Protein AF-0000000065776203 (afdb_homodimer)

Secondary structure (DSSP, 8-state):
--HHHHHHHGGG-EEEEES-SSHHHHHHHHHHHHHT-EEEE-SSPPSS-SS--SEEEEE-BTTBSHHHHHHHHHHS-TT-EEEEEES---HHHHHHHHHTT-SEEEESSP-HHHHHHHHHHHHHHHHHHHHHHHHHHHHHHHHHHHHHHHHHHHHHHHHH---HHHHHHHHHHHHHHHT--HHHHHHHHH-S----/--HHHHHHHGGG-EEEEES-SSHHHHHHHHHHHHHT-EEEE-SSPPSS-SS--SEEEEE-BTTBSHHHHHHHHHHS-TT-EEEEEES---HHHHHHHHHTT-SEEEESSP-HHHHHHHHHHHHHHHHHHHHHHHHHHHHHHHHHHHHHHHHHHHHHHHHH---HHHHHHHHHHHHHHHT--HHHHHHHHH-S----

InterPro domains:
  IPR005561 ANTAR domain [PF03861] (137-190)
  IPR005561 ANTAR domain [PS50921] (129-190)
  IPR005561 ANTAR domain [SM01012] (135-190)
  IPR008327 Signal transduction response regulator, antiterminator [PIRSF036382] (5-193)
  IPR011006 CheY-like superfamily [SSF52172] (5-190)
  IPR036388 Winged helix-like DNA-binding domain superfamily [G3DSA:1.10.10.10] (145-196)
  IPR049021 AmiR, N-terminal [PF21332] (13-123)

Radius of gyration: 26.41 Å; Cα contacts (8 Å, |Δi|>4): 602; chains: 2; bounding box: 47×75×57 Å

Sequence (392 aa):
MSANSLLGSLRELQVLVLNPPGEVSDALVLQLIRIGCSVRQCWPPPESFDVPVDVVFTSIFQNRHHDEIAALLAAGTPRTTLVALVEYESPAVLSQIIELECHGVITQPLDAHRVLPVLVSARRISEEMAKLKQKTEQLQERIAGQARINQAKALLMQRHGWDEREAHQYLSREAMKRREPILKIAQELLGNEPSAMSANSLLGSLRELQVLVLNPPGEVSDALVLQLIRIGCSVRQCWPPPESFDVPVDVVFTSIFQNRHHDEIAALLAAGTPRTTLVALVEYESPAVLSQIIELECHGVITQPLDAHRVLPVLVSARRISEEMAKLKQKTEQLQERIAGQARINQAKALLMQRHGWDEREAHQYLSREAMKRREPILKIAQELLGNEPSA

Solvent-accessible surface area (backbone atoms only — not comparable to full-atom values): 20903 Å² total; per-residue (Å²): 132,56,48,69,57,54,62,64,45,44,44,72,33,32,34,37,36,40,42,67,89,50,70,61,45,51,52,49,52,53,45,41,47,71,69,37,30,43,77,46,78,43,63,74,79,57,84,59,78,91,58,84,56,43,32,37,39,30,55,60,50,82,90,54,62,55,68,53,50,50,51,29,54,68,71,51,55,79,51,44,19,36,33,37,35,31,74,67,79,45,72,65,40,49,35,47,43,50,74,65,58,35,36,28,58,44,54,52,78,81,51,74,76,48,51,60,56,33,50,54,37,14,44,53,47,22,49,51,50,36,51,44,52,50,51,38,51,52,48,51,49,53,53,51,42,52,51,44,38,52,49,31,30,51,51,43,19,69,75,70,67,41,50,52,60,56,25,47,49,49,42,49,49,54,10,59,75,66,71,43,57,46,52,58,50,20,41,60,73,65,39,87,62,71,81,126,132,56,47,68,57,53,64,64,46,44,43,73,32,30,33,36,37,39,40,67,89,48,71,62,45,50,52,49,52,54,45,41,46,73,69,37,32,46,77,46,78,41,63,74,77,58,85,59,76,91,58,86,57,44,33,37,40,30,56,60,50,82,88,52,63,56,68,53,50,48,50,29,53,68,70,52,56,80,50,45,20,36,34,37,36,32,73,67,79,45,71,65,39,49,35,48,43,50,74,66,58,35,37,27,57,43,54,53,78,80,50,75,75,48,51,59,56,33,50,54,37,13,44,54,47,23,49,51,50,36,51,43,52,50,51,38,51,52,48,51,50,52,53,52,43,52,50,44,38,52,50,32,30,50,50,44,20,69,75,69,68,40,51,53,62,56,25,47,49,49,42,47,49,53,9,58,76,66,72,45,57,46,54,58,49,19,40,59,73,66,39,86,61,72,81,126

Structure (mmCIF, N/CA/C/O backbone):
data_AF-0000000065776203-model_v1
#
loop_
_entity.id
_entity.type
_entity.pdbx_description
1 polymer 'Aliphatic amidase regulator'
#
loop_
_atom_site.group_PDB
_atom_site.id
_atom_site.type_symbol
_atom_site.label_atom_id
_atom_site.label_alt_id
_atom_site.label_comp_id
_atom_site.label_asym_id
_atom_site.label_entity_id
_atom_site.label_seq_id
_atom_site.pdbx_PDB_ins_code
_atom_site.Cartn_x
_atom_site.Cartn_y
_atom_site.Cartn_z
_atom_site.occupancy
_atom_site.B_iso_or_equiv
_atom_site.auth_seq_id
_atom_site.auth_comp_id
_atom_site.auth_asym_id
_atom_site.auth_atom_id
_atom_site.pdbx_PDB_model_num
ATOM 1 N N . MET A 1 1 ? 7.875 4.293 -9.797 1 56.88 1 MET A N 1
ATOM 2 C CA . MET A 1 1 ? 8.992 3.609 -10.445 1 56.88 1 MET A CA 1
ATOM 3 C C . MET A 1 1 ? 8.562 2.984 -11.766 1 56.88 1 MET A C 1
ATOM 5 O O . MET A 1 1 ? 7.477 2.406 -11.859 1 56.88 1 MET A O 1
ATOM 9 N N . SER A 1 2 ? 9.305 3.299 -12.805 1 76.25 2 SER A N 1
ATOM 10 C CA . SER A 1 2 ? 8.977 2.736 -14.109 1 76.25 2 SER A CA 1
ATOM 11 C C . SER A 1 2 ? 9.18 1.226 -14.133 1 76.25 2 SER A C 1
ATOM 13 O O . SER A 1 2 ? 9.961 0.689 -13.344 1 76.25 2 SER A O 1
ATOM 15 N N . ALA A 1 3 ? 8.484 0.518 -14.883 1 80.38 3 ALA A N 1
ATOM 16 C CA . ALA A 1 3 ? 8.609 -0.928 -15.039 1 80.38 3 ALA A CA 1
ATOM 17 C C . ALA A 1 3 ? 10.039 -1.313 -15.43 1 80.38 3 ALA A C 1
ATOM 19 O O . ALA A 1 3 ? 10.586 -2.289 -14.914 1 80.38 3 ALA A O 1
ATOM 20 N N . ASN A 1 4 ? 10.586 -0.528 -16.266 1 77.44 4 ASN A N 1
ATOM 21 C CA . ASN A 1 4 ? 11.945 -0.801 -16.719 1 77.44 4 ASN A CA 1
ATOM 22 C C . ASN A 1 4 ? 12.961 -0.682 -15.594 1 77.44 4 ASN A C 1
ATOM 24 O O . ASN A 1 4 ? 13.883 -1.488 -15.492 1 77.44 4 ASN A O 1
ATOM 28 N N . SER A 1 5 ? 12.742 0.289 -14.742 1 81.88 5 SER A N 1
ATOM 29 C CA . SER A 1 5 ? 13.625 0.485 -13.602 1 81.88 5 SER A CA 1
ATOM 30 C C . SER A 1 5 ? 13.516 -0.667 -12.609 1 81.88 5 SER A C 1
ATOM 32 O O . SER A 1 5 ? 14.523 -1.144 -12.086 1 81.88 5 SER A O 1
ATOM 34 N N . LEU A 1 6 ? 12.328 -1.126 -12.445 1 84.06 6 LEU A N 1
ATOM 35 C CA . LEU A 1 6 ? 12.117 -2.232 -11.516 1 84.06 6 LEU A CA 1
ATOM 36 C C . LEU A 1 6 ? 12.758 -3.514 -12.039 1 84.06 6 LEU A C 1
ATOM 38 O O . LEU A 1 6 ? 13.438 -4.219 -11.297 1 84.06 6 LEU A O 1
ATOM 42 N N . LEU A 1 7 ? 12.625 -3.795 -13.258 1 83.62 7 LEU A N 1
ATOM 43 C CA . LEU A 1 7 ? 13.18 -5.008 -13.852 1 83.62 7 LEU A CA 1
ATOM 44 C C . LEU A 1 7 ? 14.703 -4.973 -13.844 1 83.62 7 LEU A C 1
ATOM 46 O O . LEU A 1 7 ? 15.352 -6 -13.625 1 83.62 7 LEU A O 1
ATOM 50 N N . GLY A 1 8 ? 15.25 -3.768 -14.047 1 84.38 8 GLY A N 1
ATOM 51 C CA . GLY A 1 8 ? 16.703 -3.6 -14.023 1 84.38 8 GLY A CA 1
ATOM 52 C C . GLY A 1 8 ? 17.281 -3.754 -12.633 1 84.38 8 GLY A C 1
ATOM 53 O O . GLY A 1 8 ? 18.453 -4.145 -12.484 1 84.38 8 GLY A O 1
ATOM 54 N N . SER A 1 9 ? 16.453 -3.471 -11.648 1 89.62 9 SER A N 1
ATOM 55 C CA . SER A 1 9 ? 16.969 -3.453 -10.281 1 89.62 9 SER A CA 1
ATOM 56 C C . SER A 1 9 ? 16.891 -4.836 -9.641 1 89.62 9 SER A C 1
ATOM 58 O O . SER A 1 9 ? 17.391 -5.039 -8.531 1 89.62 9 SER A O 1
ATOM 60 N N . LEU A 1 10 ? 16.312 -5.797 -10.383 1 89.06 10 LEU A N 1
ATOM 61 C CA . LEU A 1 10 ? 16.172 -7.133 -9.82 1 89.06 10 LEU A CA 1
ATOM 62 C C . LEU A 1 10 ? 17.531 -7.762 -9.547 1 89.06 10 LEU A C 1
ATOM 64 O O . LEU A 1 10 ? 17.703 -8.5 -8.57 1 89.06 10 LEU A O 1
ATOM 68 N N . ARG A 1 11 ? 18.516 -7.422 -10.422 1 89.12 11 ARG A N 1
ATOM 69 C CA . ARG A 1 11 ? 19.844 -8.016 -10.336 1 89.12 11 ARG A CA 1
ATOM 70 C C . ARG A 1 11 ? 20.578 -7.527 -9.094 1 89.12 11 ARG A C 1
ATOM 72 O O . ARG A 1 11 ? 21.578 -8.117 -8.688 1 89.12 11 ARG A O 1
ATOM 79 N N . GLU A 1 12 ? 20.094 -6.469 -8.531 1 91.38 12 GLU A N 1
ATOM 80 C CA . GLU A 1 12 ? 20.75 -5.879 -7.367 1 91.38 12 GLU A CA 1
ATOM 81 C C . GLU A 1 12 ? 20.078 -6.32 -6.07 1 91.38 12 GLU A C 1
ATOM 83 O O . GLU A 1 12 ? 20.562 -6.012 -4.977 1 91.38 12 GLU A O 1
ATOM 88 N N . LEU A 1 13 ? 19.062 -7.129 -6.227 1 94.5 13 LEU A N 1
ATOM 89 C CA . LEU A 1 13 ? 18.266 -7.469 -5.051 1 94.5 13 LEU A CA 1
ATOM 90 C C . LEU A 1 13 ? 18.969 -8.539 -4.215 1 94.5 13 LEU A C 1
ATOM 92 O O . LEU A 1 13 ? 19.484 -9.516 -4.758 1 94.5 13 LEU A O 1
ATOM 96 N N . GLN A 1 14 ? 19.031 -8.305 -2.963 1 95.81 14 GLN A N 1
ATOM 97 C CA . GLN A 1 14 ? 19.453 -9.32 -1.997 1 95.81 14 GLN A CA 1
ATOM 98 C C . GLN A 1 14 ? 18.266 -10.164 -1.542 1 95.81 14 GLN A C 1
ATOM 100 O O . GLN A 1 14 ? 17.375 -9.68 -0.848 1 95.81 14 GLN A O 1
ATOM 105 N N . VAL A 1 15 ? 18.312 -11.461 -1.897 1 97.31 15 VAL A N 1
ATOM 106 C CA . VAL A 1 15 ? 17.156 -12.336 -1.668 1 97.31 15 VAL A CA 1
ATOM 107 C C . VAL A 1 15 ? 17.516 -13.398 -0.628 1 97.31 15 VAL A C 1
ATOM 109 O O . VAL A 1 15 ? 18.594 -13.984 -0.68 1 97.31 15 VAL A O 1
ATOM 112 N N . LEU A 1 16 ? 16.672 -13.586 0.312 1 96.94 16 LEU A N 1
ATOM 113 C CA . LEU A 1 16 ? 16.812 -14.641 1.312 1 96.94 16 LEU A CA 1
ATOM 114 C C . LEU A 1 16 ? 15.742 -15.711 1.121 1 96.94 16 LEU A C 1
ATOM 116 O O . LEU A 1 16 ? 14.547 -15.406 1.095 1 96.94 16 LEU A O 1
ATOM 120 N N . VAL A 1 17 ? 16.172 -16.953 0.948 1 97.06 17 VAL A N 1
ATOM 121 C CA . VAL A 1 17 ? 15.273 -18.094 0.872 1 97.06 17 VAL A CA 1
ATOM 122 C C . VAL A 1 17 ? 15.195 -18.781 2.23 1 97.06 17 VAL A C 1
ATOM 124 O O . VAL A 1 17 ? 16.156 -19.422 2.662 1 97.06 17 VAL A O 1
ATOM 127 N N . LEU A 1 18 ? 14.031 -18.562 2.869 1 94.94 18 LEU A N 1
ATOM 128 C CA . LEU A 1 18 ? 13.758 -19.141 4.172 1 94.94 18 LEU A CA 1
ATOM 129 C C . LEU A 1 18 ? 12.875 -20.375 4.035 1 94.94 18 LEU A C 1
ATOM 131 O O . LEU A 1 18 ? 11.68 -20.328 4.328 1 94.94 18 LEU A O 1
ATOM 135 N N . ASN A 1 19 ? 13.461 -21.438 3.666 1 93.38 19 ASN A N 1
ATOM 136 C CA . ASN A 1 19 ? 12.781 -22.688 3.363 1 93.38 19 ASN A CA 1
ATOM 137 C C . ASN A 1 19 ? 13.664 -23.906 3.658 1 93.38 19 ASN A C 1
ATOM 139 O O . ASN A 1 19 ? 14.875 -23.859 3.418 1 93.38 19 ASN A O 1
ATOM 143 N N . PRO A 1 20 ? 13.102 -24.984 4.16 1 91.94 20 PRO A N 1
ATOM 144 C CA . PRO A 1 20 ? 13.914 -26.188 4.367 1 91.94 20 PRO A CA 1
ATOM 145 C C . PRO A 1 20 ? 14.648 -26.641 3.104 1 91.94 20 PRO A C 1
ATOM 147 O O . PRO A 1 20 ? 14.109 -26.516 2 1 91.94 20 PRO A O 1
ATOM 150 N N . PRO A 1 21 ? 15.859 -27.141 3.338 1 93.5 21 PRO A N 1
ATOM 151 C CA . PRO A 1 21 ? 16.562 -27.656 2.16 1 93.5 21 PRO A CA 1
ATOM 152 C C . PRO A 1 21 ? 15.766 -28.734 1.429 1 93.5 21 PRO A C 1
ATOM 154 O O . PRO A 1 21 ? 15.055 -29.516 2.062 1 93.5 21 PRO A O 1
ATOM 157 N N . GLY A 1 22 ? 15.828 -28.734 0.081 1 94 22 GLY A N 1
ATOM 158 C CA . GLY A 1 22 ? 15.109 -29.688 -0.745 1 94 22 GLY A CA 1
ATOM 159 C C . GLY A 1 22 ? 14.898 -29.203 -2.168 1 94 22 GLY A C 1
ATOM 160 O O . GLY A 1 22 ? 15.469 -28.188 -2.578 1 94 22 GLY A O 1
ATOM 161 N N . GLU A 1 23 ? 14.117 -29.906 -2.881 1 93.5 23 GLU A N 1
ATOM 162 C CA . GLU A 1 23 ? 13.93 -29.672 -4.309 1 93.5 23 GLU A CA 1
ATOM 163 C C . GLU A 1 23 ? 13.344 -28.297 -4.574 1 93.5 23 GLU A C 1
ATOM 165 O O . GLU A 1 23 ? 13.75 -27.609 -5.516 1 93.5 23 GLU A O 1
ATOM 170 N N . VAL A 1 24 ? 12.469 -27.922 -3.725 1 92.19 24 VAL A N 1
ATOM 171 C CA . VAL A 1 24 ? 11.805 -26.641 -3.92 1 92.19 24 VAL A CA 1
ATOM 172 C C . VAL A 1 24 ? 12.797 -25.5 -3.727 1 92.19 24 VAL A C 1
ATOM 174 O O . VAL A 1 24 ? 12.875 -24.594 -4.555 1 92.19 24 VAL A O 1
ATOM 177 N N . SER A 1 25 ? 13.555 -25.531 -2.635 1 94.69 25 SER A N 1
ATOM 178 C CA . SER A 1 25 ? 14.562 -24.516 -2.359 1 94.69 25 SER A CA 1
ATOM 179 C C . SER A 1 25 ? 15.617 -24.469 -3.461 1 94.69 25 SER A C 1
ATOM 181 O O . SER A 1 25 ? 16.016 -23.391 -3.9 1 94.69 25 SER A O 1
ATOM 183 N N . ASP A 1 26 ? 16 -25.641 -3.904 1 95.62 26 ASP A N 1
ATOM 184 C CA . ASP A 1 26 ? 17.016 -25.719 -4.957 1 95.62 26 ASP A CA 1
ATOM 185 C C . ASP A 1 26 ? 16.516 -25.062 -6.242 1 95.62 26 ASP A C 1
ATOM 187 O O . ASP A 1 26 ? 17.234 -24.281 -6.855 1 95.62 26 ASP A O 1
ATOM 191 N N . ALA A 1 27 ? 15.297 -25.438 -6.582 1 95.38 27 ALA A N 1
ATOM 192 C CA . ALA A 1 27 ? 14.703 -24.891 -7.801 1 95.38 27 ALA A CA 1
ATOM 193 C C . ALA A 1 27 ? 14.555 -23.375 -7.703 1 95.38 27 ALA A C 1
ATOM 195 O O . ALA A 1 27 ? 14.836 -22.641 -8.656 1 95.38 27 ALA A O 1
ATOM 196 N N . LEU A 1 28 ? 14.133 -22.922 -6.566 1 96.62 28 LEU A N 1
ATOM 197 C CA . LEU A 1 28 ? 13.922 -21.484 -6.352 1 96.62 28 LEU A CA 1
ATOM 198 C C . LEU A 1 28 ? 15.25 -20.734 -6.43 1 96.62 28 LEU A C 1
ATOM 200 O O . LEU A 1 28 ? 15.344 -19.719 -7.113 1 96.62 28 LEU A O 1
ATOM 204 N N . VAL A 1 29 ? 16.281 -21.203 -5.75 1 96.81 29 VAL A N 1
ATOM 205 C CA . VAL A 1 29 ? 17.594 -20.578 -5.734 1 96.81 29 VAL A CA 1
ATOM 206 C C . VAL A 1 29 ? 18.141 -20.484 -7.152 1 96.81 29 VAL A C 1
ATOM 208 O O . VAL A 1 29 ? 18.625 -19.438 -7.578 1 96.81 29 VAL A O 1
ATOM 211 N N . LEU A 1 30 ? 18.031 -21.594 -7.898 1 96.31 30 LEU A N 1
ATOM 212 C CA . LEU A 1 30 ? 18.531 -21.609 -9.266 1 96.31 30 LEU A CA 1
ATOM 213 C C . LEU A 1 30 ? 17.812 -20.578 -10.133 1 96.31 30 LEU A C 1
ATOM 215 O O . LEU A 1 30 ? 18.453 -19.859 -10.898 1 96.31 30 LEU A O 1
ATOM 219 N N . GLN A 1 31 ? 16.516 -20.531 -9.977 1 95.25 31 GLN A N 1
ATOM 220 C CA . GLN A 1 31 ? 15.734 -19.594 -10.766 1 95.25 31 GLN A CA 1
ATOM 221 C C . GLN A 1 31 ? 16.094 -18.156 -10.414 1 95.25 31 GLN A C 1
ATOM 223 O O . GLN A 1 31 ? 16.234 -17.312 -11.305 1 95.25 31 GLN A O 1
ATOM 228 N N . LEU A 1 32 ? 16.312 -17.844 -9.172 1 96.81 32 LEU A N 1
ATOM 229 C CA . LEU A 1 32 ? 16.641 -16.5 -8.711 1 96.81 32 LEU A CA 1
ATOM 230 C C . LEU A 1 32 ? 18.016 -16.078 -9.188 1 96.81 32 LEU A C 1
ATOM 232 O O . LEU A 1 32 ? 18.234 -14.93 -9.555 1 96.81 32 LEU A O 1
ATOM 236 N N . ILE A 1 33 ? 18.922 -17.016 -9.242 1 95.44 33 ILE A N 1
ATOM 237 C CA . ILE A 1 33 ? 20.25 -16.766 -9.773 1 95.44 33 ILE A CA 1
ATOM 238 C C . ILE A 1 33 ? 20.172 -16.453 -11.266 1 95.44 33 ILE A C 1
ATOM 240 O O . ILE A 1 33 ? 20.812 -15.523 -11.75 1 95.44 33 ILE A O 1
ATOM 244 N N . ARG A 1 34 ? 19.312 -17.203 -11.984 1 93.62 34 ARG A N 1
ATOM 245 C CA . ARG A 1 34 ? 19.125 -16.984 -13.414 1 93.62 34 ARG A CA 1
ATOM 246 C C . ARG A 1 34 ? 18.562 -15.594 -13.68 1 93.62 34 ARG A C 1
ATOM 248 O O . ARG A 1 34 ? 18.891 -14.961 -14.688 1 93.62 34 ARG A O 1
ATOM 255 N N . ILE A 1 35 ? 17.734 -15.172 -12.805 1 92.62 35 ILE A N 1
ATOM 256 C CA . ILE A 1 35 ? 17.156 -13.836 -12.906 1 92.62 35 ILE A CA 1
ATOM 257 C C . ILE A 1 35 ? 18.234 -12.789 -12.648 1 92.62 35 ILE A C 1
ATOM 259 O O . ILE A 1 35 ? 18.172 -11.68 -13.188 1 92.62 35 ILE A O 1
ATOM 263 N N . GLY A 1 36 ? 19.234 -13.109 -11.836 1 93.81 36 GLY A N 1
ATOM 264 C CA . GLY A 1 36 ? 20.359 -12.227 -11.594 1 93.81 36 GLY A CA 1
ATOM 265 C C . GLY A 1 36 ? 20.438 -11.727 -10.164 1 93.81 36 GLY A C 1
ATOM 266 O O . GLY A 1 36 ? 21.234 -10.844 -9.844 1 93.81 36 GLY A O 1
ATOM 267 N N . CYS A 1 37 ? 19.672 -12.305 -9.25 1 96.62 37 CYS A N 1
ATOM 268 C CA . CYS A 1 37 ? 19.625 -11.852 -7.863 1 96.62 37 CYS A CA 1
ATOM 269 C C . CYS A 1 37 ? 20.781 -12.445 -7.062 1 96.62 37 CYS A C 1
ATOM 271 O O . CYS A 1 37 ? 21.359 -13.461 -7.457 1 96.62 37 CYS A O 1
ATOM 273 N N . SER A 1 38 ? 21.141 -11.75 -6.016 1 96 38 SER A N 1
ATOM 274 C CA . SER A 1 38 ? 22 -12.336 -4.992 1 96 38 SER A CA 1
ATOM 275 C C . SER A 1 38 ? 21.188 -13.133 -3.977 1 96 38 SER A C 1
ATOM 277 O O . SER A 1 38 ? 20.328 -12.586 -3.301 1 96 38 SER A O 1
ATOM 279 N N . VAL A 1 39 ? 21.531 -14.445 -3.895 1 97.25 39 VAL A N 1
ATOM 280 C CA . VAL A 1 39 ? 20.625 -15.32 -3.156 1 97.25 39 VAL A CA 1
ATOM 281 C C . VAL A 1 39 ? 21.359 -15.961 -1.988 1 97.25 39 VAL A C 1
ATOM 283 O O . VAL A 1 39 ? 22.5 -16.438 -2.146 1 97.25 39 VAL A O 1
ATOM 286 N N . ARG A 1 40 ? 20.766 -15.953 -0.908 1 95.94 40 ARG A N 1
ATOM 287 C CA . ARG A 1 40 ? 21.203 -16.703 0.262 1 95.94 40 ARG A CA 1
ATOM 288 C C . ARG A 1 40 ? 20.094 -17.625 0.765 1 95.94 40 ARG A C 1
ATOM 290 O O . ARG A 1 40 ? 18.906 -17.312 0.649 1 95.94 40 ARG A O 1
ATOM 297 N N . GLN A 1 41 ? 20.5 -18.766 1.298 1 95.12 41 GLN A N 1
ATOM 298 C CA . GLN A 1 41 ? 19.562 -19.703 1.899 1 95.12 41 GLN A CA 1
ATOM 299 C C . GLN A 1 41 ? 19.828 -19.875 3.391 1 95.12 41 GLN A C 1
ATOM 301 O O . GLN A 1 41 ? 21 -19.953 3.811 1 95.12 41 GLN A O 1
ATOM 306 N N . CYS A 1 42 ? 18.719 -19.859 4.129 1 93.56 42 CYS A N 1
ATOM 307 C CA . CYS A 1 42 ? 18.875 -20.031 5.57 1 93.56 42 CYS A CA 1
ATOM 308 C C . CYS A 1 42 ? 17.688 -20.781 6.156 1 93.56 42 CYS A C 1
ATOM 310 O O . CYS A 1 42 ? 16.531 -20.438 5.891 1 93.56 42 CYS A O 1
ATOM 312 N N . TRP A 1 43 ? 18.016 -21.797 7.027 1 92.25 43 TRP A N 1
ATOM 313 C CA . TRP A 1 43 ? 16.984 -22.547 7.738 1 92.25 43 TRP A CA 1
ATOM 314 C C . TRP A 1 43 ? 17.562 -23.266 8.953 1 92.25 43 TRP A C 1
ATOM 316 O O . TRP A 1 43 ? 18.625 -23.891 8.859 1 92.25 43 TRP A O 1
ATOM 326 N N . PRO A 1 44 ? 16.891 -23.375 9.953 1 91.19 44 PRO A N 1
ATOM 327 C CA . PRO A 1 44 ? 15.695 -22.609 10.32 1 91.19 44 PRO A CA 1
ATOM 328 C C . PRO A 1 44 ? 15.906 -21.109 10.281 1 91.19 44 PRO A C 1
ATOM 330 O O . PRO A 1 44 ? 17.031 -20.641 10.078 1 91.19 44 PRO A O 1
ATOM 333 N N . PRO A 1 45 ? 14.844 -20.281 10.406 1 91.38 45 PRO A N 1
ATOM 334 C CA . PRO A 1 45 ? 14.969 -18.828 10.328 1 91.38 45 PRO A CA 1
ATOM 335 C C . PRO A 1 45 ? 15.945 -18.266 11.359 1 91.38 45 PRO A C 1
ATOM 337 O O . PRO A 1 45 ? 15.93 -18.688 12.523 1 91.38 45 PRO A O 1
ATOM 340 N N . PRO A 1 46 ? 16.766 -17.344 10.922 1 90.5 46 PRO A N 1
ATOM 341 C CA . PRO A 1 46 ? 17.672 -16.688 11.867 1 90.5 46 PRO A CA 1
ATOM 342 C C . PRO A 1 46 ? 16.953 -15.703 12.789 1 90.5 46 PRO A C 1
ATOM 344 O O . PRO A 1 46 ? 15.789 -15.375 12.555 1 90.5 46 PRO A O 1
ATOM 347 N N . GLU A 1 47 ? 17.609 -15.281 13.781 1 86.94 47 GLU A N 1
ATOM 348 C CA . GLU A 1 47 ? 17.031 -14.336 14.727 1 86.94 47 GLU A CA 1
ATOM 349 C C . GLU A 1 47 ? 16.969 -12.93 14.133 1 86.94 47 GLU A C 1
ATOM 351 O O . GLU A 1 47 ? 16.094 -12.141 14.492 1 86.94 47 GLU A O 1
ATOM 356 N N . SER A 1 48 ? 17.938 -12.68 13.281 1 88.5 48 SER A N 1
ATOM 357 C CA . SER A 1 48 ? 18.016 -11.367 12.648 1 88.5 48 SER A CA 1
ATOM 358 C C . SER A 1 48 ? 18.688 -11.453 11.281 1 88.5 48 SER A C 1
ATOM 360 O O . SER A 1 48 ? 19.328 -12.461 10.953 1 88.5 48 SER A O 1
ATOM 362 N N . PHE A 1 49 ? 18.422 -10.438 10.562 1 86.62 49 PHE A N 1
ATOM 363 C CA . PHE A 1 49 ? 19.141 -10.328 9.289 1 86.62 49 PHE A CA 1
ATOM 364 C C . PHE A 1 49 ? 20.578 -9.922 9.516 1 86.62 49 PHE A C 1
ATOM 366 O O . PHE A 1 49 ? 20.859 -8.93 10.195 1 86.62 49 PHE A O 1
ATOM 373 N N . ASP A 1 50 ? 21.531 -10.656 9.031 1 84.62 50 ASP A N 1
ATOM 374 C CA . ASP A 1 50 ? 22.953 -10.297 9.148 1 84.62 50 ASP A CA 1
ATOM 375 C C . ASP A 1 50 ? 23.344 -9.25 8.109 1 84.62 50 ASP A C 1
ATOM 377 O O . ASP A 1 50 ? 24.297 -8.508 8.305 1 84.62 50 ASP A O 1
ATOM 381 N N . VAL A 1 51 ? 22.656 -9.25 7.066 1 86.19 51 VAL A N 1
ATOM 382 C CA . VAL A 1 51 ? 22.875 -8.328 5.961 1 86.19 51 VAL A CA 1
ATOM 383 C C . VAL A 1 51 ? 21.547 -7.809 5.449 1 86.19 51 VAL A C 1
ATOM 385 O O . VAL A 1 51 ? 20.5 -8.414 5.703 1 86.19 51 VAL A O 1
ATOM 388 N N . PRO A 1 52 ? 21.562 -6.746 4.742 1 90.31 52 PRO A N 1
ATOM 389 C CA . PRO A 1 52 ? 20.297 -6.23 4.191 1 90.31 52 PRO A CA 1
ATOM 390 C C . PRO A 1 52 ? 19.609 -7.223 3.256 1 90.31 52 PRO A C 1
ATOM 392 O O . PRO A 1 52 ? 20.281 -7.918 2.484 1 90.31 52 PRO A O 1
ATOM 395 N N . VAL A 1 53 ? 18.344 -7.352 3.418 1 95.38 53 VAL A N 1
ATOM 396 C CA . VAL A 1 53 ? 17.531 -8.242 2.596 1 95.38 53 VAL A CA 1
ATOM 397 C C . VAL A 1 53 ? 16.406 -7.441 1.935 1 95.38 53 VAL A C 1
ATOM 399 O O . VAL A 1 53 ? 15.656 -6.738 2.611 1 95.38 53 VAL A O 1
ATOM 402 N N . ASP A 1 54 ? 16.312 -7.609 0.65 1 95.88 54 ASP A N 1
ATOM 403 C CA . ASP A 1 54 ? 15.273 -6.902 -0.092 1 95.88 54 ASP A CA 1
ATOM 404 C C . ASP A 1 54 ? 14.016 -7.754 -0.222 1 95.88 54 ASP A C 1
ATOM 406 O O . ASP A 1 54 ? 12.898 -7.234 -0.2 1 95.88 54 ASP A O 1
ATOM 410 N N . VAL A 1 55 ? 14.297 -9.039 -0.376 1 97.38 55 VAL A N 1
ATOM 411 C CA . VAL A 1 55 ? 13.188 -9.953 -0.634 1 97.38 55 VAL A CA 1
ATOM 412 C C . VAL A 1 55 ? 13.375 -11.234 0.178 1 97.38 55 VAL A C 1
ATOM 414 O O . VAL A 1 55 ? 14.484 -11.773 0.259 1 97.38 55 VAL A O 1
ATOM 417 N N . VAL A 1 56 ? 12.328 -11.711 0.76 1 97.31 56 VAL A N 1
ATOM 418 C CA . VAL A 1 56 ? 12.305 -12.984 1.463 1 97.31 56 VAL A CA 1
ATOM 419 C C . VAL A 1 56 ? 11.297 -13.922 0.804 1 97.31 56 VAL A C 1
ATOM 421 O O . VAL A 1 56 ? 10.133 -13.555 0.61 1 97.31 56 VAL A O 1
ATOM 424 N N . PHE A 1 57 ? 11.758 -15.07 0.386 1 97.19 57 PHE A N 1
ATOM 425 C CA . PHE A 1 57 ? 10.883 -16.188 0.068 1 97.19 57 PHE A CA 1
ATOM 426 C C . PHE A 1 57 ? 10.797 -17.156 1.238 1 97.19 57 PHE A C 1
ATOM 428 O O . PHE A 1 57 ? 11.812 -17.656 1.715 1 97.19 57 PHE A O 1
ATOM 435 N N . THR A 1 58 ? 9.586 -17.438 1.695 1 95.44 58 THR A N 1
ATOM 436 C CA . THR A 1 58 ? 9.484 -18.328 2.85 1 95.44 58 THR A CA 1
ATOM 437 C C . THR A 1 58 ? 8.336 -19.312 2.666 1 95.44 58 THR A C 1
ATOM 439 O O . THR A 1 58 ? 7.277 -18.953 2.145 1 95.44 58 THR A O 1
ATOM 442 N N . SER A 1 59 ? 8.555 -20.531 3.039 1 92.12 59 SER A N 1
ATOM 443 C CA . SER A 1 59 ? 7.461 -21.5 3.111 1 92.12 59 SER A CA 1
ATOM 444 C C . SER A 1 59 ? 6.57 -21.234 4.324 1 92.12 59 SER A C 1
ATOM 446 O O . SER A 1 59 ? 7.059 -20.844 5.383 1 92.12 59 SER A O 1
ATOM 448 N N . ILE A 1 60 ? 5.387 -21.375 4.125 1 87.69 60 ILE A N 1
ATOM 449 C CA . ILE A 1 60 ? 4.41 -21.297 5.203 1 87.69 60 ILE A CA 1
ATOM 450 C C . ILE A 1 60 ? 3.916 -22.703 5.551 1 87.69 60 ILE A C 1
ATOM 452 O O . ILE A 1 60 ? 3.332 -23.391 4.711 1 87.69 60 ILE A O 1
ATOM 456 N N . PHE A 1 61 ? 4.438 -23.172 6.734 1 77.69 61 PHE A N 1
ATOM 457 C CA . PHE A 1 61 ? 4.012 -24.469 7.25 1 77.69 61 PHE A CA 1
ATOM 458 C C . PHE A 1 61 ? 2.977 -24.297 8.359 1 77.69 61 PHE A C 1
ATOM 460 O O . PHE A 1 61 ? 2.967 -23.281 9.055 1 77.69 61 PHE A O 1
ATOM 467 N N . GLN A 1 62 ? 2.066 -25.141 8.328 1 70.12 62 GLN A N 1
ATOM 468 C CA . GLN A 1 62 ? 1.116 -25.016 9.43 1 70.12 62 GLN A CA 1
ATOM 469 C C . GLN A 1 62 ? 1.832 -25.031 10.781 1 70.12 62 GLN A C 1
ATOM 471 O O . GLN A 1 62 ? 2.422 -26.031 11.172 1 70.12 62 GLN A O 1
ATOM 476 N N . ASN A 1 63 ? 1.791 -23.812 11.422 1 63.44 63 ASN A N 1
ATOM 477 C CA . ASN A 1 63 ? 2.117 -23.578 12.828 1 63.44 63 ASN A CA 1
ATOM 478 C C . ASN A 1 63 ? 3.59 -23.844 13.109 1 63.44 63 ASN A C 1
ATOM 480 O O . ASN A 1 63 ? 3.975 -24.047 14.266 1 63.44 63 ASN A O 1
ATOM 484 N N . ARG A 1 64 ? 4.406 -23.875 12.008 1 77.56 64 ARG A N 1
ATOM 485 C CA . ARG A 1 64 ? 5.824 -24.047 12.305 1 77.56 64 ARG A CA 1
ATOM 486 C C . ARG A 1 64 ? 6.617 -22.797 11.938 1 77.56 64 ARG A C 1
ATOM 488 O O . ARG A 1 64 ? 6.59 -22.359 10.789 1 77.56 64 ARG A O 1
ATOM 495 N N . HIS A 1 65 ? 7.23 -22.125 12.867 1 85.56 65 HIS A N 1
ATOM 496 C CA . HIS A 1 65 ? 8.195 -21.031 12.75 1 85.56 65 HIS A CA 1
ATOM 497 C C . HIS A 1 65 ? 7.5 -19.719 12.414 1 85.56 65 HIS A C 1
ATOM 499 O O . HIS A 1 65 ? 8.133 -18.781 11.922 1 85.56 65 HIS A O 1
ATOM 505 N N . HIS A 1 66 ? 6.203 -19.688 12.531 1 86.94 66 HIS A N 1
ATOM 506 C CA . HIS A 1 66 ? 5.438 -18.484 12.211 1 86.94 66 HIS A CA 1
ATOM 507 C C . HIS A 1 66 ? 5.922 -17.297 13.023 1 86.94 66 HIS A C 1
ATOM 509 O O . HIS A 1 66 ? 6.203 -16.234 12.461 1 86.94 66 HIS A O 1
ATOM 515 N N . ASP A 1 67 ? 6.035 -17.531 14.312 1 88.38 67 ASP A N 1
ATOM 516 C CA . ASP A 1 67 ? 6.441 -16.453 15.203 1 88.38 67 ASP A CA 1
ATOM 517 C C . ASP A 1 67 ? 7.871 -15.992 14.898 1 88.38 67 ASP A C 1
ATOM 519 O O . ASP A 1 67 ? 8.18 -14.805 14.969 1 88.38 67 ASP A O 1
ATOM 523 N N . GLU A 1 68 ? 8.68 -16.875 14.586 1 89.5 68 GLU A N 1
ATOM 524 C CA . GLU A 1 68 ? 10.078 -16.562 14.273 1 89.5 68 GLU A CA 1
ATOM 525 C C . GLU A 1 68 ? 10.195 -15.742 12.992 1 89.5 68 GLU A C 1
ATOM 527 O O . GLU A 1 68 ? 10.961 -14.781 12.93 1 89.5 68 GLU A O 1
ATOM 532 N N . ILE A 1 69 ? 9.422 -16.125 12.031 1 90.81 69 ILE A N 1
ATOM 533 C CA . ILE A 1 69 ? 9.438 -15.422 10.75 1 90.81 69 ILE A CA 1
ATOM 534 C C . ILE A 1 69 ? 8.883 -14.008 10.93 1 90.81 69 ILE A C 1
ATOM 536 O O . ILE A 1 69 ? 9.453 -13.039 10.43 1 90.81 69 ILE A O 1
ATOM 540 N N . ALA A 1 70 ? 7.809 -13.93 11.656 1 91 70 ALA A N 1
ATOM 541 C CA . ALA A 1 70 ? 7.191 -12.633 11.922 1 91 70 ALA A CA 1
ATOM 542 C C . ALA A 1 70 ? 8.172 -11.703 12.641 1 91 70 ALA A C 1
ATOM 544 O O . ALA A 1 70 ? 8.273 -10.523 12.289 1 91 70 ALA A O 1
ATOM 545 N N . ALA A 1 71 ? 8.859 -12.242 13.617 1 90.5 71 ALA A N 1
ATOM 546 C CA . ALA A 1 71 ? 9.828 -11.461 14.375 1 90.5 71 ALA A CA 1
ATOM 547 C C . ALA A 1 71 ? 10.977 -11 13.492 1 90.5 71 ALA A C 1
ATOM 549 O O . ALA A 1 71 ? 11.445 -9.859 13.609 1 90.5 71 ALA A O 1
ATOM 550 N N . LEU A 1 72 ? 11.375 -11.852 12.688 1 90.44 72 LEU A N 1
ATOM 551 C CA . LEU A 1 72 ? 12.461 -11.547 11.758 1 90.44 72 LEU A CA 1
ATOM 552 C C . LEU A 1 72 ? 12.086 -10.398 10.836 1 90.44 72 LEU A C 1
ATOM 554 O O . LEU A 1 72 ? 12.867 -9.469 10.641 1 90.44 72 LEU A O 1
ATOM 558 N N . LEU A 1 73 ? 10.891 -10.453 10.336 1 90.69 73 LEU A N 1
ATOM 559 C CA . LEU A 1 73 ? 10.406 -9.438 9.406 1 90.69 73 LEU A CA 1
ATOM 560 C C . LEU A 1 73 ? 10.203 -8.102 10.109 1 90.69 73 LEU A C 1
ATOM 562 O O . LEU A 1 73 ? 10.484 -7.043 9.539 1 90.69 73 LEU A O 1
ATOM 566 N N . ALA A 1 74 ? 9.766 -8.203 11.297 1 87 74 ALA A N 1
ATOM 567 C CA . ALA A 1 74 ? 9.539 -6.996 12.086 1 87 74 ALA A CA 1
ATOM 568 C C . ALA A 1 74 ? 10.852 -6.285 12.391 1 87 74 ALA A C 1
ATOM 570 O O . ALA A 1 74 ? 10.891 -5.062 12.531 1 87 74 ALA A O 1
ATOM 571 N N . ALA A 1 75 ? 11.883 -7.094 12.477 1 82.62 75 ALA A N 1
ATOM 572 C CA . ALA A 1 75 ? 13.195 -6.547 12.805 1 82.62 75 ALA A CA 1
ATOM 573 C C . ALA A 1 75 ? 13.859 -5.934 11.578 1 82.62 75 ALA A C 1
ATOM 575 O O . ALA A 1 75 ? 14.82 -5.168 11.695 1 82.62 75 ALA A O 1
ATOM 576 N N . GLY A 1 76 ? 13.328 -6.277 10.43 1 82 76 GLY A N 1
ATOM 577 C CA . GLY A 1 76 ? 13.898 -5.766 9.195 1 82 76 GLY A CA 1
ATOM 578 C C . GLY A 1 76 ? 13.359 -4.402 8.805 1 82 76 GLY A C 1
ATOM 579 O O . GLY A 1 76 ? 13.039 -3.586 9.664 1 82 76 GLY A O 1
ATOM 580 N N . THR A 1 77 ? 13.445 -4.141 7.555 1 83.25 77 THR A N 1
ATOM 581 C CA . THR A 1 77 ? 12.961 -2.871 7.031 1 83.25 77 THR A CA 1
ATOM 582 C C . THR A 1 77 ? 11.531 -3.008 6.523 1 83.25 77 THR A C 1
ATOM 584 O O . THR A 1 77 ? 11.117 -4.086 6.086 1 83.25 77 THR A O 1
ATOM 587 N N . PRO A 1 78 ? 10.781 -1.948 6.637 1 79.75 78 PRO A N 1
ATOM 588 C CA . PRO A 1 78 ? 9.406 -1.973 6.125 1 79.75 78 PRO A CA 1
ATOM 589 C C . PRO A 1 78 ? 9.344 -2.193 4.617 1 79.75 78 PRO A C 1
ATOM 591 O O . PRO A 1 78 ? 8.266 -2.445 4.07 1 79.75 78 PRO A O 1
ATOM 594 N N . ARG A 1 79 ? 10.453 -2.18 4.047 1 89.31 79 ARG A N 1
ATOM 595 C CA . ARG A 1 79 ? 10.5 -2.264 2.59 1 89.31 79 ARG A CA 1
ATOM 596 C C . ARG A 1 79 ? 10.758 -3.693 2.131 1 89.31 79 ARG A C 1
ATOM 598 O O . ARG A 1 79 ? 10.727 -3.98 0.932 1 89.31 79 ARG A O 1
ATOM 605 N N . THR A 1 80 ? 10.977 -4.562 3.105 1 95.38 80 THR A N 1
ATOM 606 C CA . THR A 1 80 ? 11.281 -5.938 2.732 1 95.38 80 THR A CA 1
ATOM 607 C C . THR A 1 80 ? 10.078 -6.598 2.059 1 95.38 80 THR A C 1
ATOM 609 O O . THR A 1 80 ? 8.961 -6.547 2.582 1 95.38 80 THR A O 1
ATOM 612 N N . THR A 1 81 ? 10.305 -7.164 0.87 1 97.31 81 THR A N 1
ATOM 613 C CA . THR A 1 81 ? 9.273 -7.879 0.129 1 97.31 81 THR A CA 1
ATOM 614 C C . THR A 1 81 ? 9.156 -9.32 0.616 1 97.31 81 THR A C 1
ATOM 616 O O . THR A 1 81 ? 10.172 -10.016 0.763 1 97.31 81 THR A O 1
ATOM 619 N N . LEU A 1 82 ? 7.98 -9.758 0.915 1 97.62 82 LEU A N 1
ATOM 620 C CA . LEU A 1 82 ? 7.77 -11.117 1.405 1 97.62 82 LEU A CA 1
ATOM 621 C C . LEU A 1 82 ? 6.906 -11.914 0.434 1 97.62 82 LEU A C 1
ATOM 623 O O . LEU A 1 82 ? 5.793 -11.508 0.102 1 97.62 82 LEU A O 1
ATOM 627 N N . VAL A 1 83 ? 7.426 -13.031 -0.026 1 98.12 83 VAL A N 1
ATOM 628 C CA . VAL A 1 83 ? 6.695 -13.945 -0.896 1 98.12 83 VAL A CA 1
ATOM 629 C C . VAL A 1 83 ? 6.535 -15.297 -0.205 1 98.12 83 VAL A C 1
ATOM 631 O O . VAL A 1 83 ? 7.523 -15.906 0.216 1 98.12 83 VAL A O 1
ATOM 634 N N . ALA A 1 84 ? 5.344 -15.789 -0.109 1 96.81 84 ALA A N 1
ATOM 635 C CA . ALA A 1 84 ? 5.055 -17.062 0.538 1 96.81 84 ALA A CA 1
ATOM 636 C C . ALA A 1 84 ? 5.121 -18.219 -0.463 1 96.81 84 ALA A C 1
ATOM 638 O O . ALA A 1 84 ? 4.633 -18.094 -1.589 1 96.81 84 ALA A O 1
ATOM 639 N N . LEU A 1 85 ? 5.754 -19.281 -0.06 1 95.19 85 LEU A N 1
ATOM 640 C CA . LEU A 1 85 ? 5.688 -20.562 -0.737 1 95.19 85 LEU A CA 1
ATOM 641 C C . LEU A 1 85 ? 4.707 -21.5 -0.034 1 95.19 85 LEU A C 1
ATOM 643 O O . LEU A 1 85 ? 4.879 -21.812 1.146 1 95.19 85 LEU A O 1
ATOM 647 N N . VAL A 1 86 ? 3.709 -21.922 -0.795 1 92.31 86 VAL A N 1
ATOM 648 C CA . VAL A 1 86 ? 2.643 -22.656 -0.137 1 92.31 86 VAL A CA 1
ATOM 649 C C . VAL A 1 86 ? 2.42 -23.984 -0.858 1 92.31 86 VAL A C 1
ATOM 651 O O . VAL A 1 86 ? 2.459 -24.047 -2.09 1 92.31 86 VAL A O 1
ATOM 654 N N . GLU A 1 87 ? 2.246 -25.031 -0.067 1 86.94 87 GLU A N 1
ATOM 655 C CA . GLU A 1 87 ? 1.976 -26.344 -0.632 1 86.94 87 GLU A CA 1
ATOM 656 C C . GLU A 1 87 ? 0.48 -26.656 -0.627 1 86.94 87 GLU A C 1
ATOM 658 O O . GLU A 1 87 ? -0.025 -27.328 -1.533 1 86.94 87 GLU A O 1
ATOM 663 N N . TYR A 1 88 ? -0.227 -26.297 0.389 1 82 88 TYR A N 1
ATOM 664 C CA . TYR A 1 88 ? -1.662 -26.531 0.494 1 82 88 TYR A CA 1
ATOM 665 C C . TYR A 1 88 ? -2.385 -25.281 0.99 1 82 88 TYR A C 1
ATOM 667 O O . TYR A 1 88 ? -1.762 -24.375 1.551 1 82 88 TYR A O 1
ATOM 675 N N . GLU A 1 89 ? -3.725 -25.156 0.717 1 82.38 89 GLU A N 1
ATOM 676 C CA . GLU A 1 89 ? -4.496 -23.969 1.062 1 82.38 89 GLU A CA 1
ATOM 677 C C . GLU A 1 89 ? -5.422 -24.25 2.246 1 82.38 89 GLU A C 1
ATOM 679 O O . GLU A 1 89 ? -6.617 -23.953 2.186 1 82.38 89 GLU A O 1
ATOM 684 N N . SER A 1 90 ? -4.785 -24.625 3.367 1 86.5 90 SER A N 1
ATOM 685 C CA . SER A 1 90 ? -5.578 -24.797 4.582 1 86.5 90 SER A CA 1
ATOM 686 C C . SER A 1 90 ? -5.922 -23.453 5.207 1 86.5 90 SER A C 1
ATOM 688 O O . SER A 1 90 ? -5.246 -22.453 4.953 1 86.5 90 SER A O 1
ATOM 690 N N . PRO A 1 91 ? -6.965 -23.406 5.996 1 87.69 91 PRO A N 1
ATOM 691 C CA . PRO A 1 91 ? -7.309 -22.156 6.688 1 87.69 91 PRO A CA 1
ATOM 692 C C . PRO A 1 91 ? -6.145 -21.594 7.496 1 87.69 91 PRO A C 1
ATOM 694 O O . PRO A 1 91 ? -5.953 -20.375 7.539 1 87.69 91 PRO A O 1
ATOM 697 N N . ALA A 1 92 ? -5.41 -22.438 8.102 1 88.5 92 ALA A N 1
ATOM 698 C CA . ALA A 1 92 ? -4.27 -22 8.906 1 88.5 92 ALA A CA 1
ATOM 699 C C . ALA A 1 92 ? -3.209 -21.328 8.039 1 88.5 92 ALA A C 1
ATOM 701 O O . ALA A 1 92 ? -2.656 -20.297 8.406 1 88.5 92 ALA A O 1
ATOM 702 N N . VAL A 1 93 ? -2.93 -21.859 6.891 1 90.25 93 VAL A N 1
ATOM 703 C CA . VAL A 1 93 ? -1.934 -21.328 5.973 1 90.25 93 VAL A CA 1
ATOM 704 C C . VAL A 1 93 ? -2.408 -19.984 5.422 1 90.25 93 VAL A C 1
ATOM 706 O O . VAL A 1 93 ? -1.633 -19.031 5.352 1 90.25 93 VAL A O 1
ATOM 709 N N . LEU A 1 94 ? -3.684 -19.938 5.102 1 92.69 94 LEU A N 1
ATOM 710 C CA . LEU A 1 94 ? -4.254 -18.688 4.594 1 92.69 94 LEU A CA 1
ATOM 711 C C . LEU A 1 94 ? -4.18 -17.594 5.641 1 92.69 94 LEU A C 1
ATOM 713 O O . LEU A 1 94 ? -3.838 -16.453 5.324 1 92.69 94 LEU A O 1
ATOM 717 N N . SER A 1 95 ? -4.465 -17.938 6.879 1 92.31 95 SER A N 1
ATOM 718 C CA . SER A 1 95 ? -4.371 -16.984 7.977 1 92.31 95 SER A CA 1
ATOM 719 C C . SER A 1 95 ? -2.945 -16.469 8.148 1 92.31 95 SER A C 1
ATOM 721 O O . SER A 1 95 ? -2.73 -15.281 8.391 1 92.31 95 SER A O 1
ATOM 723 N N . GLN A 1 96 ? -2.002 -17.328 7.988 1 91.88 96 GLN A N 1
ATOM 724 C CA . GLN A 1 96 ? -0.601 -16.953 8.148 1 91.88 96 GLN A CA 1
ATOM 725 C C . GLN A 1 96 ? -0.153 -16.016 7.031 1 91.88 96 GLN A C 1
ATOM 727 O O . GLN A 1 96 ? 0.604 -15.078 7.27 1 91.88 96 GLN A O 1
ATOM 732 N N . ILE A 1 97 ? -0.621 -16.266 5.812 1 94.06 97 ILE A N 1
ATOM 733 C CA . ILE A 1 97 ? -0.324 -15.398 4.676 1 94.06 97 ILE A CA 1
ATOM 734 C C . ILE A 1 97 ? -0.793 -13.977 4.973 1 94.06 97 ILE A C 1
ATOM 736 O O . ILE A 1 97 ? -0.062 -13.008 4.738 1 94.06 97 ILE A O 1
ATOM 740 N N . ILE A 1 98 ? -1.98 -13.859 5.547 1 94.12 98 ILE A N 1
ATOM 741 C CA . ILE A 1 98 ? -2.59 -12.57 5.859 1 94.12 98 ILE A CA 1
ATOM 742 C C . ILE A 1 98 ? -1.815 -11.898 6.992 1 94.12 98 ILE A C 1
ATOM 744 O O . ILE A 1 98 ? -1.443 -10.727 6.887 1 94.12 98 ILE A O 1
ATOM 748 N N . GLU A 1 99 ? -1.508 -12.664 8.008 1 92.31 99 GLU A N 1
ATOM 749 C CA . GLU A 1 99 ? -0.899 -12.125 9.219 1 92.31 99 GLU A CA 1
ATOM 750 C C . GLU A 1 99 ? 0.535 -11.672 8.961 1 92.31 99 GLU A C 1
ATOM 752 O O . GLU A 1 99 ? 0.99 -10.68 9.531 1 92.31 99 GLU A O 1
ATOM 757 N N . LEU A 1 100 ? 1.231 -12.398 8.094 1 93.06 100 LEU A N 1
ATOM 758 C CA . LEU A 1 100 ? 2.611 -12.047 7.773 1 93.06 100 LEU A CA 1
ATOM 759 C C . LEU A 1 100 ? 2.658 -10.93 6.742 1 93.06 100 LEU A C 1
ATOM 761 O O . LEU A 1 100 ? 3.734 -10.414 6.426 1 93.06 100 LEU A O 1
ATOM 765 N N . GLU A 1 101 ? 1.467 -10.594 6.184 1 94.94 101 GLU A N 1
ATOM 766 C CA . GLU A 1 101 ? 1.323 -9.523 5.199 1 94.94 101 GLU A CA 1
ATOM 767 C C . GLU A 1 101 ? 2.178 -9.789 3.965 1 94.94 101 GLU A C 1
ATOM 769 O O . GLU A 1 101 ? 2.918 -8.914 3.516 1 94.94 101 GLU A O 1
ATOM 774 N N . CYS A 1 102 ? 2.033 -10.992 3.469 1 97 102 CYS A N 1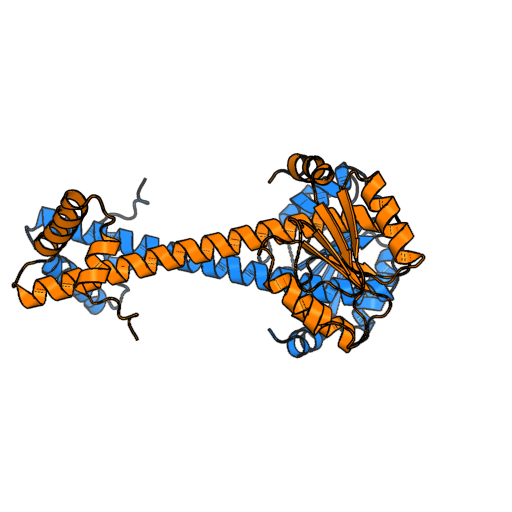
ATOM 775 C CA . CYS A 1 102 ? 2.791 -11.375 2.283 1 97 102 CYS A CA 1
ATOM 776 C C . CYS A 1 102 ? 2.412 -10.508 1.09 1 97 102 CYS A C 1
ATOM 778 O O . CYS A 1 102 ? 1.245 -10.148 0.919 1 97 102 CYS A O 1
ATOM 780 N N . HIS A 1 103 ? 3.424 -10.242 0.206 1 98 103 HIS A N 1
ATOM 781 C CA . HIS A 1 103 ? 3.227 -9.406 -0.973 1 98 103 HIS A CA 1
ATOM 782 C C . HIS A 1 103 ? 2.967 -10.258 -2.213 1 98 103 HIS A C 1
ATOM 784 O O . HIS A 1 103 ? 2.551 -9.742 -3.25 1 98 103 HIS A O 1
ATOM 790 N N . GLY A 1 104 ? 3.217 -11.516 -2.115 1 98 104 GLY A N 1
ATOM 791 C CA . GLY A 1 104 ? 3.004 -12.484 -3.178 1 98 104 GLY A CA 1
ATOM 792 C C . GLY A 1 104 ? 2.947 -13.914 -2.674 1 98 104 GLY A C 1
ATOM 793 O O . GLY A 1 104 ? 3.344 -14.195 -1.542 1 98 104 GLY A O 1
ATOM 794 N N . VAL A 1 105 ? 2.443 -14.797 -3.518 1 97.12 105 VAL A N 1
ATOM 795 C CA . VAL A 1 105 ? 2.291 -16.203 -3.158 1 97.12 105 VAL A CA 1
ATOM 796 C C . VAL A 1 105 ? 2.65 -17.078 -4.355 1 97.12 105 VAL A C 1
ATOM 798 O O . VAL A 1 105 ? 2.225 -16.812 -5.48 1 97.12 105 VAL A O 1
ATOM 801 N N . ILE A 1 106 ? 3.424 -18.062 -4.09 1 95.38 106 ILE A N 1
ATOM 802 C CA . ILE A 1 106 ? 3.723 -19.094 -5.066 1 95.38 106 ILE A CA 1
ATOM 803 C C . ILE A 1 106 ? 3.287 -20.453 -4.523 1 95.38 106 ILE A C 1
ATOM 805 O O . ILE A 1 106 ? 3.717 -20.875 -3.443 1 95.38 106 ILE A O 1
ATOM 809 N N . THR A 1 107 ? 2.445 -21.109 -5.211 1 91.94 107 THR A N 1
ATOM 810 C CA . THR A 1 107 ? 1.993 -22.422 -4.785 1 91.94 107 THR A CA 1
ATOM 811 C C . THR A 1 107 ? 2.912 -23.516 -5.332 1 91.94 107 THR A C 1
ATOM 813 O O . THR A 1 107 ? 3.482 -23.375 -6.414 1 91.94 107 THR A O 1
ATOM 816 N N . GLN A 1 108 ? 3.086 -24.547 -4.57 1 88.94 108 GLN A N 1
ATOM 817 C CA . GLN A 1 108 ? 3.873 -25.703 -4.98 1 88.94 108 GLN A CA 1
ATOM 818 C C . GLN A 1 108 ? 3.027 -26.688 -5.781 1 88.94 108 GLN A C 1
ATOM 820 O O . GLN A 1 108 ? 1.823 -26.812 -5.547 1 88.94 108 GLN A O 1
ATOM 825 N N . PRO A 1 109 ? 3.658 -27.359 -6.715 1 88.19 109 PRO A N 1
ATOM 826 C CA . PRO A 1 109 ? 5.082 -27.438 -7.051 1 88.19 109 PRO A CA 1
ATOM 827 C C . PRO A 1 109 ? 5.594 -26.172 -7.742 1 88.19 109 PRO A C 1
ATOM 829 O O . PRO A 1 109 ? 4.852 -25.531 -8.484 1 88.19 109 PRO A O 1
ATOM 832 N N . LEU A 1 110 ? 6.863 -25.891 -7.457 1 87.75 110 LEU A N 1
ATOM 833 C CA . LEU A 1 110 ? 7.469 -24.672 -7.988 1 87.75 110 LEU A CA 1
ATOM 834 C C . LEU A 1 110 ? 7.863 -24.859 -9.445 1 87.75 110 LEU A C 1
ATOM 836 O O . LEU A 1 110 ? 8.516 -25.844 -9.805 1 87.75 110 LEU A O 1
ATOM 840 N N . ASP A 1 111 ? 7.32 -24 -10.266 1 84 111 ASP A N 1
ATOM 841 C CA . ASP A 1 111 ? 7.738 -23.859 -11.656 1 84 111 ASP A CA 1
ATOM 842 C C . ASP A 1 111 ? 8.539 -22.578 -11.875 1 84 111 ASP A C 1
ATOM 844 O O . ASP A 1 111 ? 8.148 -21.5 -11.406 1 84 111 ASP A O 1
ATOM 848 N N . ALA A 1 112 ? 9.633 -22.766 -12.594 1 82.75 112 ALA A N 1
ATOM 849 C CA . ALA A 1 112 ? 10.562 -21.656 -12.805 1 82.75 112 ALA A CA 1
ATOM 850 C C . ALA A 1 112 ? 9.836 -20.438 -13.391 1 82.75 112 ALA A C 1
ATOM 852 O O . ALA A 1 112 ? 10.164 -19.297 -13.062 1 82.75 112 ALA A O 1
ATOM 853 N N . HIS A 1 113 ? 8.812 -20.672 -14.141 1 85.94 113 HIS A N 1
ATOM 854 C CA . HIS A 1 113 ? 8.141 -19.594 -14.859 1 85.94 113 HIS A CA 1
ATOM 855 C C . HIS A 1 113 ? 7.25 -18.781 -13.93 1 85.94 113 HIS A C 1
ATOM 857 O O . HIS A 1 113 ? 6.801 -17.688 -14.289 1 85.94 113 HIS A O 1
ATOM 863 N N . ARG A 1 114 ? 7.105 -19.25 -12.711 1 90 114 ARG A N 1
ATOM 864 C CA . ARG A 1 114 ? 6.203 -18.609 -11.766 1 90 114 ARG A CA 1
ATOM 865 C C . ARG A 1 114 ? 6.941 -17.562 -10.93 1 90 114 ARG A C 1
ATOM 867 O O . ARG A 1 114 ? 6.324 -16.656 -10.375 1 90 114 ARG A O 1
ATOM 874 N N . VAL A 1 115 ? 8.227 -17.656 -10.906 1 95.62 115 VAL A N 1
ATOM 875 C CA . VAL A 1 115 ? 8.992 -16.906 -9.914 1 95.62 115 VAL A CA 1
ATOM 876 C C . VAL A 1 115 ? 9.078 -15.445 -10.328 1 95.62 115 VAL A C 1
ATOM 878 O O . VAL A 1 115 ? 8.758 -14.547 -9.539 1 95.62 115 VAL A O 1
ATOM 881 N N . LEU A 1 116 ? 9.406 -15.195 -11.562 1 95.56 116 LEU A N 1
ATOM 882 C CA . LEU A 1 116 ? 9.719 -13.836 -11.984 1 95.56 116 LEU A CA 1
ATOM 883 C C . LEU A 1 116 ? 8.469 -12.953 -11.961 1 95.56 116 LEU A C 1
ATOM 885 O O . LEU A 1 116 ? 8.492 -11.859 -11.406 1 95.56 116 LEU A O 1
ATOM 889 N N . PRO A 1 117 ? 7.273 -13.391 -12.477 1 95.62 117 PRO A N 1
ATOM 890 C CA . PRO A 1 117 ? 6.09 -12.531 -12.438 1 95.62 117 PRO A CA 1
ATOM 891 C C . PRO A 1 117 ? 5.645 -12.219 -11.008 1 95.62 117 PRO A C 1
ATOM 893 O O . PRO A 1 117 ? 5.266 -11.078 -10.719 1 95.62 117 PRO A O 1
ATOM 896 N N . VAL A 1 118 ? 5.77 -13.195 -10.125 1 96.81 118 VAL A N 1
ATOM 897 C CA . VAL A 1 118 ? 5.367 -12.992 -8.742 1 96.81 118 VAL A CA 1
ATOM 898 C C . VAL A 1 118 ? 6.348 -12.047 -8.055 1 96.81 118 VAL A C 1
ATOM 900 O O . VAL A 1 118 ? 5.941 -11.148 -7.309 1 96.81 118 VAL A O 1
ATOM 903 N N . LEU A 1 119 ? 7.641 -12.203 -8.359 1 97 119 LEU A N 1
ATOM 904 C CA . LEU A 1 119 ? 8.672 -11.359 -7.762 1 97 119 LEU A CA 1
ATOM 905 C C . LEU A 1 119 ? 8.477 -9.898 -8.172 1 97 119 LEU A C 1
ATOM 907 O O . LEU A 1 119 ? 8.523 -9.008 -7.32 1 97 119 LEU A O 1
ATOM 911 N N . VAL A 1 120 ? 8.195 -9.664 -9.406 1 96.12 120 VAL A N 1
ATOM 912 C CA . VAL A 1 120 ? 8.07 -8.305 -9.922 1 96.12 120 VAL A CA 1
ATOM 913 C C . VAL A 1 120 ? 6.844 -7.629 -9.312 1 96.12 120 VAL A C 1
ATOM 915 O O . VAL A 1 120 ? 6.918 -6.484 -8.859 1 96.12 120 VAL A O 1
ATOM 918 N N . SER A 1 121 ? 5.773 -8.344 -9.289 1 96.88 121 SER A N 1
ATOM 919 C CA . SER A 1 121 ? 4.555 -7.781 -8.711 1 96.88 121 SER A CA 1
ATOM 920 C C . SER A 1 121 ? 4.715 -7.523 -7.219 1 96.88 121 SER A C 1
ATOM 922 O O . SER A 1 121 ? 4.34 -6.457 -6.723 1 96.88 121 SER A O 1
ATOM 924 N N . ALA A 1 122 ? 5.281 -8.477 -6.527 1 97.75 122 ALA A N 1
ATOM 925 C CA . ALA A 1 122 ? 5.469 -8.359 -5.082 1 97.75 122 ALA A CA 1
ATOM 926 C C . ALA A 1 122 ? 6.387 -7.188 -4.742 1 97.75 122 ALA A C 1
ATOM 928 O O . ALA A 1 122 ? 6.141 -6.461 -3.775 1 97.75 122 ALA A O 1
ATOM 929 N N . ARG A 1 123 ? 7.406 -7.043 -5.516 1 96.56 123 ARG A N 1
ATOM 930 C CA . ARG A 1 123 ? 8.344 -5.945 -5.289 1 96.56 123 ARG A CA 1
ATOM 931 C C . ARG A 1 123 ? 7.66 -4.598 -5.496 1 96.56 123 ARG A C 1
ATOM 933 O O . ARG A 1 123 ? 7.832 -3.678 -4.691 1 96.56 123 ARG A O 1
ATOM 940 N N . ARG A 1 124 ? 6.891 -4.48 -6.562 1 96.38 124 ARG A N 1
ATOM 941 C CA . ARG A 1 124 ? 6.137 -3.252 -6.801 1 96.38 124 ARG A CA 1
ATOM 942 C C . ARG A 1 124 ? 5.215 -2.939 -5.625 1 96.38 124 ARG A C 1
ATOM 944 O O . ARG A 1 124 ? 5.152 -1.797 -5.164 1 96.38 124 ARG A O 1
ATOM 951 N N . ILE A 1 125 ? 4.594 -3.941 -5.152 1 97.19 125 ILE A N 1
ATOM 952 C CA . ILE A 1 125 ? 3.631 -3.807 -4.062 1 97.19 125 ILE A CA 1
ATOM 953 C C . ILE A 1 125 ? 4.344 -3.334 -2.799 1 97.19 125 ILE A C 1
ATOM 955 O O . ILE A 1 125 ? 3.928 -2.359 -2.17 1 97.19 125 ILE A O 1
ATOM 959 N N . SER A 1 126 ? 5.402 -4.047 -2.465 1 96.62 126 SER A N 1
ATOM 960 C CA . SER A 1 126 ? 6.105 -3.719 -1.229 1 96.62 126 SER A CA 1
ATOM 961 C C . SER A 1 126 ? 6.672 -2.305 -1.272 1 96.62 126 SER A C 1
ATOM 963 O O . SER A 1 126 ? 6.605 -1.572 -0.282 1 96.62 126 SER A O 1
ATOM 965 N N . GLU A 1 127 ? 7.223 -1.897 -2.402 1 94.81 127 GLU A N 1
ATOM 966 C CA . GLU A 1 127 ? 7.773 -0.553 -2.547 1 94.81 127 GLU A CA 1
ATOM 967 C C . GLU A 1 127 ? 6.68 0.505 -2.436 1 94.81 127 GLU A C 1
ATOM 969 O O . GLU A 1 127 ? 6.855 1.521 -1.76 1 94.81 127 GLU A O 1
ATOM 974 N N . GLU A 1 128 ? 5.602 0.242 -3.094 1 95.81 128 GLU A N 1
ATOM 975 C CA . GLU A 1 128 ? 4.496 1.193 -3.051 1 95.81 128 GLU A CA 1
ATOM 976 C C . GLU A 1 128 ? 3.93 1.32 -1.64 1 95.81 128 GLU A C 1
ATOM 978 O O . GLU A 1 128 ? 3.656 2.428 -1.173 1 95.81 128 GLU A O 1
ATOM 983 N N . MET A 1 129 ? 3.771 0.191 -0.968 1 96.06 129 MET A N 1
ATOM 984 C CA . MET A 1 129 ? 3.252 0.203 0.397 1 96.06 129 MET A CA 1
ATOM 985 C C . MET A 1 129 ? 4.199 0.949 1.332 1 96.06 129 MET A C 1
ATOM 987 O O . MET A 1 129 ? 3.758 1.741 2.166 1 96.06 129 MET A O 1
ATOM 991 N N . ALA A 1 130 ? 5.445 0.691 1.182 1 95.12 130 ALA A N 1
ATOM 992 C CA . ALA A 1 130 ? 6.441 1.379 1.999 1 95.12 130 ALA A CA 1
ATOM 993 C C . ALA A 1 130 ? 6.379 2.889 1.784 1 95.12 130 ALA A C 1
ATOM 995 O O . ALA A 1 130 ? 6.438 3.662 2.742 1 95.12 130 ALA A O 1
ATOM 996 N N . LYS A 1 131 ? 6.254 3.266 0.536 1 96.5 131 LYS A N 1
ATOM 997 C CA . LYS A 1 131 ? 6.172 4.684 0.197 1 96.5 131 LYS A CA 1
ATOM 998 C C . LYS A 1 131 ? 4.934 5.328 0.81 1 96.5 131 LYS A C 1
ATOM 1000 O O . LYS A 1 131 ? 5.008 6.426 1.36 1 96.5 131 LYS A O 1
ATOM 1005 N N . LEU A 1 132 ? 3.805 4.66 0.714 1 96.56 132 LEU A N 1
ATOM 1006 C CA . LEU A 1 132 ? 2.557 5.18 1.263 1 96.56 132 LEU A CA 1
ATOM 1007 C C . LEU A 1 132 ? 2.635 5.293 2.781 1 96.56 132 LEU A C 1
ATOM 1009 O O . LEU A 1 132 ? 2.164 6.273 3.361 1 96.56 132 LEU A O 1
ATOM 1013 N N . LYS A 1 133 ? 3.197 4.285 3.436 1 96.44 133 LYS A N 1
ATOM 1014 C CA . LYS A 1 133 ? 3.352 4.305 4.887 1 96.44 133 LYS A CA 1
ATOM 1015 C C . LYS A 1 133 ? 4.258 5.453 5.328 1 96.44 133 LYS A C 1
ATOM 1017 O O . LYS A 1 133 ? 3.953 6.156 6.293 1 96.44 133 LYS A O 1
ATOM 1022 N N . GLN A 1 134 ? 5.336 5.633 4.625 1 96.56 134 GLN A N 1
ATOM 1023 C CA . GLN A 1 134 ? 6.258 6.727 4.918 1 96.56 134 GLN A CA 1
ATOM 1024 C C . GLN A 1 134 ? 5.574 8.078 4.754 1 96.56 134 GLN A C 1
ATOM 1026 O O . GLN A 1 134 ? 5.727 8.969 5.598 1 96.56 134 GLN A O 1
ATOM 1031 N N . LYS A 1 135 ? 4.891 8.219 3.652 1 97.44 135 LYS A N 1
ATOM 1032 C CA . LYS A 1 135 ? 4.164 9.461 3.395 1 97.44 135 LYS A CA 1
ATOM 1033 C C . LYS A 1 135 ? 3.154 9.742 4.504 1 97.44 135 LYS A C 1
ATOM 1035 O O . LYS A 1 135 ? 3.045 10.883 4.973 1 97.44 135 LYS A O 1
ATOM 1040 N N . THR A 1 136 ? 2.428 8.75 4.902 1 97.31 136 THR A N 1
ATOM 1041 C CA . THR A 1 136 ? 1.455 8.875 5.984 1 97.31 136 THR A CA 1
ATOM 1042 C C . THR A 1 136 ? 2.133 9.344 7.27 1 97.31 136 THR A C 1
ATOM 1044 O O . THR A 1 136 ? 1.643 10.25 7.941 1 97.31 136 THR A O 1
ATOM 1047 N N . GLU A 1 137 ? 3.217 8.727 7.555 1 96.62 137 GLU A N 1
ATOM 1048 C CA . GLU A 1 137 ? 3.967 9.086 8.758 1 96.62 137 GLU A CA 1
ATOM 1049 C C . GLU A 1 137 ? 4.457 10.531 8.695 1 96.62 137 GLU A C 1
ATOM 1051 O O . GLU A 1 137 ? 4.359 11.266 9.68 1 96.62 137 GLU A O 1
ATOM 1056 N N . GLN A 1 138 ? 4.949 10.898 7.578 1 97.38 138 GLN A N 1
ATOM 1057 C CA . GLN A 1 138 ? 5.449 12.258 7.387 1 97.38 138 GLN A CA 1
ATOM 1058 C C . GLN A 1 138 ? 4.336 13.281 7.555 1 97.38 138 GLN A C 1
ATOM 1060 O O . GLN A 1 138 ? 4.523 14.312 8.211 1 97.38 138 GLN A O 1
ATOM 1065 N N . LEU A 1 139 ? 3.207 13.008 6.988 1 97.31 139 LEU A N 1
ATOM 1066 C CA . LEU A 1 139 ? 2.064 13.906 7.078 1 97.31 139 LEU A CA 1
ATOM 1067 C C . LEU A 1 139 ? 1.558 14 8.516 1 97.31 139 LEU A C 1
ATOM 1069 O O . LEU A 1 139 ? 1.204 15.086 8.984 1 97.31 139 LEU A O 1
ATOM 1073 N N . GLN A 1 140 ? 1.526 12.906 9.18 1 96.69 140 GLN A N 1
ATOM 1074 C CA . GLN A 1 140 ? 1.111 12.883 10.578 1 96.69 140 GLN A CA 1
ATOM 1075 C C . GLN A 1 140 ? 2.068 13.695 11.453 1 96.69 140 GLN A C 1
ATOM 1077 O O . GLN A 1 140 ? 1.638 14.414 12.352 1 96.69 140 GLN A O 1
ATOM 1082 N N . GLU A 1 141 ? 3.33 13.562 11.172 1 95.88 141 GLU A N 1
ATOM 1083 C CA . GLU A 1 141 ? 4.344 14.328 11.898 1 95.88 141 GLU A CA 1
ATOM 1084 C C . GLU A 1 141 ? 4.184 15.828 11.664 1 95.88 141 GLU A C 1
ATOM 1086 O O . GLU A 1 141 ? 4.348 16.625 12.586 1 95.88 141 GLU A O 1
ATOM 1091 N N . ARG A 1 142 ? 3.918 16.156 10.469 1 94.88 142 ARG A N 1
ATOM 1092 C CA . ARG A 1 142 ? 3.713 17.562 10.133 1 94.88 142 ARG A CA 1
ATOM 1093 C C . ARG A 1 142 ? 2.527 18.141 10.898 1 94.88 142 ARG A C 1
ATOM 1095 O O . ARG A 1 142 ? 2.611 19.234 11.445 1 94.88 142 ARG A O 1
ATOM 1102 N N . ILE A 1 143 ? 1.462 17.391 10.953 1 93.25 143 ILE A N 1
ATOM 1103 C CA . ILE A 1 143 ? 0.253 17.828 11.656 1 93.25 143 ILE A CA 1
ATOM 1104 C C . ILE A 1 143 ? 0.532 17.938 13.148 1 93.25 143 ILE A C 1
ATOM 1106 O O . ILE A 1 143 ? 0.172 18.922 13.789 1 93.25 143 ILE A O 1
ATOM 1110 N N . ALA A 1 144 ? 1.151 16.938 13.672 1 93 144 ALA A N 1
ATOM 1111 C CA . ALA A 1 144 ? 1.49 16.938 15.094 1 93 144 ALA A CA 1
ATOM 1112 C C . ALA A 1 144 ? 2.422 18.109 15.438 1 93 144 ALA A C 1
ATOM 1114 O O . ALA A 1 144 ? 2.283 18.734 16.484 1 93 144 ALA A O 1
ATOM 1115 N N . GLY A 1 145 ? 3.367 18.312 14.594 1 93.25 145 GLY A N 1
ATOM 1116 C CA . GLY A 1 145 ? 4.277 19.438 14.789 1 93.25 145 GLY A CA 1
ATOM 1117 C C . GLY A 1 145 ? 3.576 20.781 14.828 1 93.25 145 GLY A C 1
ATOM 1118 O O . GLY A 1 145 ? 3.83 21.578 15.719 1 93.25 145 GLY A O 1
ATOM 1119 N N . GLN A 1 146 ? 2.697 20.969 13.938 1 90.62 146 GLN A N 1
ATOM 1120 C CA . GLN A 1 146 ? 1.937 22.219 13.891 1 90.62 146 GLN A CA 1
ATOM 1121 C C . GLN A 1 146 ? 1.074 22.375 15.141 1 90.62 146 GLN A C 1
ATOM 1123 O O . GLN A 1 146 ? 0.941 23.484 15.672 1 90.62 146 GLN A O 1
ATOM 1128 N N . ALA A 1 147 ? 0.517 21.312 15.578 1 88.56 147 ALA A N 1
ATOM 1129 C CA . ALA A 1 147 ? -0.305 21.344 16.781 1 88.56 147 ALA A CA 1
ATOM 1130 C C . ALA A 1 147 ? 0.525 21.734 18 1 88.56 147 ALA A C 1
ATOM 1132 O O . ALA A 1 147 ? 0.075 22.516 18.844 1 88.56 147 ALA A O 1
ATOM 1133 N N . ARG A 1 148 ? 1.712 21.172 18.062 1 93.19 148 ARG A N 1
ATOM 1134 C CA . ARG A 1 148 ? 2.6 21.484 19.172 1 93.19 148 ARG A CA 1
ATOM 1135 C C . ARG A 1 148 ? 3.029 22.953 19.141 1 93.19 148 ARG A C 1
ATOM 1137 O O . ARG A 1 148 ? 3.113 23.594 20.188 1 93.19 148 ARG A O 1
ATOM 1144 N N . ILE A 1 149 ? 3.299 23.438 18 1 93.5 149 ILE A N 1
ATOM 1145 C CA . ILE A 1 149 ? 3.68 24.844 17.844 1 93.5 149 ILE A CA 1
ATOM 1146 C C . ILE A 1 149 ? 2.523 25.734 18.266 1 93.5 149 ILE A C 1
ATOM 1148 O O . ILE A 1 149 ? 2.725 26.719 19 1 93.5 149 ILE A O 1
ATOM 1152 N N . ASN A 1 150 ? 1.315 25.375 17.891 1 87.81 150 ASN A N 1
ATOM 1153 C CA . ASN A 1 150 ? 0.132 26.141 18.25 1 87.81 150 ASN A CA 1
ATOM 1154 C C . ASN A 1 150 ? -0.107 26.125 19.75 1 87.81 150 ASN A C 1
ATOM 1156 O O . ASN A 1 150 ? -0.49 27.141 20.344 1 87.81 150 ASN A O 1
ATOM 1160 N N . GLN A 1 151 ? 0.085 25.016 20.281 1 90.75 151 GLN A N 1
ATOM 1161 C CA . GLN A 1 151 ? -0.055 24.891 21.734 1 90.75 151 GLN A CA 1
ATOM 1162 C C . GLN A 1 151 ? 0.965 25.766 22.453 1 90.75 151 GLN A C 1
ATOM 1164 O O . GLN A 1 151 ? 0.642 26.406 23.469 1 90.75 151 GLN A O 1
ATOM 1169 N N . ALA A 1 152 ? 2.139 25.734 22 1 94.62 152 ALA A N 1
ATOM 1170 C CA . ALA A 1 152 ? 3.188 26.562 22.578 1 94.62 152 ALA A CA 1
ATOM 1171 C C . ALA A 1 152 ? 2.832 28.047 22.484 1 94.62 152 ALA A C 1
ATOM 1173 O O . ALA A 1 152 ? 3.025 28.797 23.438 1 94.62 152 ALA A O 1
ATOM 1174 N N . LYS A 1 153 ? 2.348 28.438 21.391 1 91.44 153 LYS A N 1
ATOM 1175 C CA . LYS A 1 153 ? 1.912 29.828 21.234 1 91.44 153 LYS A CA 1
ATOM 1176 C C . LYS A 1 153 ? 0.805 30.172 22.219 1 91.44 153 LYS A C 1
ATOM 1178 O O . LYS A 1 153 ? 0.825 31.25 22.828 1 91.44 153 LYS A O 1
ATOM 1183 N N . ALA A 1 154 ? -0.12 29.281 22.359 1 85.81 154 ALA A N 1
ATOM 1184 C CA . ALA A 1 154 ? -1.224 29.516 23.297 1 85.81 154 ALA A CA 1
ATOM 1185 C C . ALA A 1 154 ? -0.709 29.719 24.719 1 85.81 154 ALA A C 1
ATOM 1187 O O . ALA A 1 154 ? -1.207 30.578 25.453 1 85.81 154 ALA A O 1
ATOM 1188 N N . LEU A 1 155 ? 0.189 28.906 25.031 1 92.31 155 LEU A N 1
ATOM 1189 C CA . LEU A 1 155 ? 0.795 29.016 26.359 1 92.31 155 LEU A CA 1
ATOM 1190 C C . LEU A 1 155 ? 1.472 30.375 26.531 1 92.31 155 LEU A C 1
ATOM 1192 O O . LEU A 1 155 ? 1.328 31.016 27.562 1 92.31 155 LEU A O 1
ATOM 1196 N N . LEU A 1 156 ? 2.215 30.812 25.594 1 92.81 156 LEU A N 1
ATOM 1197 C CA . LEU A 1 156 ? 2.906 32.094 25.625 1 92.81 156 LEU A CA 1
ATOM 1198 C C . LEU A 1 156 ? 1.909 33.25 25.688 1 92.81 156 LEU A C 1
ATOM 1200 O O . LEU A 1 156 ? 2.127 34.219 26.422 1 92.81 156 LEU A O 1
ATOM 1204 N N . MET A 1 157 ? 0.871 33.062 24.938 1 87 157 MET A N 1
ATOM 1205 C CA . MET A 1 157 ? -0.178 34.094 24.938 1 87 157 MET A CA 1
ATOM 1206 C C . MET A 1 157 ? -0.815 34.219 26.312 1 87 157 MET A C 1
ATOM 1208 O O . MET A 1 157 ? -1.038 35.344 26.797 1 87 157 MET A O 1
ATOM 1212 N N . GLN A 1 158 ? -1.052 33.156 26.891 1 88.88 158 GLN A N 1
ATOM 1213 C CA . GLN A 1 158 ? -1.661 33.125 28.219 1 88.88 158 GLN A CA 1
ATOM 1214 C C . GLN A 1 158 ? -0.707 33.688 29.266 1 88.88 158 GLN A C 1
ATOM 1216 O O . GLN A 1 158 ? -1.119 34.438 30.141 1 88.88 158 GLN A O 1
ATOM 1221 N N . ARG A 1 159 ? 0.54 33.406 29.219 1 93.12 159 ARG A N 1
ATOM 1222 C CA . ARG A 1 159 ? 1.528 33.75 30.234 1 93.12 159 ARG A CA 1
ATOM 1223 C C . ARG A 1 159 ? 1.925 35.219 30.141 1 93.12 159 ARG A C 1
ATOM 1225 O O . ARG A 1 159 ? 2.172 35.875 31.156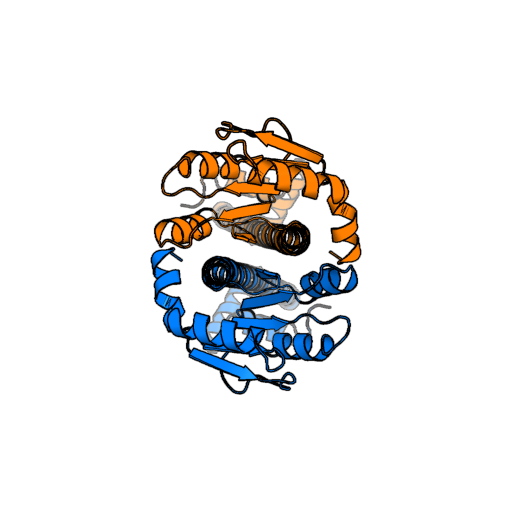 1 93.12 159 ARG A O 1
ATOM 1232 N N . HIS A 1 160 ? 1.996 35.719 28.953 1 94 160 HIS A N 1
ATOM 1233 C CA . HIS A 1 160 ? 2.594 37.031 28.766 1 94 160 HIS A CA 1
ATOM 1234 C C . HIS A 1 160 ? 1.569 38.031 28.234 1 94 160 HIS A C 1
ATOM 1236 O O . HIS A 1 160 ? 1.857 39.25 28.125 1 94 160 HIS A O 1
ATOM 1242 N N . GLY A 1 161 ? 0.453 37.531 27.859 1 86.31 161 GLY A N 1
ATOM 1243 C CA . GLY A 1 161 ? -0.562 38.406 27.297 1 86.31 161 GLY A CA 1
ATOM 1244 C C . GLY A 1 161 ? -0.256 38.812 25.875 1 86.31 161 GLY A C 1
ATOM 1245 O O . GLY A 1 161 ? -0.666 39.875 25.438 1 86.31 161 GLY A O 1
ATOM 1246 N N . TRP A 1 162 ? 0.535 38.094 25.188 1 84.38 162 TRP A N 1
ATOM 1247 C CA . TRP A 1 162 ? 0.907 38.344 23.797 1 84.38 162 TRP A CA 1
ATOM 1248 C C . TRP A 1 162 ? -0.213 37.938 22.844 1 84.38 162 TRP A C 1
ATOM 1250 O O . TRP A 1 162 ? -1.066 37.125 23.203 1 84.38 162 TRP A O 1
ATOM 1260 N N . ASP A 1 163 ? -0.271 38.531 21.734 1 77.56 163 ASP A N 1
ATOM 1261 C CA . ASP A 1 163 ? -1.104 38 20.672 1 77.56 163 ASP A CA 1
ATOM 1262 C C . ASP A 1 163 ? -0.375 36.875 19.922 1 77.56 163 ASP A C 1
ATOM 1264 O O . ASP A 1 163 ? 0.766 36.562 20.234 1 77.56 163 ASP A O 1
ATOM 1268 N N . GLU A 1 164 ? -0.966 36.219 18.938 1 81.5 164 GLU A N 1
ATOM 1269 C CA . GLU A 1 164 ? -0.415 35.031 18.25 1 81.5 164 GLU A CA 1
ATOM 1270 C C . GLU A 1 164 ? 0.849 35.406 17.484 1 81.5 164 GLU A C 1
ATOM 1272 O O . GLU A 1 164 ? 1.794 34.625 17.406 1 81.5 164 GLU A O 1
ATOM 1277 N N . ARG A 1 165 ? 0.824 36.562 16.922 1 80 165 ARG A N 1
ATOM 1278 C CA . ARG A 1 165 ? 1.988 37.031 16.172 1 80 165 ARG A CA 1
ATOM 1279 C C . ARG A 1 165 ? 3.203 37.156 17.078 1 80 165 ARG A C 1
ATOM 1281 O O . ARG A 1 165 ? 4.297 36.688 16.75 1 80 165 ARG A O 1
ATOM 1288 N N . GLU A 1 166 ? 2.984 37.812 18.125 1 86.81 166 GLU A N 1
ATOM 1289 C CA . GLU A 1 166 ? 4.059 38 19.094 1 86.81 166 GLU A CA 1
ATOM 1290 C C . GLU A 1 166 ? 4.594 36.688 19.609 1 86.81 166 GLU A C 1
ATOM 1292 O O . GLU A 1 166 ? 5.805 36.5 19.734 1 86.81 166 GLU A O 1
ATOM 1297 N N . ALA A 1 167 ? 3.66 35.812 19.922 1 91.06 167 ALA A N 1
ATOM 1298 C CA . ALA A 1 167 ? 4.035 34.469 20.391 1 91.06 167 ALA A CA 1
ATOM 1299 C C . ALA A 1 167 ? 4.852 33.719 19.328 1 91.06 167 ALA A C 1
ATOM 1301 O O . ALA A 1 167 ? 5.875 33.125 19.656 1 91.06 167 ALA A O 1
ATOM 1302 N N . HIS A 1 168 ? 4.441 33.812 18.094 1 90.56 168 HIS A N 1
ATOM 1303 C CA . HIS A 1 168 ? 5.141 33.125 17 1 90.56 168 HIS A CA 1
ATOM 1304 C C . HIS A 1 168 ? 6.531 33.719 16.781 1 90.56 168 HIS A C 1
ATOM 1306 O O . HIS A 1 168 ? 7.496 33 16.547 1 90.56 168 HIS A O 1
ATOM 1312 N N . GLN A 1 169 ? 6.52 35.031 16.828 1 90.94 169 GLN A N 1
ATOM 1313 C CA . GLN A 1 169 ? 7.793 35.719 16.641 1 90.94 169 GLN A CA 1
ATOM 1314 C C . GLN A 1 169 ? 8.805 35.312 17.703 1 90.94 169 GLN A C 1
ATOM 1316 O O . GLN A 1 169 ? 9.992 35.156 17.406 1 90.94 169 GLN A O 1
ATOM 1321 N N . TYR A 1 170 ? 8.367 35.219 18.875 1 95.44 170 TYR A N 1
ATOM 1322 C CA . TYR A 1 170 ? 9.25 34.75 19.938 1 95.44 170 TYR A CA 1
ATOM 1323 C C . TYR A 1 170 ? 9.82 33.375 19.641 1 95.44 170 TYR A C 1
ATOM 1325 O O . TYR A 1 170 ? 11.023 33.156 19.766 1 95.44 170 TYR A O 1
ATOM 1333 N N . LEU A 1 171 ? 8.961 32.438 19.328 1 95.69 171 LEU A N 1
ATOM 1334 C CA . LEU A 1 171 ? 9.391 31.078 19.016 1 95.69 171 LEU A CA 1
ATOM 1335 C C . LEU A 1 171 ? 10.391 31.062 17.875 1 95.69 171 LEU A C 1
ATOM 1337 O O . LEU A 1 171 ? 11.406 30.375 17.938 1 95.69 171 LEU A O 1
ATOM 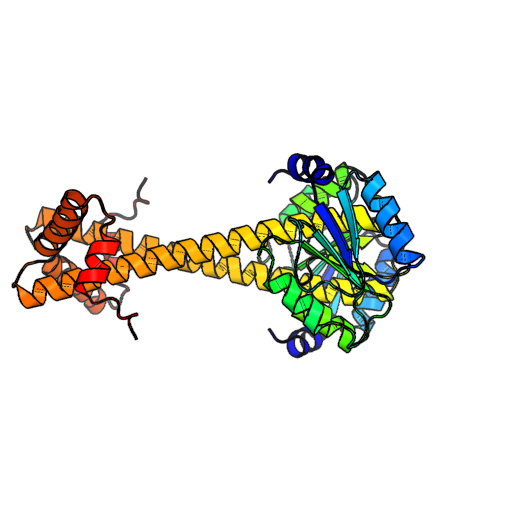1341 N N . SER A 1 172 ? 10.086 31.797 16.812 1 95.38 172 SER A N 1
ATOM 1342 C CA . SER A 1 172 ? 10.945 31.875 15.633 1 95.38 172 SER A CA 1
ATOM 1343 C C . SER A 1 172 ? 12.305 32.469 15.977 1 95.38 172 SER A C 1
ATOM 1345 O O . SER A 1 172 ? 13.336 31.953 15.531 1 95.38 172 SER A O 1
ATOM 1347 N N . ARG A 1 173 ? 12.234 33.5 16.734 1 95.75 173 ARG A N 1
ATOM 1348 C CA . ARG A 1 173 ? 13.477 34.156 17.156 1 95.75 173 ARG A CA 1
ATOM 1349 C C . ARG A 1 173 ? 14.328 33.219 18 1 95.75 173 ARG A C 1
ATOM 1351 O O . ARG A 1 173 ? 15.547 33.156 17.828 1 95.75 173 ARG A O 1
ATOM 135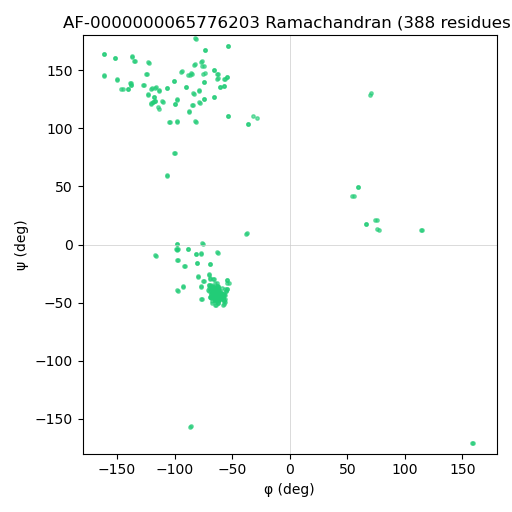8 N N . GLU A 1 174 ? 13.703 32.625 18.953 1 96.12 174 GLU A N 1
ATOM 1359 C CA . GLU A 1 174 ? 14.406 31.672 19.781 1 96.12 174 GLU A CA 1
ATOM 1360 C C . GLU A 1 174 ? 15 30.547 18.938 1 96.12 174 GLU A C 1
ATOM 1362 O O . GLU A 1 174 ? 16.109 30.078 19.219 1 96.12 174 GLU A O 1
ATOM 1367 N N . ALA A 1 175 ? 14.266 30.016 17.984 1 96.62 175 ALA A N 1
ATOM 1368 C CA . ALA A 1 175 ? 14.727 28.969 17.062 1 96.62 175 ALA A CA 1
ATOM 1369 C C . ALA A 1 175 ? 15.961 29.422 16.297 1 96.62 175 ALA A C 1
ATOM 1371 O O . ALA A 1 175 ? 16.922 28.656 16.141 1 96.62 175 ALA A O 1
ATOM 1372 N N . MET A 1 176 ? 15.891 30.609 15.797 1 95.69 176 MET A N 1
ATOM 1373 C CA . MET A 1 176 ? 16.984 31.172 15.016 1 95.69 176 MET A CA 1
ATOM 1374 C C . MET A 1 176 ? 18.219 31.375 15.891 1 95.69 176 MET A C 1
ATOM 1376 O O . MET A 1 176 ? 19.344 31.047 15.469 1 95.69 176 MET A O 1
ATOM 1380 N N . LYS A 1 177 ? 18.031 31.891 17.047 1 96.69 177 LYS A N 1
ATOM 1381 C CA . LYS A 1 177 ? 19.125 32.125 17.984 1 96.69 177 LYS A CA 1
ATOM 1382 C C . LYS A 1 177 ? 19.844 30.797 18.297 1 96.69 177 LYS A C 1
ATOM 1384 O O . LYS A 1 177 ? 21.078 30.766 18.375 1 96.69 177 LYS A O 1
ATOM 1389 N N . ARG A 1 178 ? 19.125 29.781 18.391 1 96.38 178 ARG A N 1
ATOM 1390 C CA . ARG A 1 178 ? 19.672 28.484 18.797 1 96.38 178 ARG A CA 1
ATOM 1391 C C . ARG A 1 178 ? 19.938 27.609 17.562 1 96.38 178 ARG A C 1
ATOM 1393 O O . ARG A 1 178 ? 20.438 26.484 17.703 1 96.38 178 ARG A O 1
ATOM 1400 N N . ARG A 1 179 ? 19.562 28.125 16.406 1 96.62 179 ARG A N 1
ATOM 1401 C CA . ARG A 1 179 ? 19.703 27.391 15.164 1 96.62 179 ARG A CA 1
ATOM 1402 C C . ARG A 1 179 ? 19.031 26.031 15.242 1 96.62 179 ARG A C 1
ATOM 1404 O O . ARG A 1 179 ? 19.641 25 14.922 1 96.62 179 ARG A O 1
ATOM 1411 N N . GLU A 1 180 ? 17.859 26 15.836 1 97.12 180 GLU A N 1
ATOM 1412 C CA . GLU A 1 180 ? 17.031 24.797 15.984 1 97.12 180 GLU A CA 1
ATOM 1413 C C . GLU A 1 180 ? 15.664 24.984 15.352 1 97.12 180 GLU A C 1
ATOM 1415 O O . GLU A 1 180 ? 15.188 26.125 15.211 1 97.12 180 GLU A O 1
ATOM 1420 N N . PRO A 1 181 ? 15.039 23.875 14.984 1 96 181 PRO A N 1
ATOM 1421 C CA . PRO A 1 181 ? 13.672 24 14.453 1 96 181 PRO A CA 1
ATOM 1422 C C . PRO A 1 181 ? 12.695 24.562 15.477 1 96 181 PRO A C 1
ATOM 1424 O O . PRO A 1 181 ? 12.797 24.266 16.672 1 96 181 PRO A O 1
ATOM 1427 N N . ILE A 1 182 ? 11.797 25.375 15.031 1 96 182 ILE A N 1
ATOM 1428 C CA . ILE A 1 182 ? 10.789 26 15.875 1 96 182 ILE A CA 1
ATOM 1429 C C . ILE A 1 182 ? 10.047 24.938 16.672 1 96 182 ILE A C 1
ATOM 1431 O O . ILE A 1 182 ? 9.656 25.172 17.828 1 96 182 ILE A O 1
ATOM 1435 N N . LEU A 1 183 ? 9.914 23.797 16.031 1 95.5 183 LEU A N 1
ATOM 1436 C CA . LEU A 1 183 ? 9.211 22.703 16.719 1 95.5 183 LEU A CA 1
ATOM 1437 C C . LEU A 1 183 ? 9.961 22.281 17.984 1 95.5 183 LEU A C 1
ATOM 1439 O O . LEU A 1 183 ? 9.336 21.969 19 1 95.5 183 LEU A O 1
ATOM 1443 N N . LYS A 1 184 ? 11.188 22.25 17.891 1 96 184 LYS A N 1
ATOM 1444 C CA . LYS A 1 184 ? 12 21.906 19.062 1 96 184 LYS A CA 1
ATOM 1445 C C . LYS A 1 184 ? 11.797 22.906 20.188 1 96 184 LYS A C 1
ATOM 1447 O O . LYS A 1 184 ? 11.672 22.516 21.359 1 96 184 LYS A O 1
ATOM 1452 N N . ILE A 1 185 ? 11.797 24.203 19.875 1 96.19 185 ILE A N 1
ATOM 1453 C CA . ILE A 1 185 ? 11.562 25.266 20.859 1 96.19 185 ILE A CA 1
ATOM 1454 C C . ILE A 1 185 ? 10.188 25.094 21.484 1 96.19 185 ILE A C 1
ATOM 1456 O O . ILE A 1 185 ? 10.031 25.203 22.703 1 96.19 185 ILE A O 1
ATOM 1460 N N . ALA A 1 186 ? 9.258 24.797 20.656 1 96.31 186 ALA A N 1
ATOM 1461 C CA . ALA A 1 186 ? 7.887 24.594 21.125 1 96.31 186 ALA A CA 1
ATOM 1462 C C . ALA A 1 186 ? 7.797 23.438 22.109 1 96.31 186 ALA A C 1
ATOM 1464 O O . ALA A 1 186 ? 7.145 23.531 23.141 1 96.31 186 ALA A O 1
ATOM 1465 N N . GLN A 1 187 ? 8.391 22.359 21.766 1 94.62 187 GLN A N 1
ATOM 1466 C CA . GLN A 1 187 ? 8.352 21.156 22.594 1 94.62 187 GLN A CA 1
ATOM 1467 C C . GLN A 1 187 ? 9.008 21.391 23.953 1 94.62 187 GLN A C 1
ATOM 1469 O O . GLN A 1 187 ? 8.547 20.875 24.969 1 94.62 187 GLN A O 1
ATOM 1474 N N . GLU A 1 188 ? 10.039 22.156 23.953 1 94.25 188 GLU A N 1
ATOM 1475 C CA . GLU A 1 188 ? 10.719 22.484 25.203 1 94.25 188 GLU A CA 1
ATOM 1476 C C . GLU A 1 188 ? 9.836 23.344 26.109 1 94.25 188 GLU A C 1
ATOM 1478 O O . GLU A 1 188 ? 9.828 23.156 27.328 1 94.25 188 GLU A O 1
ATOM 1483 N N . LEU A 1 189 ? 9.211 24.328 25.5 1 93.69 189 LEU A N 1
ATOM 1484 C CA . LEU A 1 189 ? 8.312 25.203 26.25 1 93.69 189 LEU A CA 1
ATOM 1485 C C . LEU A 1 189 ? 7.176 24.406 26.875 1 93.69 189 LEU A C 1
ATOM 1487 O O . LEU A 1 189 ? 6.754 24.703 28 1 93.69 189 LEU A O 1
ATOM 1491 N N . LEU A 1 190 ? 6.551 23.5 26.156 1 92.19 190 LEU A N 1
ATOM 1492 C CA . LEU A 1 190 ? 5.414 22.703 26.609 1 92.19 190 LEU A CA 1
ATOM 1493 C C . LEU A 1 190 ? 5.867 21.609 27.562 1 92.19 190 LEU A C 1
ATOM 1495 O O . LEU A 1 190 ? 5.066 21.078 28.344 1 92.19 190 LEU A O 1
ATOM 1499 N N . GLY A 1 191 ? 6.988 21.547 27.797 1 78.94 191 GLY A N 1
ATOM 1500 C CA . GLY A 1 191 ? 7.52 20.406 28.531 1 78.94 191 GLY A CA 1
ATOM 1501 C C . GLY A 1 191 ? 7.508 19.125 27.703 1 78.94 191 GLY A C 1
ATOM 1502 O O . GLY A 1 191 ? 6.816 19.047 26.688 1 78.94 191 GLY A O 1
ATOM 1503 N N . ASN A 1 192 ? 8.617 18.297 27.562 1 59.69 192 ASN A N 1
ATOM 1504 C CA . ASN A 1 192 ? 8.719 17.016 26.875 1 59.69 192 ASN A CA 1
ATOM 1505 C C . ASN A 1 192 ? 7.465 16.172 27.078 1 59.69 192 ASN A C 1
ATOM 1507 O O . ASN A 1 192 ? 7.492 14.953 26.891 1 59.69 192 ASN A O 1
ATOM 1511 N N . GLU A 1 193 ? 6.414 16.656 27.625 1 47.03 193 GLU A N 1
ATOM 1512 C CA . GLU A 1 193 ? 5.348 15.703 27.938 1 47.03 193 GLU A CA 1
ATOM 1513 C C . GLU A 1 193 ? 4.5 15.414 26.703 1 47.03 193 GLU A C 1
ATOM 1515 O O . GLU A 1 193 ? 4.055 16.344 26.016 1 47.03 193 GLU A O 1
ATOM 1520 N N . PRO A 1 194 ? 4.609 14.258 26.047 1 47.25 194 PRO A N 1
ATOM 1521 C CA . PRO A 1 194 ? 3.682 13.82 25 1 47.25 194 PRO A CA 1
ATOM 1522 C C . PRO A 1 194 ? 2.24 14.242 25.281 1 47.25 194 PRO A C 1
ATOM 1524 O O . PRO A 1 194 ? 1.84 14.359 26.438 1 47.25 194 PRO A O 1
ATOM 1527 N N . SER A 1 195 ? 1.665 15.266 24.625 1 41.94 195 SER A N 1
ATOM 1528 C CA . SER A 1 195 ? 0.252 15.5 24.891 1 41.94 195 SER A CA 1
ATOM 1529 C C . SER A 1 195 ? -0.457 14.211 25.281 1 41.94 195 SER A C 1
ATOM 1531 O O . SER A 1 195 ? -0.361 13.203 24.578 1 41.94 195 SER A O 1
ATOM 1533 N N . ALA A 1 196 ? -0.854 14.016 26.5 1 35.91 196 ALA A N 1
ATOM 1534 C CA . ALA A 1 196 ? -1.724 12.898 26.844 1 35.91 196 ALA A CA 1
ATOM 1535 C C . ALA A 1 196 ? -2.945 12.852 25.938 1 35.91 196 ALA A C 1
ATOM 1537 O O . ALA A 1 196 ? -3.477 13.891 25.547 1 35.91 196 ALA A O 1
ATOM 1538 N N . MET B 1 1 ? -7.773 -5.719 9.367 1 57.78 1 MET B N 1
ATOM 1539 C CA . MET B 1 1 ? -8.789 -6.758 9.211 1 57.78 1 MET B CA 1
ATOM 1540 C C . MET B 1 1 ? -8.234 -8.117 9.625 1 57.78 1 MET B C 1
ATOM 1542 O O . MET B 1 1 ? -7.09 -8.453 9.305 1 57.78 1 MET B O 1
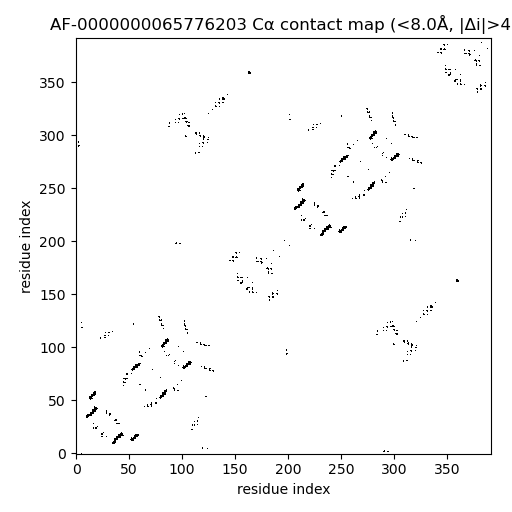ATOM 1546 N N . SER B 1 2 ? -8.977 -8.773 10.5 1 76.69 2 SER B N 1
ATOM 1547 C CA . SER B 1 2 ? -8.539 -10.094 10.938 1 76.69 2 SER B CA 1
ATOM 1548 C C . SER B 1 2 ? -8.562 -11.094 9.789 1 76.69 2 SER B C 1
ATOM 1550 O O . SER B 1 2 ? -9.328 -10.93 8.836 1 76.69 2 SER B O 1
ATOM 1552 N N . ALA B 1 3 ? -7.766 -12.031 9.781 1 81.69 3 ALA B N 1
ATOM 1553 C CA . ALA B 1 3 ? -7.723 -13.094 8.773 1 81.69 3 ALA B CA 1
ATOM 1554 C C . ALA B 1 3 ? -9.07 -13.789 8.656 1 81.69 3 ALA B C 1
ATOM 1556 O O . ALA B 1 3 ? -9.531 -14.078 7.547 1 81.69 3 ALA B O 1
ATOM 1557 N N . ASN B 1 4 ? -9.656 -13.992 9.758 1 78.06 4 ASN B N 1
ATOM 1558 C CA . ASN B 1 4 ? -10.945 -14.672 9.773 1 78.06 4 ASN B CA 1
ATOM 1559 C C . ASN B 1 4 ? -12.023 -13.844 9.078 1 78.06 4 ASN B C 1
ATOM 1561 O O . ASN B 1 4 ? -12.852 -14.383 8.344 1 78.06 4 ASN B O 1
ATOM 1565 N N . SER B 1 5 ? -11.961 -12.555 9.289 1 82.44 5 SER B N 1
ATOM 1566 C CA . SER B 1 5 ? -12.93 -11.656 8.656 1 82.44 5 SER B CA 1
ATOM 1567 C C . SER B 1 5 ? -12.734 -11.625 7.141 1 82.44 5 SER B C 1
ATOM 1569 O O . SER B 1 5 ? -13.711 -11.641 6.387 1 82.44 5 SER B O 1
ATOM 1571 N N . LEU B 1 6 ? -11.516 -11.664 6.746 1 84.56 6 LEU B N 1
ATOM 1572 C CA . LEU B 1 6 ? -11.227 -11.641 5.316 1 84.56 6 LEU B CA 1
ATOM 1573 C C . LEU B 1 6 ? -11.688 -12.93 4.645 1 84.56 6 LEU B C 1
ATOM 1575 O O . LEU B 1 6 ? -12.328 -12.883 3.588 1 84.56 6 LEU B O 1
ATOM 1579 N N . LEU B 1 7 ? -11.461 -14.016 5.223 1 84.19 7 LEU B N 1
ATOM 1580 C CA . LEU B 1 7 ? -11.844 -15.305 4.652 1 84.19 7 LEU B CA 1
ATOM 1581 C C . LEU B 1 7 ? -13.359 -15.445 4.59 1 84.19 7 LEU B C 1
ATOM 1583 O O . LEU B 1 7 ? -13.891 -16.016 3.633 1 84.19 7 LEU B O 1
ATOM 1587 N N . GLY B 1 8 ? -14.023 -14.898 5.613 1 84.75 8 GLY B N 1
ATOM 1588 C CA . GLY B 1 8 ? -15.477 -14.938 5.641 1 84.75 8 GLY B CA 1
ATOM 1589 C C . GLY B 1 8 ? -16.125 -14.047 4.598 1 84.75 8 GLY B C 1
ATOM 1590 O O . GLY B 1 8 ? -17.234 -14.312 4.148 1 84.75 8 GLY B O 1
ATOM 1591 N N . SER B 1 9 ? -15.383 -13.023 4.215 1 89.81 9 SER B N 1
ATOM 1592 C CA . SER B 1 9 ? -15.961 -12.031 3.318 1 89.81 9 SER B CA 1
ATOM 1593 C C . SER B 1 9 ? -15.766 -12.422 1.857 1 89.81 9 SER B C 1
ATOM 1595 O O . SER B 1 9 ? -16.297 -11.773 0.957 1 89.81 9 SER B O 1
ATOM 1597 N N . LEU B 1 10 ? -15.047 -13.547 1.637 1 89.19 10 LEU B N 1
ATOM 1598 C CA . LEU B 1 10 ? -14.773 -13.953 0.263 1 89.19 10 LEU B CA 1
ATOM 1599 C C . LEU B 1 10 ? -16.062 -14.312 -0.46 1 89.19 10 LEU B C 1
ATOM 1601 O O . LEU B 1 10 ? -16.203 -14.062 -1.66 1 89.19 10 LEU B O 1
ATOM 1605 N N . ARG B 1 11 ? -17.031 -14.875 0.313 1 89.25 11 ARG B N 1
ATOM 1606 C CA . ARG B 1 11 ? -18.297 -15.344 -0.266 1 89.25 11 ARG B CA 1
ATOM 1607 C C . ARG B 1 11 ? -19.141 -14.18 -0.739 1 89.25 11 ARG B C 1
ATOM 1609 O O . ARG B 1 11 ? -20.094 -14.367 -1.51 1 89.25 11 ARG B O 1
ATOM 1616 N N . GLU B 1 12 ? -18.812 -13.008 -0.267 1 91.38 12 GLU B N 1
ATOM 1617 C CA . GLU B 1 12 ? -19.609 -11.828 -0.609 1 91.38 12 GLU B CA 1
ATOM 1618 C C . GLU B 1 12 ? -18.969 -11.047 -1.755 1 91.38 12 GLU B C 1
ATOM 1620 O O . GLU B 1 12 ? -19.547 -10.078 -2.252 1 91.38 12 GLU B O 1
ATOM 1625 N N . LEU B 1 13 ? -17.844 -11.57 -2.221 1 94.56 13 LEU B N 1
ATOM 1626 C CA . LEU B 1 13 ? -17.094 -10.797 -3.201 1 94.56 13 LEU B CA 1
ATOM 1627 C C . LEU B 1 13 ? -17.703 -10.922 -4.59 1 94.56 13 LEU B C 1
ATOM 1629 O O . LEU B 1 13 ? -18.094 -12.023 -5.004 1 94.56 13 LEU B O 1
ATOM 1633 N N . GLN B 1 14 ? -17.859 -9.828 -5.23 1 95.81 14 GLN B N 1
ATOM 1634 C CA . GLN B 1 14 ? -18.219 -9.789 -6.645 1 95.81 14 GLN B CA 1
ATOM 1635 C C . GLN B 1 14 ? -16.969 -9.852 -7.523 1 95.81 14 GLN B C 1
ATOM 1637 O O . GLN B 1 14 ? -16.172 -8.898 -7.559 1 95.81 14 GLN B O 1
ATOM 1642 N N . VAL B 1 15 ? -16.844 -10.961 -8.273 1 97.31 15 VAL B N 1
ATOM 1643 C CA . VAL B 1 15 ? -15.609 -11.211 -9.023 1 97.31 15 VAL B CA 1
ATOM 1644 C C . VAL B 1 15 ? -15.898 -11.141 -10.523 1 97.31 15 VAL B C 1
ATOM 1646 O O . VAL B 1 15 ? -16.891 -11.68 -11 1 97.31 15 VAL B O 1
ATOM 1649 N N . LEU B 1 16 ? -15.094 -10.438 -11.234 1 96.94 16 LEU B N 1
ATOM 1650 C CA . LEU B 1 16 ? -15.164 -10.359 -12.695 1 96.94 16 LEU B CA 1
ATOM 1651 C C . LEU B 1 16 ? -13.969 -11.07 -13.328 1 96.94 16 LEU B C 1
ATOM 1653 O O . LEU B 1 16 ? -12.82 -10.758 -13.016 1 96.94 16 LEU B O 1
ATOM 1657 N N . VAL B 1 17 ? -14.242 -12.047 -14.18 1 97.06 17 VAL B N 1
ATOM 1658 C CA . VAL B 1 17 ? -13.219 -12.734 -14.953 1 97.06 17 VAL B CA 1
ATOM 1659 C C . VAL B 1 17 ? -13.133 -12.133 -16.359 1 97.06 17 VAL B C 1
ATOM 1661 O O . VAL B 1 17 ? -14.039 -12.328 -17.172 1 97.06 17 VAL B O 1
ATOM 1664 N N . LEU B 1 18 ? -12.047 -11.367 -16.531 1 94.94 18 LEU B N 1
ATOM 1665 C CA . LEU B 1 18 ? -11.773 -10.719 -17.812 1 94.94 18 LEU B CA 1
ATOM 1666 C C . LEU B 1 18 ? -10.75 -11.508 -18.609 1 94.94 18 LEU B C 1
ATOM 1668 O O . LEU B 1 18 ? -9.586 -11.109 -18.703 1 94.94 18 LEU B O 1
ATOM 1672 N N . ASN B 1 19 ? -11.188 -12.539 -19.203 1 93.38 19 ASN B N 1
ATOM 1673 C CA . ASN B 1 19 ? -10.352 -13.492 -19.922 1 93.38 19 ASN B CA 1
ATOM 1674 C C . ASN B 1 19 ? -11.109 -14.141 -21.078 1 93.38 19 ASN B C 1
ATOM 1676 O O . ASN B 1 19 ? -12.297 -14.445 -20.953 1 93.38 19 ASN B O 1
ATOM 1680 N N . PRO B 1 20 ? -10.461 -14.383 -22.219 1 91.94 20 PRO B N 1
ATOM 1681 C CA . PRO B 1 20 ? -11.141 -15.078 -23.312 1 91.94 20 PRO B CA 1
ATOM 1682 C C . PRO B 1 20 ? -11.742 -16.422 -22.875 1 91.94 20 PRO B C 1
ATOM 1684 O O . PRO B 1 20 ? -11.164 -17.109 -22.031 1 91.94 20 PRO B O 1
ATOM 1687 N N . PRO B 1 21 ? -12.898 -16.703 -23.469 1 93.5 21 PRO B N 1
ATOM 1688 C CA . PRO B 1 21 ? -13.469 -18.016 -23.141 1 93.5 21 PRO B CA 1
ATOM 1689 C C . PRO B 1 21 ? -12.516 -19.172 -23.438 1 93.5 21 PRO B C 1
ATOM 1691 O O . PRO B 1 21 ? -11.75 -19.109 -24.406 1 93.5 21 PRO B O 1
ATOM 1694 N N . GLY B 1 22 ? -12.508 -20.188 -22.578 1 94 22 GLY B N 1
ATOM 1695 C CA . GLY B 1 22 ? -11.641 -21.344 -22.719 1 94 22 GLY B CA 1
ATOM 1696 C C . GLY B 1 22 ? -11.422 -22.109 -21.422 1 94 22 GLY B C 1
ATOM 1697 O O . GLY B 1 22 ? -12.086 -21.828 -20.422 1 94 22 GLY B O 1
ATOM 1698 N N . GLU B 1 23 ? -10.523 -23.016 -21.453 1 93.5 23 GLU B N 1
ATOM 1699 C CA . GLU B 1 23 ? -10.297 -23.922 -20.344 1 93.5 23 GLU B CA 1
ATOM 1700 C C . GLU B 1 23 ? -9.859 -23.188 -19.094 1 93.5 23 GLU B C 1
ATOM 1702 O O . GLU B 1 23 ? -10.297 -23.5 -17.984 1 93.5 23 GLU B O 1
ATOM 1707 N N . VAL B 1 24 ? -9.07 -22.203 -19.312 1 92.19 24 VAL B N 1
ATOM 1708 C CA . VAL B 1 24 ? -8.539 -21.453 -18.188 1 92.19 24 VAL B CA 1
ATOM 1709 C C . VAL B 1 24 ? -9.672 -20.688 -17.5 1 92.19 24 VAL B C 1
ATOM 1711 O O . VAL B 1 24 ? -9.812 -20.75 -16.266 1 92.19 24 VAL B O 1
ATOM 1714 N N . SER B 1 25 ? -10.477 -19.953 -18.25 1 94.69 25 SER B N 1
ATOM 1715 C CA . SER B 1 25 ? -11.609 -19.203 -17.719 1 94.69 25 SER B CA 1
ATOM 1716 C C . SER B 1 25 ? -12.602 -20.141 -17.031 1 94.69 25 SER B C 1
ATOM 1718 O O . SER B 1 25 ? -13.102 -19.828 -15.938 1 94.69 25 SER B O 1
ATOM 1720 N N . ASP B 1 26 ? -12.828 -21.266 -17.656 1 95.69 26 ASP B N 1
ATOM 1721 C CA . ASP B 1 26 ? -13.766 -22.234 -17.078 1 95.69 26 ASP B CA 1
ATOM 1722 C C . ASP B 1 26 ? -13.289 -22.734 -15.719 1 95.69 26 ASP B C 1
ATOM 1724 O O . ASP B 1 26 ? -14.062 -22.781 -14.758 1 95.69 26 ASP B O 1
ATOM 1728 N N . ALA B 1 27 ? -12.023 -23.094 -15.719 1 95.44 27 ALA B N 1
ATOM 1729 C CA . ALA B 1 27 ? -11.43 -23.609 -14.484 1 95.44 27 ALA B CA 1
ATOM 1730 C C . ALA B 1 27 ? -11.461 -22.547 -13.383 1 95.44 27 ALA B C 1
ATOM 1732 O O . ALA B 1 27 ? -11.781 -22.844 -12.234 1 95.44 27 ALA B O 1
ATOM 1733 N N . LEU B 1 28 ? -11.148 -21.344 -13.758 1 96.62 28 LEU B N 1
ATOM 1734 C CA . LEU B 1 28 ? -11.117 -20.234 -12.797 1 96.62 28 LEU B CA 1
ATOM 1735 C C . LEU B 1 28 ? -12.516 -19.969 -12.242 1 96.62 28 LEU B C 1
ATOM 1737 O O . LEU B 1 28 ? -12.688 -19.844 -11.031 1 96.62 28 LEU B O 1
ATOM 1741 N N . VAL B 1 29 ? -13.508 -19.875 -13.094 1 96.81 29 VAL B N 1
ATOM 1742 C CA . VAL B 1 29 ? -14.883 -19.609 -12.695 1 96.81 29 VAL B CA 1
ATOM 1743 C C . VAL B 1 29 ? -15.367 -20.688 -11.734 1 96.81 29 VAL B C 1
ATOM 1745 O O . VAL B 1 29 ? -15.938 -20.391 -10.68 1 96.81 29 VAL B O 1
ATOM 1748 N N . LEU B 1 30 ? -15.094 -21.938 -12.086 1 96.38 30 LEU B N 1
ATOM 1749 C CA . LEU B 1 30 ? -15.516 -23.062 -11.242 1 96.38 30 LEU B CA 1
ATOM 1750 C C . LEU B 1 30 ? -14.875 -22.969 -9.867 1 96.38 30 LEU B C 1
ATOM 1752 O O . LEU B 1 30 ? -15.547 -23.172 -8.852 1 96.38 30 LEU B O 1
ATOM 1756 N N . GLN B 1 31 ? -13.594 -22.688 -9.867 1 95.25 31 GLN B N 1
ATOM 1757 C CA . GLN B 1 31 ? -12.891 -22.594 -8.594 1 95.25 31 GLN B CA 1
ATOM 1758 C C . GLN B 1 31 ? -13.438 -21.438 -7.742 1 95.25 31 GLN B C 1
ATOM 1760 O O . GLN B 1 31 ? -13.617 -21.594 -6.535 1 95.25 31 GLN B O 1
ATOM 1765 N N . LEU B 1 32 ? -13.742 -20.328 -8.32 1 96.88 32 LEU B N 1
ATOM 1766 C CA . LEU B 1 32 ? -14.242 -19.156 -7.613 1 96.88 32 LEU B CA 1
ATOM 1767 C C . LEU B 1 32 ? -15.641 -19.406 -7.062 1 96.88 32 LEU B C 1
ATOM 1769 O O . LEU B 1 32 ? -15.969 -18.969 -5.957 1 96.88 32 LEU B O 1
ATOM 1773 N N . ILE B 1 33 ? -16.438 -20.156 -7.789 1 95.5 33 ILE B N 1
ATOM 1774 C CA . ILE B 1 33 ? -17.766 -20.547 -7.32 1 95.5 33 ILE B CA 1
ATOM 1775 C C . ILE B 1 33 ? -17.625 -21.469 -6.109 1 95.5 33 ILE B C 1
ATOM 1777 O O . ILE B 1 33 ? -18.344 -21.312 -5.125 1 95.5 33 ILE B O 1
ATOM 1781 N N . ARG B 1 34 ? -16.641 -22.406 -6.168 1 93.75 34 ARG B N 1
ATOM 1782 C CA . ARG B 1 34 ? -16.406 -23.328 -5.062 1 93.75 34 ARG B CA 1
ATOM 1783 C C . ARG B 1 34 ? -15.992 -22.562 -3.803 1 93.75 34 ARG B C 1
ATOM 1785 O O . ARG B 1 34 ? -16.344 -22.969 -2.689 1 93.75 34 ARG B O 1
ATOM 1792 N N . ILE B 1 35 ? -15.266 -21.531 -4.008 1 92.75 35 ILE B N 1
ATOM 1793 C CA . ILE B 1 35 ? -14.836 -20.688 -2.898 1 92.75 35 ILE B CA 1
ATOM 1794 C C . ILE B 1 35 ? -16.047 -19.938 -2.322 1 92.75 35 ILE B C 1
ATOM 1796 O O . ILE B 1 35 ? -16.062 -19.625 -1.131 1 92.75 35 ILE B O 1
ATOM 1800 N N . GLY B 1 36 ? -17.047 -19.656 -3.141 1 93.88 36 GLY B N 1
ATOM 1801 C CA . GLY B 1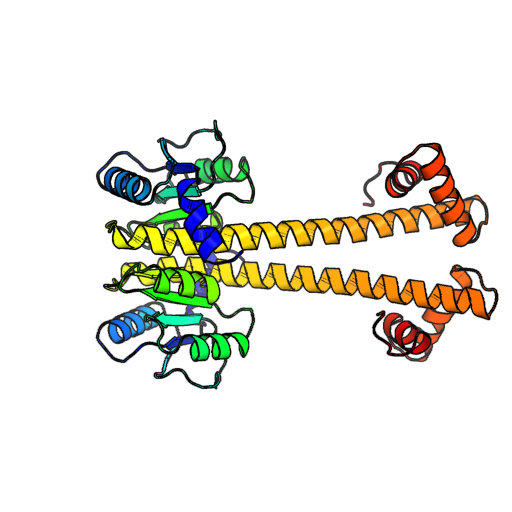 36 ? -18.281 -19.031 -2.684 1 93.88 36 GLY B CA 1
ATOM 1802 C C . GLY B 1 36 ? -18.484 -17.625 -3.238 1 93.88 36 GLY B C 1
ATOM 1803 O O . GLY B 1 36 ? -19.391 -16.922 -2.816 1 93.88 36 GLY B O 1
ATOM 1804 N N . CYS B 1 37 ? -17.703 -17.219 -4.227 1 96.69 37 CYS B N 1
ATOM 1805 C CA . CYS B 1 37 ? -17.781 -15.875 -4.781 1 96.69 37 CYS B CA 1
ATOM 1806 C C . CYS B 1 37 ? -18.906 -15.773 -5.805 1 96.69 37 CYS B C 1
ATOM 1808 O O . CYS B 1 37 ? -19.344 -16.797 -6.352 1 96.69 37 CYS B O 1
ATOM 1810 N N . SER B 1 38 ? -19.406 -14.57 -5.988 1 96 38 SER B N 1
ATOM 1811 C CA . SER B 1 38 ? -20.25 -14.273 -7.141 1 96 38 SER B CA 1
ATOM 1812 C C . SER B 1 38 ? -19.406 -13.922 -8.367 1 96 38 SER B C 1
ATOM 1814 O O . SER B 1 38 ? -18.625 -12.961 -8.336 1 96 38 SER B O 1
ATOM 1816 N N . VAL B 1 39 ? -19.594 -14.734 -9.422 1 97.25 39 VAL B N 1
ATOM 1817 C CA . VAL B 1 39 ? -18.641 -14.625 -10.523 1 97.25 39 VAL B CA 1
ATOM 1818 C C . VAL B 1 39 ? -19.359 -14.234 -11.805 1 97.25 39 VAL B C 1
ATOM 1820 O O . VAL B 1 39 ? -20.422 -14.773 -12.117 1 97.25 39 VAL B O 1
ATOM 1823 N N . ARG B 1 40 ? -18.828 -13.352 -12.477 1 95.94 40 ARG B N 1
ATOM 1824 C CA . ARG B 1 40 ? -19.234 -12.992 -13.828 1 95.94 40 ARG B CA 1
ATOM 1825 C C . ARG B 1 40 ? -18.047 -13.07 -14.797 1 95.94 40 ARG B C 1
ATOM 1827 O O . ARG B 1 40 ? -16.906 -12.812 -14.406 1 95.94 40 ARG B O 1
ATOM 1834 N N . GLN B 1 41 ? -18.344 -13.43 -16.016 1 95.19 41 GLN B N 1
ATOM 1835 C CA . GLN B 1 41 ? -17.344 -13.469 -17.078 1 95.19 41 GLN B CA 1
ATOM 1836 C C . GLN B 1 41 ? -17.672 -12.477 -18.188 1 95.19 41 GLN B C 1
ATOM 1838 O O . GLN B 1 41 ? -18.844 -12.328 -18.562 1 95.19 41 GLN B O 1
ATOM 1843 N N . CYS B 1 42 ? -16.625 -11.766 -18.578 1 93.5 42 CYS B N 1
ATOM 1844 C CA . CYS B 1 42 ? -16.812 -10.789 -19.656 1 93.5 42 CYS B CA 1
ATOM 1845 C C . CYS B 1 42 ? -15.586 -10.703 -20.547 1 93.5 42 CYS B C 1
ATOM 1847 O O . CYS B 1 42 ? -14.469 -10.547 -20.047 1 93.5 42 CYS B O 1
ATOM 1849 N N . TRP B 1 43 ? -15.852 -10.719 -21.906 1 92.25 43 TRP B N 1
ATOM 1850 C CA . TRP B 1 43 ? -14.781 -10.539 -22.875 1 92.25 43 TRP B CA 1
ATOM 1851 C C . TRP B 1 43 ? -15.344 -10.133 -24.234 1 92.25 43 TRP B C 1
ATOM 1853 O O . TRP B 1 43 ? -16.312 -10.719 -24.719 1 92.25 43 TRP B O 1
ATOM 1863 N N . PRO B 1 44 ? -14.703 -9.367 -24.938 1 91.19 44 PRO B N 1
ATOM 1864 C CA . PRO B 1 44 ? -13.617 -8.477 -24.531 1 91.19 44 PRO B CA 1
ATOM 1865 C C . PRO B 1 44 ? -13.992 -7.566 -23.375 1 91.19 44 PRO B C 1
ATOM 1867 O O . PRO B 1 44 ? -15.156 -7.551 -22.953 1 91.19 44 PRO B O 1
ATOM 1870 N N . PRO B 1 45 ? -13.039 -6.824 -22.766 1 91.31 45 PRO B N 1
ATOM 1871 C CA . PRO B 1 45 ? -13.328 -5.965 -21.625 1 91.31 45 PRO B CA 1
ATOM 1872 C C . PRO B 1 45 ? -14.414 -4.93 -21.906 1 91.31 45 PRO B C 1
ATOM 1874 O O . PRO B 1 45 ? -14.398 -4.305 -22.984 1 91.31 45 PRO B O 1
ATOM 1877 N N . PRO B 1 46 ? -15.305 -4.773 -20.969 1 90.44 46 PRO B N 1
ATOM 1878 C CA . PRO B 1 46 ? -16.328 -3.74 -21.141 1 90.44 46 PRO B CA 1
ATOM 1879 C C . PRO B 1 46 ? -15.781 -2.328 -20.938 1 90.44 46 PRO B C 1
ATOM 1881 O O . PRO B 1 46 ? -14.648 -2.16 -20.469 1 90.44 46 PRO B O 1
ATOM 1884 N N . GLU B 1 47 ? -16.516 -1.378 -21.297 1 86.94 47 GLU B N 1
ATOM 1885 C CA . GLU B 1 47 ? -16.094 0.013 -21.156 1 86.94 47 GLU B CA 1
ATOM 1886 C C . GLU B 1 47 ? -16.172 0.463 -19.688 1 86.94 47 GLU B C 1
ATOM 1888 O O . GLU B 1 47 ? -15.406 1.338 -19.266 1 86.94 47 GLU B O 1
ATOM 1893 N N . SER B 1 48 ? -17.125 -0.139 -19.016 1 88.5 48 SER B N 1
ATOM 1894 C CA . SER B 1 48 ? -17.328 0.208 -17.609 1 88.5 48 SER B CA 1
ATOM 1895 C C . SER B 1 48 ? -17.906 -0.962 -16.828 1 88.5 48 SER B C 1
ATOM 1897 O O . SER B 1 48 ? -18.406 -1.923 -17.422 1 88.5 48 SER B O 1
ATOM 1899 N N . PHE B 1 49 ? -17.719 -0.827 -15.562 1 86.69 49 PHE B N 1
ATOM 1900 C CA . PHE B 1 49 ? -18.375 -1.807 -14.703 1 86.69 49 PHE B CA 1
ATOM 1901 C C . PHE B 1 49 ? -19.875 -1.539 -14.617 1 86.69 49 PHE B C 1
ATOM 1903 O O . PHE B 1 49 ? -20.297 -0.417 -14.328 1 86.69 49 PHE B O 1
ATOM 1910 N N . ASP B 1 50 ? -20.719 -2.477 -14.914 1 84.5 50 ASP B N 1
ATOM 1911 C CA . ASP B 1 50 ? -22.156 -2.318 -14.797 1 84.5 50 ASP B CA 1
ATOM 1912 C C . ASP B 1 50 ? -22.609 -2.48 -13.344 1 84.5 50 ASP B C 1
ATOM 1914 O O . ASP B 1 50 ? -23.656 -1.968 -12.953 1 84.5 50 ASP B O 1
ATOM 1918 N N . VAL B 1 51 ? -21.891 -3.205 -12.625 1 86.06 51 VAL B N 1
ATOM 1919 C CA . VAL B 1 51 ? -22.156 -3.484 -11.219 1 86.06 51 VAL B CA 1
ATOM 1920 C C . VAL B 1 51 ? -20.844 -3.391 -10.422 1 86.06 51 VAL B C 1
ATOM 1922 O O . VAL B 1 51 ? -19.766 -3.463 -10.992 1 86.06 51 VAL B O 1
ATOM 1925 N N . PRO B 1 52 ? -20.953 -3.258 -9.156 1 90.25 52 PRO B N 1
ATOM 1926 C CA . PRO B 1 52 ? -19.734 -3.203 -8.336 1 90.25 52 PRO B CA 1
ATOM 1927 C C . PRO B 1 52 ? -18.891 -4.469 -8.453 1 90.25 52 PRO B C 1
ATOM 1929 O O . PRO B 1 52 ? -19.438 -5.574 -8.516 1 90.25 52 PRO B O 1
ATOM 1932 N N . VAL B 1 53 ? -17.625 -4.281 -8.594 1 95.38 53 VAL B N 1
ATOM 1933 C CA . VAL B 1 53 ? -16.672 -5.379 -8.688 1 95.38 53 VAL B CA 1
ATOM 1934 C C . VAL B 1 53 ? -15.617 -5.246 -7.594 1 95.38 53 VAL B C 1
ATOM 1936 O O . VAL B 1 53 ? -14.992 -4.195 -7.457 1 95.38 53 VAL B O 1
ATOM 1939 N N . ASP B 1 54 ? -15.43 -6.316 -6.887 1 95.88 54 ASP B N 1
ATOM 1940 C CA . ASP B 1 54 ? -14.438 -6.309 -5.812 1 95.88 54 ASP B CA 1
ATOM 1941 C C . ASP B 1 54 ? -13.086 -6.812 -6.309 1 95.88 54 ASP B C 1
ATOM 1943 O O . ASP B 1 54 ? -12.039 -6.34 -5.863 1 95.88 54 ASP B O 1
ATOM 1947 N N . VAL B 1 55 ? -13.219 -7.785 -7.207 1 97.38 55 VAL B N 1
ATOM 1948 C CA . VAL B 1 55 ? -12 -8.445 -7.676 1 97.38 55 VAL B CA 1
ATOM 1949 C C . VAL B 1 55 ? -12.086 -8.664 -9.188 1 97.38 55 VAL B C 1
ATOM 1951 O O . VAL B 1 55 ? -13.125 -9.07 -9.703 1 97.38 55 VAL B O 1
ATOM 1954 N N . VAL B 1 56 ? -11.031 -8.406 -9.859 1 97.31 56 VAL B N 1
ATOM 1955 C CA . VAL B 1 56 ? -10.898 -8.688 -11.289 1 97.31 56 VAL B CA 1
ATOM 1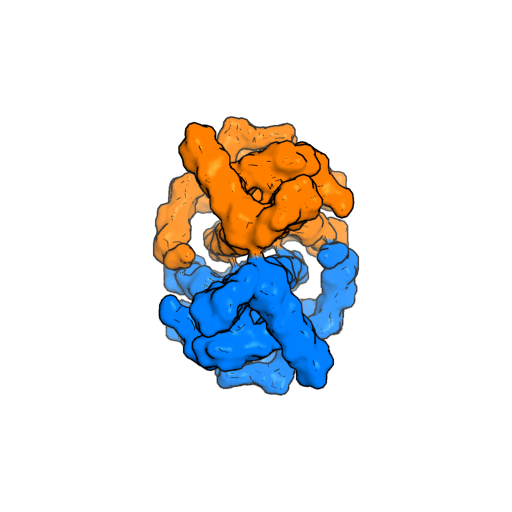956 C C . VAL B 1 56 ? -9.75 -9.672 -11.516 1 97.31 56 VAL B C 1
ATOM 1958 O O . VAL B 1 56 ? -8.633 -9.445 -11.047 1 97.31 56 VAL B O 1
ATOM 1961 N N . PHE B 1 57 ? -10.055 -10.781 -12.141 1 97.19 57 PHE B N 1
ATOM 1962 C CA . PHE B 1 57 ? -9.039 -11.633 -12.742 1 97.19 57 PHE B CA 1
ATOM 1963 C C . PHE B 1 57 ? -8.906 -11.359 -14.234 1 97.19 57 PHE B C 1
ATOM 1965 O O . PHE B 1 57 ? -9.891 -11.422 -14.977 1 97.19 57 PHE B O 1
ATOM 1972 N N . THR B 1 58 ? -7.703 -11.047 -14.68 1 95.44 58 THR B N 1
ATOM 1973 C CA . THR B 1 58 ? -7.559 -10.727 -16.094 1 95.44 58 THR B CA 1
ATOM 1974 C C . THR B 1 58 ? -6.301 -11.367 -16.672 1 95.44 58 THR B C 1
ATOM 1976 O O . THR B 1 58 ? -5.262 -11.414 -16 1 95.44 58 THR B O 1
ATOM 1979 N N . SER B 1 59 ? -6.395 -11.891 -17.859 1 92.06 59 SER B N 1
ATOM 1980 C CA . SER B 1 59 ? -5.203 -12.32 -18.578 1 92.06 59 SER B CA 1
ATOM 1981 C C . SER B 1 59 ? -4.422 -11.133 -19.125 1 92.06 59 SER B C 1
ATOM 1983 O O . SER B 1 59 ? -5.016 -10.133 -19.531 1 92.06 59 SER B O 1
ATOM 1985 N N . ILE B 1 60 ? -3.219 -11.219 -19.031 1 87.44 60 ILE B N 1
ATOM 1986 C CA . ILE B 1 60 ? -2.318 -10.234 -19.625 1 87.44 60 ILE B CA 1
ATOM 1987 C C . ILE B 1 60 ? -1.692 -10.805 -20.891 1 87.44 60 ILE B C 1
ATOM 1989 O O . ILE B 1 60 ? -0.997 -11.82 -20.859 1 87.44 60 ILE B O 1
ATOM 1993 N N . PHE B 1 61 ? -2.219 -10.266 -22.031 1 77.62 61 PHE B N 1
ATOM 1994 C CA . PHE B 1 61 ? -1.684 -10.656 -23.328 1 77.62 61 PHE B CA 1
ATOM 1995 C C . PHE B 1 61 ? -0.727 -9.594 -23.859 1 77.62 61 PHE B C 1
ATOM 1997 O O . PHE B 1 61 ? -0.857 -8.414 -23.531 1 77.62 61 PHE B O 1
ATOM 2004 N N . GLN B 1 62 ? 0.272 -10.055 -24.438 1 70.38 62 GLN B N 1
ATOM 2005 C CA . GLN B 1 62 ? 1.152 -9.047 -25.016 1 70.38 62 GLN B CA 1
ATOM 2006 C C . GLN B 1 62 ? 0.382 -8.102 -25.938 1 70.38 62 GLN B C 1
ATOM 2008 O O . GLN B 1 62 ? -0.117 -8.516 -26.984 1 70.38 62 GLN B O 1
ATOM 2013 N N . ASN B 1 63 ? 0.263 -6.832 -25.422 1 63.31 63 ASN B N 1
ATOM 2014 C CA . ASN B 1 63 ? -0.151 -5.656 -26.188 1 63.31 63 ASN B CA 1
ATOM 2015 C C . ASN B 1 63 ? -1.598 -5.773 -26.656 1 63.31 63 ASN B C 1
ATOM 2017 O O . ASN B 1 63 ? -2.01 -5.078 -27.594 1 63.31 63 ASN B O 1
ATOM 2021 N N . ARG B 1 64 ? -2.357 -6.703 -26 1 77.88 64 ARG B N 1
ATOM 2022 C CA . ARG B 1 64 ? -3.764 -6.734 -26.391 1 77.88 64 ARG B CA 1
ATOM 2023 C C . ARG B 1 64 ? -4.664 -6.316 -25.234 1 77.88 64 ARG B C 1
ATOM 2025 O O . ARG B 1 64 ? -4.613 -6.91 -24.156 1 77.88 64 ARG B O 1
ATOM 2032 N N . HIS B 1 65 ? -5.414 -5.27 -25.359 1 85.88 65 HIS B N 1
ATOM 2033 C CA . HIS B 1 65 ? -6.488 -4.781 -24.5 1 85.88 65 HIS B CA 1
ATOM 2034 C C . HIS B 1 65 ? -5.93 -4.117 -23.234 1 85.88 65 HIS B C 1
ATOM 2036 O O . HIS B 1 65 ? -6.641 -3.963 -22.25 1 85.88 65 HIS B O 1
ATOM 2042 N N . HIS B 1 66 ? -4.645 -3.85 -23.234 1 87.12 66 HIS B N 1
ATOM 2043 C CA . HIS B 1 66 ? -4.004 -3.242 -22.062 1 87.12 66 HIS B CA 1
ATOM 2044 C C . HIS B 1 66 ? -4.664 -1.915 -21.703 1 87.12 66 HIS B C 1
ATOM 2046 O O . HIS B 1 66 ? -5.039 -1.695 -20.562 1 87.12 66 HIS B O 1
ATOM 2052 N N . ASP B 1 67 ? -4.816 -1.104 -22.719 1 88.44 67 ASP B N 1
ATOM 2053 C CA . ASP B 1 67 ? -5.391 0.218 -22.484 1 88.44 67 ASP B CA 1
ATOM 2054 C C . ASP B 1 67 ? -6.844 0.114 -22.031 1 88.44 67 ASP B C 1
ATOM 2056 O O . ASP B 1 67 ? -7.289 0.889 -21.188 1 88.44 67 ASP B O 1
ATOM 2060 N N . GLU B 1 68 ? -7.535 -0.769 -22.531 1 89.62 68 GLU B N 1
ATOM 2061 C CA . GLU B 1 68 ? -8.938 -0.966 -22.172 1 89.62 68 GLU B CA 1
ATOM 2062 C C . GLU B 1 68 ? -9.078 -1.434 -20.734 1 89.62 68 GLU B C 1
ATOM 2064 O O . GLU B 1 68 ? -9.945 -0.958 -20 1 89.62 68 GLU B O 1
ATOM 2069 N N . ILE B 1 69 ? -8.219 -2.32 -20.359 1 90.88 69 ILE B N 1
ATOM 2070 C CA . ILE B 1 69 ? -8.25 -2.85 -19 1 90.88 69 ILE B CA 1
ATOM 2071 C C . ILE B 1 69 ? -7.871 -1.75 -18.016 1 90.88 69 ILE B C 1
ATOM 2073 O O . ILE B 1 69 ? -8.523 -1.576 -16.984 1 90.88 69 ILE B O 1
ATOM 2077 N N . ALA B 1 70 ? -6.848 -1.035 -18.359 1 91 70 ALA B N 1
ATOM 2078 C CA . ALA B 1 70 ? -6.402 0.07 -17.516 1 91 70 ALA B CA 1
ATOM 2079 C C . ALA B 1 70 ? -7.512 1.097 -17.312 1 91 70 ALA B C 1
ATOM 2081 O O . ALA B 1 70 ? -7.738 1.573 -16.203 1 91 70 ALA B O 1
ATOM 2082 N N . ALA B 1 71 ? -8.188 1.417 -18.406 1 90.56 71 ALA B N 1
ATOM 2083 C CA . ALA B 1 71 ? -9.281 2.389 -18.359 1 90.56 71 ALA B CA 1
ATOM 2084 C C . ALA B 1 71 ? -10.43 1.878 -17.484 1 90.56 71 ALA B C 1
ATOM 2086 O O . ALA B 1 71 ? -11.031 2.641 -16.734 1 90.56 71 ALA B O 1
ATOM 2087 N N . LEU B 1 72 ? -10.688 0.669 -17.641 1 90.5 72 LEU B N 1
ATOM 2088 C CA . LEU B 1 72 ? -11.758 0.036 -16.875 1 90.5 72 LEU B CA 1
ATOM 2089 C C . LEU B 1 72 ? -11.469 0.105 -15.375 1 90.5 72 LEU B C 1
ATOM 2091 O O . LEU B 1 72 ? -12.344 0.466 -14.578 1 90.5 72 LEU B O 1
ATOM 2095 N N . LEU B 1 73 ? -10.242 -0.17 -15.023 1 90.75 73 LEU B N 1
ATOM 2096 C CA . LEU B 1 73 ? -9.836 -0.18 -13.625 1 90.75 73 LEU B CA 1
ATOM 2097 C C . LEU B 1 73 ? -9.828 1.234 -13.055 1 90.75 73 LEU B C 1
ATOM 2099 O O . LEU B 1 73 ? -10.188 1.442 -11.891 1 90.75 73 LEU B O 1
ATOM 2103 N N . ALA B 1 74 ? -9.43 2.125 -13.883 1 87 74 ALA B N 1
ATOM 2104 C CA . ALA B 1 74 ? -9.383 3.523 -13.461 1 87 74 ALA B CA 1
ATOM 2105 C C . ALA B 1 74 ? -10.789 4.059 -13.195 1 87 74 ALA B C 1
ATOM 2107 O O . ALA B 1 74 ? -10.977 4.938 -12.352 1 87 74 ALA B O 1
ATOM 2108 N N . ALA B 1 75 ? -11.719 3.494 -13.914 1 82.56 75 ALA B N 1
ATOM 2109 C CA . ALA B 1 75 ? -13.102 3.941 -13.789 1 82.56 75 ALA B CA 1
ATOM 2110 C C . ALA B 1 75 ? -13.766 3.322 -12.562 1 82.56 75 ALA B C 1
ATOM 2112 O O . ALA B 1 75 ? -14.812 3.797 -12.109 1 82.56 75 ALA B O 1
ATOM 2113 N N . GLY B 1 76 ? -13.141 2.293 -12.039 1 81.94 76 GLY B N 1
ATOM 2114 C CA . GLY B 1 76 ? -13.703 1.617 -10.883 1 81.94 76 GLY B CA 1
ATOM 2115 C C . GLY B 1 76 ? -13.297 2.254 -9.57 1 81.94 76 GLY B C 1
ATOM 2116 O O . GLY B 1 76 ? -13.117 3.473 -9.492 1 81.94 76 GLY B O 1
ATOM 2117 N N . THR B 1 77 ? -13.359 1.474 -8.562 1 82.94 77 THR B N 1
ATOM 2118 C CA . THR B 1 77 ? -12.992 1.948 -7.234 1 82.94 77 THR B CA 1
ATOM 2119 C C . THR B 1 77 ? -11.523 1.644 -6.938 1 82.94 77 THR B C 1
ATOM 2121 O O . THR B 1 77 ? -10.969 0.673 -7.457 1 82.94 77 THR B O 1
ATOM 2124 N N . PRO B 1 78 ? -10.914 2.492 -6.156 1 79.44 78 PRO B N 1
ATOM 2125 C CA . PRO B 1 78 ? -9.523 2.244 -5.77 1 79.44 78 PRO B CA 1
ATOM 2126 C C . PRO B 1 78 ? -9.359 0.96 -4.961 1 79.44 78 PRO B C 1
ATOM 2128 O O . PRO B 1 78 ? -8.234 0.513 -4.73 1 79.44 78 PRO B O 1
ATOM 2131 N N . ARG B 1 79 ? -10.43 0.402 -4.648 1 89.44 79 ARG B N 1
ATOM 2132 C CA . ARG B 1 79 ? -10.383 -0.763 -3.771 1 89.44 79 ARG B CA 1
ATOM 2133 C C . ARG B 1 79 ? -10.453 -2.057 -4.574 1 89.44 79 ARG B C 1
ATOM 2135 O O . ARG B 1 79 ? -10.336 -3.148 -4.016 1 89.44 79 ARG B O 1
ATOM 2142 N N . THR B 1 80 ? -10.625 -1.902 -5.879 1 95.31 80 THR B N 1
ATOM 2143 C CA . THR B 1 80 ? -10.75 -3.102 -6.699 1 95.31 80 THR B CA 1
ATOM 2144 C C . THR B 1 80 ? -9.445 -3.896 -6.699 1 95.31 80 THR B C 1
ATOM 2146 O O . THR B 1 80 ? -8.375 -3.34 -6.941 1 95.31 80 THR B O 1
ATOM 2149 N N . THR B 1 81 ? -9.539 -5.184 -6.371 1 97.31 81 THR B N 1
ATOM 2150 C CA . THR B 1 81 ? -8.391 -6.086 -6.379 1 97.31 81 THR B CA 1
ATOM 2151 C C . THR B 1 81 ? -8.141 -6.629 -7.781 1 97.31 81 THR B C 1
ATOM 2153 O O . THR B 1 81 ? -9.07 -7.082 -8.453 1 97.31 81 THR B O 1
ATOM 2156 N N . LEU B 1 82 ? -6.941 -6.555 -8.25 1 97.62 82 LEU B N 1
ATOM 2157 C CA . LEU B 1 82 ? -6.602 -7.027 -9.586 1 97.62 82 LEU B CA 1
ATOM 2158 C C . LEU B 1 82 ? -5.605 -8.18 -9.523 1 97.62 82 LEU B C 1
ATOM 2160 O O . LEU B 1 82 ? -4.527 -8.039 -8.93 1 97.62 82 LEU B O 1
ATOM 2164 N N . VAL B 1 83 ? -5.965 -9.297 -10.102 1 98.12 83 VAL B N 1
ATOM 2165 C CA . VAL B 1 83 ? -5.09 -10.461 -10.195 1 98.12 83 VAL B CA 1
ATOM 2166 C C . VAL B 1 83 ? -4.812 -10.781 -11.664 1 98.12 83 VAL B C 1
ATOM 2168 O O . VAL B 1 83 ? -5.742 -10.961 -12.453 1 98.12 83 VAL B O 1
ATOM 2171 N N . ALA B 1 84 ? -3.582 -10.883 -12.039 1 96.81 84 ALA B N 1
ATOM 2172 C CA . ALA B 1 84 ? -3.182 -11.172 -13.414 1 96.81 84 ALA B CA 1
ATOM 2173 C C . ALA B 1 84 ? -3.059 -12.672 -13.641 1 96.81 84 ALA B C 1
ATOM 2175 O O . ALA B 1 84 ? -2.527 -13.398 -12.797 1 96.81 84 ALA B O 1
ATOM 2176 N N . LEU B 1 85 ? -3.586 -13.125 -14.75 1 95.19 85 LEU B N 1
ATOM 2177 C CA . LEU B 1 85 ? -3.334 -14.453 -15.289 1 95.19 85 LEU B CA 1
ATOM 2178 C C . LEU B 1 85 ? -2.291 -14.406 -16.391 1 95.19 85 LEU B C 1
ATOM 2180 O O . LEU B 1 85 ? -2.486 -13.727 -17.406 1 95.19 85 LEU B O 1
ATOM 2184 N N . VAL B 1 86 ? -1.212 -15.133 -16.172 1 92.25 86 VAL B N 1
ATOM 2185 C CA . VAL B 1 86 ? -0.103 -14.992 -17.109 1 92.25 86 VAL B CA 1
ATOM 2186 C C . VAL B 1 86 ? 0.309 -16.359 -17.641 1 92.25 86 VAL B C 1
ATOM 2188 O O . VAL B 1 86 ? 0.34 -17.344 -16.891 1 92.25 86 VAL B O 1
ATOM 2191 N N . GLU B 1 87 ? 0.561 -16.422 -18.938 1 87.06 87 GLU B N 1
ATOM 2192 C CA . GLU B 1 87 ? 1.012 -17.656 -19.562 1 87.06 87 GLU B CA 1
ATOM 2193 C C . GLU B 1 87 ? 2.529 -17.672 -19.703 1 87.06 87 GLU B C 1
ATOM 2195 O O . GLU B 1 87 ? 3.156 -18.734 -19.609 1 87.06 87 GLU B O 1
ATOM 2200 N N . TYR B 1 88 ? 3.137 -16.578 -20.047 1 82.25 88 TYR B N 1
ATOM 2201 C CA . TYR B 1 88 ? 4.582 -16.484 -20.219 1 82.25 88 TYR B CA 1
ATOM 2202 C C . TYR B 1 88 ? 5.125 -15.219 -19.562 1 82.25 88 TYR B C 1
ATOM 2204 O O . TYR B 1 88 ? 4.367 -14.289 -19.266 1 82.25 88 TYR B O 1
ATOM 2212 N N . GLU B 1 89 ? 6.449 -15.203 -19.219 1 82.38 89 GLU B N 1
ATOM 2213 C CA . GLU B 1 89 ? 7.055 -14.086 -18.5 1 82.38 89 GLU B CA 1
ATOM 2214 C C . GLU B 1 89 ? 7.945 -13.258 -19.406 1 82.38 89 GLU B C 1
ATOM 2216 O O . GLU B 1 89 ? 9.102 -12.977 -19.078 1 82.38 89 GLU B O 1
ATOM 2221 N N . SER B 1 90 ? 7.305 -12.734 -20.469 1 86.62 90 SER B N 1
ATOM 2222 C CA . SER B 1 90 ? 8.055 -11.828 -21.344 1 86.62 90 SER B CA 1
ATOM 2223 C C . SER B 1 90 ? 8.203 -10.445 -20.703 1 86.62 90 SER B C 1
ATOM 2225 O O . SER B 1 90 ? 7.43 -10.078 -19.812 1 86.62 90 SER B O 1
ATOM 2227 N N . PRO B 1 91 ? 9.195 -9.695 -21.125 1 87.69 91 PRO B N 1
ATOM 2228 C CA . PRO B 1 91 ? 9.359 -8.336 -20.594 1 87.69 91 PRO B CA 1
ATOM 2229 C C . PRO B 1 91 ? 8.094 -7.488 -20.75 1 87.69 91 PRO B C 1
ATOM 2231 O O . PRO B 1 91 ? 7.766 -6.699 -19.875 1 87.69 91 PRO B O 1
ATOM 2234 N N . ALA B 1 92 ? 7.426 -7.648 -21.828 1 88.56 92 ALA B N 1
ATOM 2235 C CA . ALA B 1 92 ? 6.203 -6.887 -22.078 1 88.56 92 ALA B CA 1
ATOM 2236 C C . ALA B 1 92 ? 5.121 -7.242 -21.062 1 88.56 92 ALA B C 1
ATOM 2238 O O . ALA B 1 92 ? 4.434 -6.359 -20.547 1 88.56 92 ALA B O 1
ATOM 2239 N N . VAL B 1 93 ? 4.965 -8.477 -20.75 1 90.31 93 VAL B N 1
ATOM 2240 C CA . VAL B 1 93 ? 3.963 -8.945 -19.797 1 90.31 93 VAL B CA 1
ATOM 2241 C C . VAL B 1 93 ? 4.309 -8.453 -18.391 1 90.31 93 VAL B C 1
ATOM 2243 O O . VAL B 1 93 ? 3.436 -7.984 -17.656 1 90.31 93 VAL B O 1
ATOM 2246 N N . LEU B 1 94 ? 5.586 -8.531 -18.078 1 92.69 94 LEU B N 1
ATOM 2247 C CA . LEU B 1 94 ? 6.039 -8.062 -16.781 1 92.69 94 LEU B CA 1
ATOM 2248 C C . LEU B 1 94 ? 5.785 -6.566 -16.609 1 92.69 94 LEU B C 1
ATOM 2250 O O . LEU B 1 94 ? 5.332 -6.117 -15.555 1 92.69 94 LEU B O 1
ATOM 2254 N N . SER B 1 95 ? 6.039 -5.816 -17.672 1 92.31 95 SER B N 1
ATOM 2255 C CA . SER B 1 95 ? 5.777 -4.383 -17.656 1 92.31 95 SER B CA 1
ATOM 2256 C C . SER B 1 95 ? 4.297 -4.09 -17.453 1 92.31 95 SER B C 1
ATOM 2258 O O . SER B 1 95 ? 3.934 -3.174 -16.703 1 92.31 95 SER B O 1
ATOM 2260 N N . GLN B 1 96 ? 3.459 -4.859 -18.062 1 91.94 96 GLN B N 1
ATOM 2261 C CA . GLN B 1 96 ? 2.018 -4.66 -17.953 1 91.94 96 GLN B CA 1
ATOM 2262 C C . GLN B 1 96 ? 1.524 -4.965 -16.531 1 91.94 96 GLN B C 1
ATOM 2264 O O . GLN B 1 96 ? 0.653 -4.266 -16.016 1 91.94 96 GLN B O 1
ATOM 2269 N N . ILE B 1 97 ? 2.084 -5.988 -15.906 1 94.06 97 ILE B N 1
ATOM 2270 C CA . ILE B 1 97 ? 1.748 -6.336 -14.531 1 94.06 97 ILE B CA 1
ATOM 2271 C C . ILE B 1 97 ? 2.035 -5.148 -13.617 1 94.06 97 ILE B C 1
ATOM 2273 O O . ILE B 1 97 ? 1.211 -4.793 -12.766 1 94.06 97 ILE B O 1
ATOM 2277 N N . ILE B 1 98 ? 3.174 -4.508 -13.836 1 94.12 98 ILE B N 1
ATOM 2278 C CA . ILE B 1 98 ? 3.613 -3.377 -13.023 1 94.12 98 ILE B CA 1
ATOM 2279 C C . ILE B 1 98 ? 2.711 -2.172 -13.289 1 94.12 98 ILE B C 1
ATOM 2281 O O . ILE B 1 98 ? 2.215 -1.546 -12.352 1 94.12 98 ILE B O 1
ATOM 2285 N N . GLU B 1 99 ? 2.439 -1.924 -14.539 1 92.38 99 GLU B N 1
ATOM 2286 C CA . GLU B 1 99 ? 1.711 -0.726 -14.945 1 92.38 99 GLU B CA 1
ATOM 2287 C C . GLU B 1 99 ? 0.25 -0.794 -14.516 1 92.38 99 GLU B C 1
ATOM 2289 O O . GLU B 1 99 ? -0.345 0.223 -14.148 1 92.38 99 GLU B O 1
ATOM 2294 N N . LEU B 1 100 ? -0.319 -1.998 -14.539 1 93.12 100 LEU B N 1
ATOM 2295 C CA . LEU B 1 100 ? -1.712 -2.172 -14.141 1 93.12 100 LEU B CA 1
ATOM 2296 C C . LEU B 1 100 ? -1.838 -2.248 -12.617 1 93.12 100 LEU B C 1
ATOM 2298 O O . LEU B 1 100 ? -2.949 -2.285 -12.086 1 93.12 100 LEU B O 1
ATOM 2302 N N . GLU B 1 101 ? -0.665 -2.318 -11.945 1 95 101 GLU B N 1
ATOM 2303 C CA . GLU B 1 101 ? -0.598 -2.363 -10.484 1 95 101 GLU B CA 1
ATOM 2304 C C . GLU B 1 101 ? -1.348 -3.572 -9.938 1 95 101 GLU B C 1
ATOM 2306 O O . GLU B 1 101 ? -2.16 -3.441 -9.016 1 95 101 GLU B O 1
ATOM 2311 N N . CYS B 1 102 ? -1.032 -4.699 -10.516 1 97 102 CYS B N 1
ATOM 2312 C CA . CYS B 1 102 ? -1.675 -5.934 -10.086 1 97 102 CYS B CA 1
ATOM 2313 C C . CYS B 1 102 ? -1.339 -6.246 -8.633 1 97 102 CYS B C 1
ATOM 2315 O O . CYS B 1 102 ? -0.217 -6.004 -8.18 1 97 102 CYS B O 1
ATOM 2317 N N . HIS B 1 103 ? -2.322 -6.875 -7.918 1 98 103 HIS B N 1
ATOM 2318 C CA . HIS B 1 103 ? -2.162 -7.215 -6.508 1 98 103 HIS B CA 1
ATOM 2319 C C . HIS B 1 103 ? -1.743 -8.672 -6.34 1 98 103 HIS B C 1
ATOM 2321 O O . HIS B 1 103 ? -1.338 -9.086 -5.25 1 98 103 HIS B O 1
ATOM 2327 N N . GLY B 1 104 ? -1.854 -9.43 -7.367 1 98 104 GLY B N 1
ATOM 2328 C CA . GLY B 1 104 ? -1.478 -10.828 -7.41 1 98 104 GLY B CA 1
ATOM 2329 C C . GLY B 1 104 ? -1.283 -11.359 -8.82 1 98 104 GLY B C 1
ATOM 2330 O O . GLY B 1 104 ? -1.699 -10.719 -9.789 1 98 104 GLY B O 1
ATOM 2331 N N . VAL B 1 105 ? -0.634 -12.5 -8.914 1 97.12 105 VAL B N 1
ATOM 2332 C CA . VAL B 1 105 ? -0.341 -13.109 -10.211 1 97.12 105 VAL B CA 1
ATOM 2333 C C . VAL B 1 105 ? -0.534 -14.625 -10.125 1 97.12 105 VAL B C 1
ATOM 2335 O O . VAL B 1 105 ? -0.084 -15.258 -9.172 1 97.12 105 VAL B O 1
ATOM 2338 N N . ILE B 1 106 ? -1.202 -15.133 -11.086 1 95.38 106 ILE B N 1
ATOM 2339 C CA . ILE B 1 106 ? -1.33 -16.578 -11.258 1 95.38 106 ILE B CA 1
ATOM 2340 C C . ILE B 1 106 ? -0.767 -16.984 -12.617 1 95.38 106 ILE B C 1
ATOM 2342 O O . ILE B 1 106 ? -1.197 -16.469 -13.656 1 95.38 106 ILE B O 1
ATOM 2346 N N . THR B 1 107 ? 0.181 -17.812 -12.625 1 91.94 107 THR B N 1
ATOM 2347 C CA . THR B 1 107 ? 0.76 -18.297 -13.883 1 91.94 107 THR B CA 1
ATOM 2348 C C . THR B 1 107 ? -0 -19.5 -14.406 1 91.94 107 THR B C 1
ATOM 2350 O O . THR B 1 107 ? -0.534 -20.297 -13.617 1 91.94 107 THR B O 1
ATOM 2353 N N . GLN B 1 108 ? -0.097 -19.609 -15.68 1 88.94 108 GLN B N 1
ATOM 2354 C CA . GLN B 1 108 ? -0.725 -20.75 -16.344 1 88.94 108 GLN B CA 1
ATOM 2355 C C . GLN B 1 108 ? 0.267 -21.891 -16.516 1 88.94 108 GLN B C 1
ATOM 2357 O O . GLN B 1 108 ? 1.464 -21.656 -16.703 1 88.94 108 GLN B O 1
ATOM 2362 N N . PRO B 1 109 ? -0.236 -23.109 -16.438 1 88.25 109 PRO B N 1
ATOM 2363 C CA . PRO B 1 109 ? -1.624 -23.578 -16.375 1 88.25 109 PRO B CA 1
ATOM 2364 C C . PRO B 1 109 ? -2.248 -23.359 -14.992 1 88.25 109 PRO B C 1
ATOM 2366 O O . PRO B 1 109 ? -1.552 -23.422 -13.977 1 88.25 109 PRO B O 1
ATOM 2369 N N . LEU B 1 110 ? -3.553 -23.094 -15.039 1 87.88 110 LEU B N 1
ATOM 2370 C CA . LEU B 1 110 ? -4.27 -22.797 -13.805 1 87.88 110 LEU B CA 1
ATOM 2371 C C . LEU B 1 110 ? -4.566 -24.062 -13.023 1 87.88 110 LEU B C 1
ATOM 2373 O O . LEU B 1 110 ? -5.102 -25.031 -13.57 1 87.88 110 LEU B O 1
ATOM 2377 N N . ASP B 1 111 ? -4.078 -24.078 -11.805 1 84.19 111 ASP B N 1
ATOM 2378 C CA . ASP B 1 111 ? -4.438 -25.109 -10.828 1 84.19 111 ASP B CA 1
ATOM 2379 C C . ASP B 1 111 ? -5.371 -24.547 -9.758 1 84.19 111 ASP B C 1
ATOM 2381 O O . ASP B 1 111 ? -5.121 -23.469 -9.219 1 84.19 111 ASP B O 1
ATOM 2385 N N . ALA B 1 112 ? -6.395 -25.328 -9.477 1 82.94 112 ALA B N 1
ATOM 2386 C CA . ALA B 1 112 ? -7.422 -24.891 -8.547 1 82.94 112 ALA B CA 1
ATOM 2387 C C . ALA B 1 112 ? -6.809 -24.469 -7.211 1 82.94 112 ALA B C 1
ATOM 2389 O O . ALA B 1 112 ? -7.277 -23.516 -6.574 1 82.94 112 ALA B O 1
ATOM 2390 N N . HIS B 1 113 ? -5.723 -25.062 -6.844 1 86 113 HIS B N 1
ATOM 2391 C CA . HIS B 1 113 ? -5.137 -24.844 -5.523 1 86 113 HIS B CA 1
ATOM 2392 C C . HIS B 1 113 ? -4.395 -23.5 -5.469 1 86 113 HIS B C 1
ATOM 2394 O O . HIS B 1 113 ? -4.051 -23.031 -4.383 1 86 113 HIS B O 1
ATOM 2400 N N . ARG B 1 114 ? -4.262 -22.875 -6.609 1 90.06 114 ARG B N 1
ATOM 2401 C CA . ARG B 1 114 ? -3.494 -21.625 -6.68 1 90.06 114 ARG B CA 1
ATOM 2402 C C . ARG B 1 114 ? -4.395 -20.422 -6.465 1 90.06 114 ARG B C 1
ATOM 2404 O O . ARG B 1 114 ? -3.92 -19.344 -6.102 1 90.06 114 ARG B O 1
ATOM 2411 N N . VAL B 1 115 ? -5.66 -20.609 -6.629 1 95.62 115 VAL B N 1
ATOM 2412 C CA . VAL B 1 115 ? -6.562 -19.469 -6.738 1 95.62 115 VAL B CA 1
ATOM 2413 C C . VAL B 1 115 ? -6.793 -18.859 -5.359 1 95.62 115 VAL B C 1
ATOM 2415 O O . VAL B 1 115 ? -6.625 -17.656 -5.176 1 95.62 115 VAL B O 1
ATOM 2418 N N . LEU B 1 116 ? -7.07 -19.672 -4.379 1 95.62 116 LEU B N 1
ATOM 2419 C CA . LEU B 1 116 ? -7.512 -19.172 -3.088 1 95.62 116 LEU B CA 1
ATOM 2420 C C . LEU B 1 116 ? -6.375 -18.438 -2.371 1 95.62 116 LEU B C 1
ATOM 2422 O O . LEU B 1 116 ? -6.547 -17.312 -1.897 1 95.62 116 LEU B O 1
ATOM 2426 N N . PRO B 1 117 ? -5.117 -18.984 -2.309 1 95.56 117 PRO B N 1
ATOM 2427 C CA . PRO B 1 117 ? -4.043 -18.266 -1.623 1 95.56 117 PRO B CA 1
ATOM 2428 C C . PRO B 1 117 ? -3.715 -16.922 -2.283 1 95.56 117 PRO B C 1
ATOM 2430 O O . PRO B 1 117 ? -3.48 -15.93 -1.592 1 95.56 117 PRO B O 1
ATOM 2433 N N . VAL B 1 118 ? -3.764 -16.891 -3.598 1 96.81 118 VAL B N 1
ATOM 2434 C CA . VAL B 1 118 ? -3.465 -15.664 -4.32 1 96.81 118 VAL B CA 1
ATOM 2435 C C . VAL B 1 118 ? -4.582 -14.648 -4.098 1 96.81 118 VAL B C 1
ATOM 2437 O O . VAL B 1 118 ? -4.316 -13.469 -3.873 1 96.81 118 VAL B O 1
ATOM 2440 N N . LEU B 1 119 ? -5.84 -15.133 -4.094 1 97 119 LEU B N 1
ATOM 2441 C CA . LEU B 1 119 ? -6.988 -14.258 -3.889 1 97 119 LEU B CA 1
ATOM 2442 C C . LEU B 1 119 ? -6.941 -13.609 -2.508 1 97 119 LEU B C 1
ATOM 2444 O O . LEU B 1 119 ? -7.137 -12.398 -2.379 1 97 119 LEU B O 1
ATOM 2448 N N . VAL B 1 120 ? -6.613 -14.367 -1.512 1 96.12 120 VAL B N 1
ATOM 2449 C CA . VAL B 1 120 ? -6.621 -13.875 -0.139 1 96.12 120 VAL B CA 1
ATOM 2450 C C . VAL B 1 120 ? -5.512 -12.836 0.044 1 96.12 120 VAL B C 1
ATOM 2452 O O . VAL B 1 120 ? -5.738 -11.773 0.617 1 96.12 120 VAL B O 1
ATOM 2455 N N . SER B 1 121 ? -4.375 -13.148 -0.455 1 96.88 121 SER B N 1
ATOM 2456 C CA . SER B 1 121 ? -3.262 -12.211 -0.337 1 96.88 121 SER B CA 1
ATOM 2457 C C . SER B 1 121 ? -3.529 -10.93 -1.116 1 96.88 121 SER B C 1
ATOM 2459 O O . SER B 1 121 ? -3.309 -9.828 -0.606 1 96.88 121 SER B O 1
ATOM 2461 N N . ALA B 1 122 ? -4.02 -11.086 -2.312 1 97.75 122 ALA B N 1
ATOM 2462 C CA . ALA B 1 122 ? -4.293 -9.938 -3.168 1 97.75 122 ALA B CA 1
ATOM 2463 C C . ALA B 1 122 ? -5.355 -9.031 -2.549 1 97.75 122 ALA B C 1
ATOM 2465 O O . ALA B 1 122 ? -5.246 -7.805 -2.604 1 97.75 122 ALA B O 1
ATOM 2466 N N . ARG B 1 123 ? -6.348 -9.641 -1.992 1 96.56 123 ARG B N 1
ATOM 2467 C CA . ARG B 1 123 ? -7.41 -8.875 -1.353 1 96.56 123 ARG B CA 1
ATOM 2468 C C . ARG B 1 123 ? -6.879 -8.094 -0.155 1 96.56 123 ARG B C 1
ATOM 2470 O O . ARG B 1 123 ? -7.195 -6.91 0.015 1 96.56 123 ARG B O 1
ATOM 2477 N N . ARG B 1 124 ? -6.078 -8.734 0.664 1 96.44 124 ARG B N 1
ATOM 2478 C CA . ARG B 1 124 ? -5.457 -8.047 1.79 1 96.44 124 ARG B CA 1
ATOM 2479 C C . ARG B 1 124 ? -4.645 -6.844 1.316 1 96.44 124 ARG B C 1
ATOM 2481 O O . ARG B 1 124 ? -4.734 -5.758 1.893 1 96.44 124 ARG B O 1
ATOM 2488 N N . ILE B 1 125 ? -3.928 -7.062 0.284 1 97.19 125 ILE B N 1
ATOM 2489 C CA . ILE B 1 125 ? -3.047 -6.039 -0.266 1 97.19 125 ILE B CA 1
ATOM 2490 C C . ILE B 1 125 ? -3.875 -4.859 -0.765 1 97.19 125 ILE B C 1
ATOM 2492 O O . ILE B 1 125 ? -3.605 -3.709 -0.407 1 97.19 125 ILE B O 1
ATOM 2496 N N . SER B 1 126 ? -4.863 -5.18 -1.584 1 96.62 126 SER B N 1
ATOM 2497 C CA . SER B 1 126 ? -5.664 -4.109 -2.172 1 96.62 126 SER B CA 1
ATOM 2498 C C . SER B 1 126 ? -6.383 -3.303 -1.097 1 96.62 126 SER B C 1
ATOM 2500 O O . SER B 1 126 ? -6.449 -2.074 -1.175 1 96.62 126 SER B O 1
ATOM 2502 N N . GLU B 1 127 ? -6.918 -3.959 -0.077 1 94.88 127 GLU B N 1
ATOM 2503 C CA . GLU B 1 127 ? -7.609 -3.271 1.01 1 94.88 127 GLU B CA 1
ATOM 2504 C C . GLU B 1 127 ? -6.652 -2.387 1.801 1 94.88 127 GLU B C 1
ATOM 2506 O O . GLU B 1 127 ? -6.98 -1.243 2.127 1 94.88 127 GLU B O 1
ATOM 2511 N N . GLU B 1 128 ? -5.52 -2.934 2.084 1 95.88 128 GLU B N 1
ATOM 2512 C CA . GLU B 1 128 ? -4.535 -2.168 2.84 1 95.88 128 GLU B CA 1
ATOM 2513 C C . GLU B 1 128 ? -4.059 -0.949 2.055 1 95.88 128 GLU B C 1
ATOM 2515 O O . GLU B 1 128 ? -3.938 0.145 2.609 1 95.88 128 GLU B O 1
ATOM 2520 N N . MET B 1 129 ? -3.805 -1.143 0.771 1 96.12 129 MET B N 1
ATOM 2521 C CA . MET B 1 129 ? -3.361 -0.038 -0.074 1 96.12 129 MET B CA 1
ATOM 2522 C C . MET B 1 129 ? -4.434 1.043 -0.164 1 96.12 129 MET B C 1
ATOM 2524 O O . MET B 1 129 ? -4.129 2.234 -0.078 1 96.12 129 MET B O 1
ATOM 2528 N N . ALA B 1 130 ? -5.637 0.625 -0.339 1 95.19 130 ALA B N 1
ATOM 2529 C CA . ALA B 1 130 ? -6.746 1.574 -0.397 1 95.19 130 ALA B CA 1
ATOM 2530 C C . ALA B 1 130 ? -6.844 2.383 0.894 1 95.19 130 ALA B C 1
ATOM 2532 O O . ALA B 1 130 ? -7.043 3.6 0.858 1 95.19 130 ALA B O 1
ATOM 2533 N N . LYS B 1 131 ? -6.691 1.687 2 1 96.5 131 LYS B N 1
ATOM 2534 C CA . LYS B 1 131 ? -6.754 2.346 3.301 1 96.5 131 LYS B CA 1
ATOM 2535 C C . LYS B 1 131 ? -5.629 3.363 3.459 1 96.5 131 LYS B C 1
ATOM 2537 O O . LYS B 1 131 ? -5.855 4.477 3.938 1 96.5 131 LYS B O 1
ATOM 2542 N N . LEU B 1 132 ? -4.438 2.996 3.072 1 96.62 132 LEU B N 1
ATOM 2543 C CA . LEU B 1 132 ? -3.285 3.887 3.178 1 96.62 132 LEU B CA 1
ATOM 2544 C C . LEU B 1 132 ? -3.457 5.105 2.277 1 96.62 132 LEU B C 1
ATOM 2546 O O . LEU B 1 132 ? -3.131 6.227 2.672 1 96.62 132 LEU B O 1
ATOM 2550 N N . LYS B 1 133 ? -3.926 4.883 1.062 1 96.5 133 LYS B N 1
ATOM 2551 C CA . LYS B 1 133 ? -4.16 5.984 0.129 1 96.5 133 LYS B CA 1
ATOM 2552 C C . LYS B 1 133 ? -5.207 6.949 0.669 1 96.5 133 LYS B C 1
ATOM 2554 O O . LYS B 1 133 ? -5.035 8.164 0.594 1 96.5 133 LYS B O 1
ATOM 2559 N N . GLN B 1 134 ? -6.266 6.418 1.199 1 96.62 134 GLN B N 1
ATOM 2560 C CA . GLN B 1 134 ? -7.32 7.238 1.792 1 96.62 134 GLN B CA 1
ATOM 2561 C C . GLN B 1 134 ? -6.785 8.055 2.965 1 96.62 134 GLN B C 1
ATOM 2563 O O . GLN B 1 134 ? -7.082 9.242 3.084 1 96.62 134 GLN B O 1
ATOM 2568 N N . LYS B 1 135 ? -6.07 7.383 3.816 1 97.44 135 LYS B N 1
ATOM 2569 C CA . LYS B 1 135 ? -5.477 8.062 4.965 1 97.44 135 LYS B CA 1
ATOM 2570 C C . LYS B 1 135 ? -4.566 9.203 4.516 1 97.44 135 LYS B C 1
ATOM 2572 O O . LYS B 1 135 ? -4.609 10.297 5.082 1 97.44 135 LYS B O 1
ATOM 2577 N N . THR B 1 136 ? -3.746 8.945 3.545 1 97.31 136 THR B N 1
ATOM 2578 C CA . THR B 1 136 ? -2.852 9.961 2.992 1 97.31 136 THR B CA 1
ATOM 2579 C C . THR B 1 136 ? -3.643 11.156 2.475 1 97.31 136 THR B C 1
ATOM 2581 O O . THR B 1 136 ? -3.293 12.305 2.752 1 97.31 136 THR B O 1
ATOM 2584 N N . GLU B 1 137 ? -4.66 10.859 1.768 1 96.62 137 GLU B N 1
ATOM 2585 C CA . GLU B 1 137 ? -5.508 11.914 1.22 1 96.62 137 GLU B CA 1
ATOM 2586 C C . GLU B 1 137 ? -6.156 12.734 2.33 1 96.62 137 GLU B C 1
ATOM 2588 O O . GLU B 1 137 ? -6.195 13.969 2.258 1 96.62 137 GLU B O 1
ATOM 2593 N N . GLN B 1 138 ? -6.633 12.07 3.314 1 97.38 138 GLN B N 1
ATOM 2594 C CA . GLN B 1 138 ? -7.273 12.734 4.445 1 97.38 138 GLN B CA 1
ATOM 2595 C C . GLN B 1 138 ? -6.293 13.648 5.176 1 97.38 138 GLN B C 1
ATOM 2597 O O . GLN B 1 138 ? -6.629 14.781 5.523 1 97.38 138 GLN B O 1
ATOM 2602 N N . LEU B 1 139 ? -5.105 13.172 5.387 1 97.31 139 LEU B N 1
ATOM 2603 C CA . LEU B 1 139 ? -4.082 13.953 6.074 1 97.31 139 LEU B CA 1
ATOM 2604 C C . LEU B 1 139 ? -3.668 15.156 5.238 1 97.31 139 LEU B C 1
ATOM 2606 O O . LEU B 1 139 ? -3.469 16.25 5.773 1 97.31 139 LEU B O 1
ATOM 2610 N N . GLN B 1 140 ? -3.547 14.953 3.975 1 96.75 140 GLN B N 1
ATOM 2611 C CA . GLN B 1 140 ? -3.209 16.047 3.076 1 96.75 140 GLN B CA 1
ATOM 2612 C C . GLN B 1 140 ? -4.297 17.125 3.078 1 96.75 140 GLN B C 1
ATOM 2614 O O . GLN B 1 140 ? -4 18.312 3.064 1 96.75 140 GLN B O 1
ATOM 2619 N N . GLU B 1 141 ? -5.516 16.688 3.096 1 95.88 141 GLU B N 1
ATOM 2620 C CA . GLU B 1 141 ? -6.648 17.609 3.15 1 95.88 141 GLU B CA 1
ATOM 2621 C C . GLU B 1 141 ? -6.645 18.406 4.449 1 95.88 141 GLU B C 1
ATOM 2623 O O . GLU B 1 141 ? -6.949 19.609 4.449 1 95.88 141 GLU B O 1
ATOM 2628 N N . ARG B 1 142 ? -6.359 17.75 5.477 1 94.75 142 ARG B N 1
ATOM 2629 C CA . ARG B 1 142 ? -6.297 18.406 6.773 1 94.75 142 ARG B CA 1
ATOM 2630 C C . ARG B 1 142 ? -5.227 19.5 6.781 1 94.75 142 ARG B C 1
ATOM 2632 O O . ARG B 1 142 ? -5.465 20.609 7.258 1 94.75 142 ARG B O 1
ATOM 2639 N N . ILE B 1 143 ? -4.094 19.188 6.238 1 93.31 143 ILE B N 1
ATOM 2640 C CA . ILE B 1 143 ? -2.979 20.125 6.172 1 93.31 143 ILE B CA 1
ATOM 2641 C C . ILE B 1 143 ? -3.35 21.312 5.27 1 93.31 143 ILE B C 1
ATOM 2643 O O . ILE B 1 143 ? -3.139 22.469 5.637 1 93.31 143 ILE B O 1
ATOM 2647 N N . ALA B 1 144 ? -3.873 21 4.137 1 93.06 144 ALA B N 1
ATOM 2648 C CA . ALA B 1 144 ? -4.285 22.047 3.201 1 93.06 144 ALA B CA 1
ATOM 2649 C C . ALA B 1 144 ? -5.355 22.938 3.814 1 93.06 144 ALA B C 1
ATOM 2651 O O . ALA B 1 144 ? -5.34 24.156 3.619 1 93.06 144 ALA B O 1
ATOM 2652 N N . GLY B 1 145 ? -6.277 22.328 4.469 1 93.25 145 GLY B N 1
ATOM 2653 C CA . GLY B 1 145 ? -7.32 23.078 5.141 1 93.25 145 GLY B CA 1
ATOM 2654 C C . GLY B 1 145 ? -6.777 24.047 6.176 1 93.25 145 GLY B C 1
ATOM 2655 O O . GLY B 1 145 ? -7.172 25.219 6.203 1 93.25 145 GLY B O 1
ATOM 2656 N N . GLN B 1 146 ? -5.891 23.594 6.949 1 90.62 146 GLN B N 1
ATOM 2657 C CA . GLN B 1 146 ? -5.277 24.438 7.965 1 90.62 146 GLN B CA 1
ATOM 2658 C C . GLN B 1 146 ? -4.504 25.594 7.324 1 90.62 146 GLN B C 1
ATOM 2660 O O . GLN B 1 146 ? -4.531 26.719 7.828 1 90.62 146 GLN B O 1
ATOM 2665 N N . ALA B 1 147 ? -3.844 25.297 6.266 1 88.69 147 ALA B N 1
ATOM 2666 C CA . ALA B 1 147 ? -3.096 26.328 5.555 1 88.69 147 ALA B CA 1
ATOM 2667 C C . ALA B 1 147 ? -4.031 27.422 5.02 1 88.69 147 ALA B C 1
ATOM 2669 O O . ALA B 1 147 ? -3.719 28.609 5.102 1 88.69 147 ALA B O 1
ATOM 2670 N N . ARG B 1 148 ? -5.137 26.969 4.488 1 93.25 148 ARG B N 1
ATOM 2671 C CA . ARG B 1 148 ? -6.109 27.922 3.951 1 93.25 148 ARG B CA 1
ATOM 2672 C C . ARG B 1 148 ? -6.703 28.781 5.059 1 93.25 148 ARG B C 1
ATOM 2674 O O . ARG B 1 148 ? -6.914 29.984 4.875 1 93.25 148 ARG B O 1
ATOM 2681 N N . ILE B 1 149 ? -6.98 28.203 6.164 1 93.5 149 ILE B N 1
ATOM 2682 C CA . ILE B 1 149 ? -7.512 28.938 7.305 1 93.5 149 ILE B CA 1
ATOM 2683 C C . ILE B 1 149 ? -6.492 29.969 7.773 1 93.5 149 ILE B C 1
ATOM 2685 O O . ILE B 1 149 ? -6.844 31.125 8.031 1 93.5 149 ILE B O 1
ATOM 2689 N N . ASN B 1 150 ? -5.234 29.578 7.809 1 88 150 ASN B N 1
ATOM 2690 C CA . ASN B 1 150 ? -4.168 30.484 8.219 1 88 150 ASN B CA 1
ATOM 2691 C C . ASN B 1 150 ? -4.008 31.641 7.242 1 88 150 ASN B C 1
ATOM 2693 O O . ASN B 1 150 ? -3.777 32.781 7.656 1 88 150 ASN B O 1
ATOM 2697 N N . GLN B 1 151 ? -4.102 31.297 6.047 1 90.81 151 GLN B N 1
ATOM 2698 C CA . GLN B 1 151 ? -4.023 32.344 5.027 1 90.81 151 GLN B CA 1
ATOM 2699 C C . GLN B 1 151 ? -5.172 33.344 5.168 1 90.81 151 GLN B C 1
ATOM 2701 O O . GLN B 1 151 ? -4.98 34.531 5.016 1 90.81 151 GLN B O 1
ATOM 2706 N N . ALA B 1 152 ? -6.305 32.844 5.371 1 94.5 152 ALA B N 1
ATOM 2707 C CA . ALA B 1 152 ? -7.473 33.688 5.562 1 94.5 152 ALA B CA 1
ATOM 2708 C C . ALA B 1 152 ? -7.289 34.594 6.77 1 94.5 152 ALA B C 1
ATOM 2710 O O . ALA B 1 152 ? -7.613 35.781 6.715 1 94.5 152 ALA B O 1
ATOM 2711 N N . LYS B 1 153 ? -6.812 34.094 7.812 1 91.44 153 LYS B N 1
ATOM 2712 C CA . LYS B 1 153 ? -6.531 34.906 9 1 91.44 153 LYS B CA 1
ATOM 2713 C C . LYS B 1 153 ? -5.523 36 8.688 1 91.44 153 LYS B C 1
ATOM 2715 O O . LYS B 1 153 ? -5.703 37.156 9.102 1 91.44 153 LYS B O 1
ATOM 2720 N N . ALA B 1 154 ? -4.5 35.656 7.965 1 85.81 154 ALA B N 1
ATOM 2721 C CA . ALA B 1 154 ? -3.48 36.625 7.602 1 85.81 154 ALA B CA 1
ATOM 2722 C C . ALA B 1 154 ? -4.086 37.781 6.801 1 85.81 154 ALA B C 1
ATOM 2724 O O . ALA B 1 154 ? -3.732 38.938 7.008 1 85.81 154 ALA B O 1
ATOM 2725 N N . LEU B 1 155 ? -4.898 37.375 5.938 1 92.31 155 LEU B N 1
ATOM 2726 C CA . LEU B 1 155 ? -5.578 38.406 5.133 1 92.31 155 LEU B CA 1
ATOM 2727 C C . LEU B 1 155 ? -6.414 39.312 6.012 1 92.31 155 LEU B C 1
ATOM 2729 O O . LEU B 1 155 ? -6.398 40.531 5.832 1 92.31 155 LEU B O 1
ATOM 2733 N N . LEU B 1 156 ? -7.164 38.781 6.906 1 92.62 156 LEU B N 1
ATOM 2734 C CA . LEU B 1 156 ? -8.008 39.562 7.812 1 92.62 156 LEU B CA 1
ATOM 2735 C C . LEU B 1 156 ? -7.156 40.469 8.703 1 92.62 156 LEU B C 1
ATOM 2737 O O . LEU B 1 156 ? -7.52 41.594 8.969 1 92.62 156 LEU B O 1
ATOM 2741 N N . MET B 1 157 ? -6.062 39.906 9.102 1 86.56 157 MET B N 1
ATOM 2742 C CA . MET B 1 157 ? -5.141 40.688 9.938 1 86.56 157 MET B CA 1
ATOM 2743 C C . MET B 1 157 ? -4.598 41.875 9.18 1 86.56 157 MET B C 1
ATOM 2745 O O . MET B 1 157 ? -4.531 42.969 9.727 1 86.56 157 MET B O 1
ATOM 2749 N N . GLN B 1 158 ? -4.273 41.656 8 1 88.75 158 GLN B N 1
ATOM 2750 C CA . GLN B 1 158 ? -3.736 42.719 7.16 1 88.75 158 GLN B CA 1
ATOM 2751 C C . GLN B 1 158 ? -4.805 43.75 6.852 1 88.75 158 GLN B C 1
ATOM 2753 O O . GLN B 1 158 ? -4.531 44.969 6.883 1 88.75 158 GLN B O 1
ATOM 2758 N N . ARG B 1 159 ? -6.004 43.406 6.598 1 93.06 159 ARG B N 1
ATOM 2759 C CA . ARG B 1 159 ? -7.078 44.281 6.152 1 93.06 159 ARG B CA 1
ATOM 2760 C C . ARG B 1 159 ? -7.637 45.094 7.312 1 93.06 159 ARG B C 1
ATOM 2762 O O . ARG B 1 159 ? -8.016 46.25 7.141 1 93.06 159 ARG B O 1
ATOM 2769 N N . HIS B 1 160 ? -7.707 44.531 8.469 1 93.94 160 HIS B N 1
ATOM 2770 C CA . HIS B 1 160 ? -8.445 45.156 9.555 1 93.94 160 HIS B CA 1
ATOM 2771 C C . HIS B 1 160 ? -7.523 45.5 10.711 1 93.94 160 HIS B C 1
ATOM 2773 O O . HIS B 1 160 ? -7.941 46.156 11.672 1 93.94 160 HIS B O 1
ATOM 2779 N N . GLY B 1 161 ? -6.332 45.031 10.633 1 86.12 161 GLY B N 1
ATOM 2780 C CA . GLY B 1 161 ? -5.398 45.25 11.727 1 86.12 161 GLY B CA 1
ATOM 2781 C C . GLY B 1 161 ? -5.68 44.406 12.945 1 86.12 161 GLY B C 1
ATOM 2782 O O . GLY B 1 161 ? -5.367 44.812 14.07 1 86.12 161 GLY B O 1
ATOM 2783 N N . TRP B 1 162 ? -6.375 43.344 12.797 1 84 162 TRP B N 1
ATOM 2784 C CA . TRP B 1 162 ? -6.703 42.406 13.867 1 84 162 TRP B CA 1
ATOM 2785 C C . TRP B 1 162 ? -5.496 41.562 14.234 1 84 162 TRP B C 1
ATOM 2787 O O . TRP B 1 162 ? -4.578 41.406 13.43 1 84 162 TRP B O 1
ATOM 2797 N N . ASP B 1 163 ? -5.418 41.094 15.406 1 77.06 163 ASP B N 1
ATOM 2798 C CA . ASP B 1 163 ? -4.473 40.031 15.734 1 77.06 163 ASP B CA 1
ATOM 2799 C C . ASP B 1 163 ? -5.027 38.656 15.336 1 77.06 163 ASP B C 1
ATOM 2801 O O . ASP B 1 163 ? -6.141 38.562 14.82 1 77.06 163 ASP B O 1
ATOM 2805 N N . GLU B 1 164 ? -4.316 37.562 15.484 1 81.56 164 GLU B N 1
ATOM 2806 C CA . GLU B 1 164 ? -4.695 36.219 15.023 1 81.56 164 GLU B CA 1
ATOM 2807 C C . GLU B 1 164 ? -5.957 35.75 15.734 1 81.56 164 GLU B C 1
ATOM 2809 O O . GLU B 1 164 ? -6.797 35.094 15.125 1 81.56 164 GLU B O 1
ATOM 2814 N N . ARG B 1 165 ? -6.031 36.062 16.969 1 80.06 165 ARG B N 1
ATOM 2815 C CA . ARG B 1 165 ? -7.203 35.656 17.734 1 80.06 165 ARG B CA 1
ATOM 2816 C C . ARG B 1 165 ? -8.469 36.281 17.188 1 80.06 165 ARG B C 1
ATOM 2818 O O . ARG B 1 165 ? -9.484 35.625 17 1 80.06 165 ARG B O 1
ATOM 2825 N N . GLU B 1 166 ? -8.383 37.531 17.016 1 86.81 166 GLU B N 1
ATOM 2826 C CA . GLU B 1 166 ? -9.523 38.281 16.469 1 86.81 166 GLU B CA 1
ATOM 2827 C C . GLU B 1 166 ? -9.914 37.75 15.094 1 86.81 166 GLU B C 1
ATOM 2829 O O . GLU B 1 166 ? -11.102 37.562 14.805 1 86.81 166 GLU B O 1
ATOM 2834 N N . ALA B 1 167 ? -8.906 37.531 14.289 1 91.19 167 ALA B N 1
ATOM 2835 C CA . ALA B 1 167 ? -9.148 37 12.953 1 91.19 167 ALA B CA 1
ATOM 2836 C C . ALA B 1 167 ? -9.812 35.625 13.023 1 91.19 167 ALA B C 1
ATOM 2838 O O . ALA B 1 167 ? -10.773 35.344 12.297 1 91.19 167 ALA B O 1
ATOM 2839 N N . HIS B 1 168 ? -9.344 34.781 13.906 1 90.69 168 HIS B N 1
ATOM 2840 C CA . HIS B 1 168 ? -9.906 33.438 14.07 1 90.69 168 HIS B CA 1
ATOM 2841 C C . HIS B 1 168 ? -11.344 33.5 14.57 1 90.69 168 HIS B C 1
ATOM 2843 O O . HIS B 1 168 ? -12.203 32.75 14.117 1 90.69 168 HIS B O 1
ATOM 2849 N N . GLN B 1 169 ? -11.5 34.344 15.531 1 90.94 169 GLN B N 1
ATOM 2850 C CA . GLN B 1 169 ? -12.836 34.5 16.109 1 90.94 169 GLN B CA 1
ATOM 2851 C C . GLN B 1 169 ? -13.844 34.938 15.047 1 90.94 169 GLN B C 1
ATOM 2853 O O . GLN B 1 169 ? -14.984 34.469 15.047 1 90.94 169 GLN B O 1
ATOM 2858 N N . TYR B 1 170 ? -13.445 35.844 14.234 1 95.31 170 TYR B N 1
ATOM 2859 C CA . TYR B 1 170 ? -14.32 36.25 13.141 1 95.31 170 TYR B CA 1
ATOM 2860 C C . TYR B 1 170 ? -14.711 35.062 12.266 1 95.31 170 TYR B C 1
ATOM 2862 O O . TYR B 1 170 ? -15.891 34.906 11.945 1 95.31 170 TYR B O 1
ATOM 2870 N N . LEU B 1 171 ? -13.734 34.312 11.828 1 95.69 171 LEU B N 1
ATOM 2871 C CA . LEU B 1 171 ? -13.977 33.156 10.977 1 95.69 171 LEU B CA 1
ATOM 2872 C C . LEU B 1 171 ? -14.914 32.188 11.656 1 95.69 171 LEU B C 1
ATOM 2874 O O . LEU B 1 171 ? -15.844 31.656 11.039 1 95.69 171 LEU B O 1
ATOM 2878 N N . SER B 1 172 ? -14.656 31.875 12.883 1 95.38 172 SER B N 1
ATOM 2879 C CA . SER B 1 172 ? -15.461 30.938 13.656 1 95.38 172 SER B CA 1
ATOM 2880 C C . SER B 1 172 ? -16.891 31.422 13.805 1 95.38 172 SER B C 1
ATOM 2882 O O . SER B 1 172 ? -17.844 30.641 13.656 1 95.38 172 SER B O 1
ATOM 2884 N N . ARG B 1 173 ? -16.984 32.688 14.117 1 95.75 173 ARG B N 1
ATOM 2885 C CA . ARG B 1 173 ? -18.312 33.25 14.266 1 95.75 173 ARG B CA 1
ATOM 2886 C C . ARG B 1 173 ? -19.094 33.188 12.953 1 95.75 173 ARG B C 1
ATOM 2888 O O . ARG B 1 173 ? -20.281 32.875 12.945 1 95.75 173 ARG B O 1
ATOM 2895 N N . GLU B 1 174 ? -18.438 33.625 11.953 1 96.06 174 GLU B N 1
ATOM 2896 C CA . GLU B 1 174 ? -19.062 33.562 10.641 1 96.06 174 GLU B CA 1
ATOM 2897 C C . GLU B 1 174 ? -19.484 32.125 10.297 1 96.06 174 GLU B C 1
ATOM 2899 O O . GLU B 1 174 ? -20.531 31.906 9.695 1 96.06 174 GLU B O 1
ATOM 2904 N N . ALA B 1 175 ? -18.641 31.172 10.562 1 96.62 175 ALA B N 1
ATOM 2905 C CA . ALA B 1 175 ? -18.922 29.75 10.336 1 96.62 175 ALA B CA 1
ATOM 2906 C C . ALA B 1 175 ? -20.172 29.312 11.109 1 96.62 175 ALA B C 1
ATOM 2908 O O . ALA B 1 175 ? -21.016 28.609 10.57 1 96.62 175 ALA B O 1
ATOM 2909 N N . MET B 1 176 ? -20.234 29.656 12.312 1 95.62 176 MET B N 1
ATOM 2910 C CA . MET B 1 176 ? -21.344 29.312 13.18 1 95.62 176 MET B CA 1
ATOM 2911 C C . MET B 1 176 ? -22.641 29.953 12.695 1 95.62 176 MET B C 1
ATOM 2913 O O . MET B 1 176 ? -23.688 29.312 12.656 1 95.62 176 MET B O 1
ATOM 2917 N N . LYS B 1 177 ? -22.547 31.219 12.383 1 96.62 177 LYS B N 1
ATOM 2918 C CA . LYS B 1 177 ? -23.703 31.953 11.875 1 96.62 177 LYS B CA 1
ATOM 2919 C C . LYS B 1 177 ? -24.281 31.266 10.633 1 96.62 177 LYS B C 1
ATOM 2921 O O . LYS B 1 177 ? -25.5 31.172 10.484 1 96.62 177 LYS B O 1
ATOM 2926 N N . ARG B 1 178 ? -23.453 30.766 9.82 1 96.38 178 ARG B N 1
ATOM 2927 C CA . ARG B 1 178 ? -23.875 30.172 8.555 1 96.38 178 ARG B CA 1
ATOM 2928 C C . ARG B 1 178 ? -23.984 28.656 8.672 1 96.38 178 ARG B C 1
ATOM 2930 O O . ARG B 1 178 ? -24.344 27.969 7.711 1 96.38 178 ARG B O 1
ATOM 2937 N N . ARG B 1 179 ? -23.594 28.141 9.836 1 96.62 179 ARG B N 1
ATOM 2938 C CA . ARG B 1 179 ? -23.594 26.703 10.078 1 96.62 179 ARG B CA 1
ATOM 2939 C C . ARG B 1 179 ? -22.766 25.969 9.031 1 96.62 179 ARG B C 1
ATOM 2941 O O . ARG B 1 179 ? -23.234 25 8.43 1 96.62 179 ARG B O 1
ATOM 2948 N N . GLU B 1 180 ? -21.625 26.547 8.711 1 97.06 180 GLU B N 1
ATOM 2949 C CA . GLU B 1 180 ? -20.688 25.969 7.75 1 97.06 180 GLU B CA 1
ATOM 2950 C C . GLU B 1 180 ? -19.312 25.781 8.383 1 97.06 180 GLU B C 1
ATOM 2952 O O . GLU B 1 180 ? -18.953 26.453 9.352 1 97.06 180 GLU B O 1
ATOM 2957 N N . PRO B 1 181 ? -18.531 24.844 7.793 1 95.94 181 PRO B N 1
ATOM 2958 C CA . PRO B 1 181 ? -17.172 24.688 8.305 1 95.94 181 PRO B CA 1
ATOM 2959 C C . PRO B 1 181 ? -16.328 25.938 8.133 1 95.94 181 PRO B C 1
ATOM 2961 O O . PRO B 1 181 ? -16.453 26.641 7.129 1 95.94 181 PRO B O 1
ATOM 2964 N N . ILE B 1 182 ? -15.492 26.219 9.086 1 96 182 ILE B N 1
ATOM 2965 C CA . ILE B 1 182 ? -14.609 27.375 9.078 1 96 182 ILE B CA 1
ATOM 2966 C C . ILE B 1 182 ? -13.781 27.391 7.793 1 96 182 ILE B C 1
ATOM 2968 O O . ILE B 1 182 ? -13.484 28.453 7.25 1 96 182 ILE B O 1
ATOM 2972 N N . LEU B 1 183 ? -13.484 26.188 7.344 1 95.44 183 LEU B N 1
ATOM 2973 C CA . LEU B 1 183 ? -12.703 26.078 6.117 1 95.44 183 LEU B CA 1
ATOM 2974 C C . LEU B 1 183 ? -13.453 26.688 4.938 1 95.44 183 LEU B C 1
ATOM 2976 O O . LEU B 1 183 ? -12.852 27.328 4.07 1 95.44 183 LEU B O 1
ATOM 2980 N N . LYS B 1 184 ? -14.672 26.453 4.898 1 96 184 LYS B N 1
ATOM 2981 C CA . LYS B 1 184 ? -15.492 27.016 3.828 1 96 184 LYS B CA 1
ATOM 2982 C C . LYS B 1 184 ? -15.461 28.547 3.865 1 96 184 LYS B C 1
ATOM 2984 O O . LYS B 1 184 ? -15.352 29.188 2.822 1 96 184 LYS B O 1
ATOM 2989 N N . ILE B 1 185 ? -15.602 29.141 5.059 1 96.12 185 ILE B N 1
ATOM 2990 C CA . ILE B 1 185 ? -15.547 30.594 5.242 1 96.12 185 ILE B CA 1
ATOM 2991 C C . ILE B 1 185 ? -14.188 31.109 4.785 1 96.12 185 ILE B C 1
ATOM 2993 O O . ILE B 1 185 ? -14.117 32.125 4.078 1 96.12 185 ILE B O 1
ATOM 2997 N N . ALA B 1 186 ? -13.188 30.391 5.133 1 96.25 186 ALA B N 1
ATOM 2998 C CA . ALA B 1 186 ? -11.828 30.781 4.762 1 96.25 186 ALA B CA 1
ATOM 2999 C C . ALA B 1 186 ? -11.656 30.797 3.246 1 96.25 186 ALA B C 1
ATOM 3001 O O . ALA B 1 186 ? -11.07 31.719 2.688 1 96.25 186 ALA B O 1
ATOM 3002 N N . GLN B 1 187 ? -12.094 29.781 2.623 1 94.56 187 GLN B N 1
ATOM 3003 C CA . GLN B 1 187 ? -11.961 29.641 1.178 1 94.56 187 GLN B CA 1
ATOM 3004 C C . GLN B 1 187 ? -12.711 30.75 0.441 1 94.56 187 GLN B C 1
ATOM 3006 O O . GLN B 1 187 ? -12.242 31.25 -0.583 1 94.56 187 GLN B O 1
ATOM 3011 N N . GLU B 1 188 ? -13.836 31.125 0.966 1 94.19 188 GLU B N 1
ATOM 3012 C CA . GLU B 1 188 ? -14.609 32.188 0.372 1 94.19 188 GLU B CA 1
ATOM 3013 C C . GLU B 1 188 ? -13.875 33.531 0.483 1 94.19 188 GLU B C 1
ATOM 3015 O O . GLU B 1 188 ? -13.898 34.344 -0.448 1 94.19 188 GLU B O 1
ATOM 3020 N N . LEU B 1 189 ? -13.336 33.781 1.646 1 93.56 189 LEU B N 1
ATOM 3021 C CA . LEU B 1 189 ? -12.586 35.031 1.888 1 93.56 189 LEU B CA 1
ATOM 3022 C C . LEU B 1 189 ? -11.398 35.125 0.938 1 93.56 189 LEU B C 1
ATOM 3024 O O . LEU B 1 189 ? -11.07 36.219 0.462 1 93.56 189 LEU B O 1
ATOM 3028 N N . LEU B 1 190 ? -10.633 34.031 0.756 1 92 190 LEU B N 1
ATOM 3029 C CA . LEU B 1 190 ? -9.43 34.031 -0.08 1 92 190 LEU B CA 1
ATOM 3030 C C . LEU B 1 190 ? -9.805 34 -1.559 1 92 190 LEU B C 1
ATOM 3032 O O . LEU B 1 190 ? -8.984 34.344 -2.414 1 92 190 LEU B O 1
ATOM 3036 N N . GLY B 1 191 ? -10.914 34 -1.833 1 78.88 191 GLY B N 1
ATOM 3037 C CA . GLY B 1 191 ? -11.344 33.75 -3.201 1 78.88 191 GLY B CA 1
ATOM 3038 C C . GLY B 1 191 ? -11.133 32.312 -3.648 1 78.88 191 GLY B C 1
ATOM 3039 O O . GLY B 1 191 ? -10.367 31.578 -3.033 1 78.88 191 GLY B O 1
ATOM 3040 N N . ASN B 1 192 ? -12.125 31.531 -4.21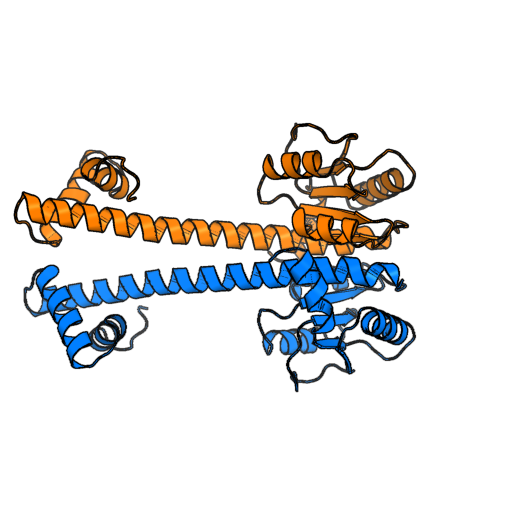5 1 59.97 192 ASN B N 1
ATOM 3041 C CA . ASN B 1 192 ? -12.039 30.172 -4.742 1 59.97 192 ASN B CA 1
ATOM 3042 C C . ASN B 1 192 ? -10.711 29.938 -5.461 1 59.97 192 ASN B C 1
ATOM 3044 O O . ASN B 1 192 ? -10.594 29.016 -6.266 1 59.97 192 ASN B O 1
ATOM 3048 N N . GLU B 1 193 ? -9.742 30.781 -5.414 1 47.16 193 GLU B N 1
ATOM 3049 C CA . GLU B 1 193 ? -8.602 30.516 -6.281 1 47.16 193 GLU B CA 1
ATOM 3050 C C . GLU B 1 193 ? -7.648 29.5 -5.652 1 47.16 193 GLU B C 1
ATOM 3052 O O . GLU B 1 193 ? -7.281 29.625 -4.484 1 47.16 193 GLU B O 1
ATOM 3057 N N . PRO B 1 194 ? -7.582 28.25 -6.109 1 47.56 194 PRO B N 1
ATOM 3058 C CA . PRO B 1 194 ? -6.551 27.297 -5.715 1 47.56 194 PRO B CA 1
ATOM 3059 C C . PRO B 1 194 ? -5.184 27.953 -5.512 1 47.56 194 PRO B C 1
ATOM 3061 O O . PRO B 1 194 ? -4.867 28.938 -6.172 1 47.56 194 PRO B O 1
ATOM 3064 N N . SER B 1 195 ? -4.688 28.203 -4.312 1 41.72 195 SER B N 1
ATOM 3065 C CA . SER B 1 195 ? -3.334 28.75 -4.246 1 41.72 195 SER B CA 1
ATOM 3066 C C . SER B 1 195 ? -2.479 28.234 -5.402 1 41.72 195 SER B C 1
ATOM 3068 O O . SER B 1 195 ? -2.387 27.031 -5.625 1 41.72 195 SER B O 1
ATOM 3070 N N . ALA B 1 196 ? -2.09 29.031 -6.379 1 35.75 196 ALA B N 1
ATOM 3071 C CA . ALA B 1 196 ? -1.084 28.625 -7.359 1 35.75 196 ALA B CA 1
ATOM 3072 C C . ALA B 1 196 ? 0.181 28.125 -6.672 1 35.75 196 ALA B C 1
ATOM 3074 O O . ALA B 1 196 ? 0.566 28.641 -5.617 1 35.75 196 ALA B O 1
#

Foldseek 3Di:
DDLVVLLVCLLVFEEEEQEDDDDQSVLLQVLSVVSNHHYDYDPPADQEDPDAHQEYEHEQDQPPCLVSLLNHVVRHDLLRAYEYEYADDDPRSVVSCVVSVHLYYDYPPDDSVPNPVRVSSSNVRSNVVNVVVVVVVVVVVVVVLVVLLVVLLVVVCVPPVDDSVVSNVVLVVVCVVVVHDSSVSSCVSVDVDDPD/DDLVVLLVCLLVFEEEEQEDDDDQSVLLQVLSVVSNHHYDYDPDADQEDPDAHQEYEHEQDQPPCLVSLLNHVVRHDLLRAYEYEYADDDPRSVVSCVVSVHLYYDYPPDDSVPNVVRVSRRNVRSNVVNVVVVVVVVVVVVVVLVVLLVVLLVVVCVPPVDDSVVSNVVLVVVCVVVVHDSSVSSCVSVDVDDPD

Nearest PDB structures (foldseek):
  1qo0-assembly1_E  TM=9.547E-01  e=6.257E-32  Pseudomonas aeruginosa
  6ww6-assembly1_A  TM=8.475E-01  e=1.544E-07  Enterococcus faecalis
  1sd5-assembly1_A  TM=5.135E-01  e=4.776E-07  Mycobacterium tuberculosis H37Rv
  1l5y-assembly1_B  TM=5.406E-01  e=1.005E-04  Sinorhizobium meliloti
  4myr-assembly4_D  TM=6.916E-01  e=6.343E-04  Sinorhizobium meliloti 1021

pLDDT: mean 90.42, std 9.52, range [35.75, 98.12]

Organism: Pseudomonas aeruginosa (strain ATCC 15692 / DSM 22644 / CIP 104116 / JCM 14847 / LMG 12228 / 1C / PRS 101 / PAO1) (NCBI:txid208964)

GO terms:
  GO:0015976 carbon utilization (P, IDA)
  GO:0031564 transcription antitermination (P, IDA)
  GO:0051345 positive regulation of hydrolase activity (P, IMP)